Protein AF-A0A8H4LF74-F1 (afdb_monomer_lite)

pLDDT: mean 81.86, std 14.6, range [35.5, 97.75]

Secondary structure (DSSP, 8-state):
--SS-SB-SEEEEE--TT-EEETTEEE-TT-EEEEEHHHHHT-HHHH-TTTTS--GGGGGSTTHHHHHTT--TT--GGGS-TTHHHHHHHHHHHHHHHHHHEE--------EEEESSBEEEES--STTSS----EE-----HHHHHHHHHHHHHHHSTTHHHHHHHHHHHHHHHHHHHHHHHHHHHS-SSS-----HHHHHHHHTS-TT---HHHHHHHHHHHHHHHHHHHHHHHHHHHHHHTTHHHHHHHHHHHHHHHHHH-S---HHHHHHHHHHHHHHHHHHHHHHHHHHHHHHHTTSS---HHHHHHHHHHHHHHHHHHHHHHHHHHHHTPPP--TT-HHHHHHHHHHHHHHHHHHHHHHHHHHHHHSTT-SS-HHHHHHHHHHHHHHHHHHHHHHT-

Sequence (402 aa):
MRVHPSVGLTLPRHVPKGGCQIAGEWFPEGTRVGVNAAVIHFNKDIFGHDAEKFNPDRWFREGAANMDRYMFQFGGGSRTCIGKNISLCEMYKLVPQLLLSFDLEDMGTEWTTHNYWLNKLSKVFTWKGLEVEMNPVLPVSARADRAIAKLHRAIYSRNGLDVTLLFTGEVARLLTVVLVLIHQSTQGAQQSRLPGGAVKYALSKIPRTWGLGKAFASCSGQASTRMRALSDILEEWQMMHRLCGLLDVWASVKELVWRSTTDAHKEPTQRLKFWIEALQSLSLTSFHVCEATALLSSKRFLAWSEPMQERLSYLSIRSWAAFTFLDLARLLLDKPKLDASESKVHDNRNIAWRKEFLRTLAWAPVTVHWGLRGGLLPEIIASLLAVYATSGLMEEVWQDIA

InterPro domains:
  IPR001128 Cytochrome P450 [PF00067] (1-107)
  IPR017972 Cytochrome P450, conserved site [PS00086] (74-83)
  IPR036396 Cytochrome P450 superfamily [G3DSA:1.10.630.10] (1-122)
  IPR036396 Cytochrome P450 superfamily [SSF48264] (1-111)
  IPR050121 Cytochrome P450 monooxygenase [PTHR24305] (1-106)

Foldseek 3Di:
DLLAQQFADWPWDFADAPWDADPNDTDHGRDIDTDGSNVLQQDCVLQNPCSNDDDPCSCVDPSVVVSVVSRQSQHDDPNGNPCVVVVVVCCVPVVVVQVQQFDWDFPPADWDWDRDRTTDIPQCPDPPRGPTPGDGDDDDPVVVVVVVVLLVVQCPDPCSVLLVLLLLLLVLLLLLVVLVLVLCLLVPPDDDPDPDPVSVVVSVPPDPPPPPRPVSSVVSVVSSVVSVVVSVVSVLVSLVVCLCVLVVLVVLVVVLVVCVVVDPDDDPLVVLLSVLSVLLSVLSNLLNVLSNVLSCVVVVVDPDDPVSSVVSQLRNLVSVLSNLVSVLVVLVSVQDDDDPPCVPVSVVVNVVSVLLNLLSVLVNQLSVQSSDDPGDDDSSSSSVSSSSSSVSVNVVSSVVSD

Structure (mmCIF, N/CA/C/O backbone):
data_AF-A0A8H4LF74-F1
#
_entry.id   AF-A0A8H4LF74-F1
#
loop_
_atom_site.group_PDB
_atom_site.id
_atom_site.type_symbol
_atom_site.label_atom_id
_atom_site.label_alt_id
_atom_site.label_comp_id
_atom_site.label_asym_id
_atom_site.label_entity_id
_atom_site.label_seq_id
_atom_site.pdbx_PDB_ins_code
_atom_site.Cartn_x
_atom_site.Cartn_y
_atom_site.Cartn_z
_atom_site.occupancy
_atom_site.B_iso_or_equiv
_atom_site.auth_seq_id
_atom_site.auth_comp_id
_atom_site.auth_asym_id
_atom_site.auth_atom_id
_atom_site.pdbx_PDB_model_num
ATOM 1 N N . MET A 1 1 ? 9.377 3.664 -28.683 1.00 86.56 1 MET A N 1
ATOM 2 C CA . MET A 1 1 ? 10.745 3.962 -28.193 1.00 86.56 1 MET A CA 1
ATOM 3 C C . MET A 1 1 ? 11.883 3.539 -29.128 1.00 86.56 1 MET A C 1
ATOM 5 O O . MET A 1 1 ? 12.925 4.165 -29.053 1.00 86.56 1 MET A O 1
ATOM 9 N N . ARG A 1 2 ? 11.759 2.512 -29.991 1.00 91.31 2 ARG A N 1
ATOM 10 C CA . ARG A 1 2 ? 12.847 2.153 -30.931 1.00 91.31 2 ARG A CA 1
ATOM 11 C C . ARG A 1 2 ? 13.032 3.193 -32.045 1.00 91.31 2 ARG A C 1
ATOM 13 O O . ARG A 1 2 ? 14.091 3.796 -32.133 1.00 91.31 2 ARG A O 1
ATOM 20 N N . VAL A 1 3 ? 11.973 3.409 -32.836 1.00 88.62 3 VAL A N 1
ATOM 21 C CA . VAL A 1 3 ? 11.928 4.355 -33.976 1.00 88.62 3 VAL A CA 1
ATOM 22 C C . VAL A 1 3 ? 12.140 5.799 -33.517 1.00 88.62 3 VAL A C 1
ATOM 24 O O . VAL A 1 3 ? 12.803 6.584 -34.180 1.00 88.62 3 VAL A O 1
ATOM 27 N N . HIS A 1 4 ? 11.618 6.130 -32.339 1.00 85.00 4 HIS A N 1
ATOM 28 C CA . HIS A 1 4 ? 11.819 7.425 -31.705 1.00 85.00 4 HIS A CA 1
ATOM 29 C C . HIS A 1 4 ? 12.382 7.209 -30.291 1.00 85.00 4 HIS A C 1
ATOM 31 O O . HIS A 1 4 ? 11.608 7.047 -29.338 1.00 85.00 4 HIS A O 1
ATOM 37 N N . PRO A 1 5 ? 13.714 7.066 -30.149 1.00 85.31 5 PRO A N 1
ATOM 38 C CA . PRO A 1 5 ? 14.353 6.940 -28.844 1.00 85.31 5 PRO A CA 1
ATOM 39 C C . PRO A 1 5 ? 14.377 8.300 -28.153 1.00 85.31 5 PRO A C 1
ATOM 41 O O . PRO A 1 5 ? 14.532 9.319 -28.819 1.00 85.31 5 PRO A O 1
ATOM 44 N N . SER A 1 6 ? 14.244 8.345 -26.823 1.00 82.69 6 SER A N 1
ATOM 45 C CA . SER A 1 6 ? 14.307 9.644 -26.141 1.00 82.69 6 SER A CA 1
ATOM 46 C C . SER A 1 6 ? 15.715 10.227 -26.220 1.00 82.69 6 SER A C 1
ATOM 48 O O . SER A 1 6 ? 15.842 11.407 -26.502 1.00 82.69 6 SER A O 1
ATOM 50 N N . VAL A 1 7 ? 16.761 9.408 -26.066 1.00 84.50 7 VAL A N 1
ATOM 51 C CA . VAL A 1 7 ? 18.164 9.816 -26.218 1.00 84.50 7 VAL A CA 1
ATOM 52 C C . VAL A 1 7 ? 18.595 9.664 -27.676 1.00 84.50 7 VAL A C 1
ATOM 54 O O . VAL A 1 7 ? 18.533 8.567 -28.231 1.00 84.50 7 VAL A O 1
ATOM 57 N N . GLY A 1 8 ? 19.038 10.762 -28.290 1.00 79.44 8 GLY A N 1
ATOM 58 C CA . GLY A 1 8 ? 19.462 10.796 -29.694 1.00 79.44 8 GLY A CA 1
ATOM 59 C C . GLY A 1 8 ? 20.982 10.786 -29.909 1.00 79.44 8 GLY A C 1
ATOM 60 O O . GLY A 1 8 ? 21.443 10.534 -31.026 1.00 79.44 8 GLY A O 1
ATOM 61 N N . LEU A 1 9 ? 21.770 11.029 -28.858 1.00 85.75 9 LEU A N 1
ATOM 62 C CA . LEU A 1 9 ? 23.233 11.013 -28.915 1.00 85.75 9 LEU A CA 1
ATOM 63 C C . LEU A 1 9 ? 23.843 9.729 -28.353 1.00 85.75 9 LEU A C 1
ATOM 65 O O . LEU A 1 9 ? 23.168 8.853 -27.813 1.00 85.75 9 LEU A O 1
ATOM 69 N N . THR A 1 10 ? 25.163 9.621 -28.503 1.00 88.62 10 THR A N 1
ATOM 70 C CA . THR A 1 10 ? 25.943 8.536 -27.918 1.00 88.62 10 THR A CA 1
ATOM 71 C C . THR A 1 10 ? 25.871 8.562 -26.393 1.00 88.62 10 THR A C 1
ATOM 73 O O . THR A 1 10 ? 25.815 9.620 -25.770 1.00 88.62 10 THR A O 1
ATOM 76 N N . LEU A 1 11 ? 25.911 7.379 -25.781 1.00 86.88 11 LEU A N 1
ATOM 77 C CA . LEU A 1 11 ? 26.067 7.213 -24.336 1.00 86.88 11 LEU A CA 1
ATOM 78 C C . LEU A 1 11 ? 27.544 6.923 -24.020 1.00 86.88 11 LEU A C 1
ATOM 80 O O . LEU A 1 11 ? 27.929 5.751 -23.980 1.00 86.88 11 LEU A O 1
ATOM 84 N N . PRO A 1 12 ? 28.397 7.952 -23.834 1.00 90.00 12 PRO A N 1
ATOM 85 C CA . PRO A 1 12 ? 29.834 7.756 -23.735 1.00 90.00 12 PRO A CA 1
ATOM 86 C C . PRO A 1 12 ? 30.260 7.057 -22.441 1.00 90.00 12 PRO A C 1
ATOM 88 O O . PRO A 1 12 ? 29.646 7.200 -21.379 1.00 90.00 12 PRO A O 1
ATOM 91 N N . ARG A 1 13 ? 31.368 6.330 -22.536 1.00 91.25 13 ARG A N 1
ATOM 92 C CA . ARG A 1 13 ? 32.156 5.740 -21.456 1.00 91.25 13 ARG A CA 1
ATOM 93 C C . ARG A 1 13 ? 33.632 6.019 -21.728 1.00 91.25 13 ARG A C 1
ATOM 95 O O . ARG A 1 13 ? 34.022 6.245 -22.872 1.00 91.25 13 ARG A O 1
ATOM 102 N N . HIS A 1 14 ? 34.435 6.007 -20.673 1.00 95.06 14 HIS A N 1
ATOM 103 C CA . HIS A 1 14 ? 35.885 6.063 -20.805 1.00 95.06 14 HIS A CA 1
ATOM 104 C C . HIS A 1 14 ? 36.452 4.651 -20.852 1.00 95.06 14 HIS A C 1
ATOM 106 O O . HIS A 1 14 ? 36.042 3.788 -20.073 1.00 95.06 14 HIS A O 1
ATOM 112 N N . VAL A 1 15 ? 37.392 4.440 -21.765 1.00 96.56 15 VAL A N 1
ATOM 113 C CA . VAL A 1 15 ? 38.195 3.221 -21.831 1.00 96.56 15 VAL A CA 1
ATOM 114 C C . VAL A 1 15 ? 39.016 3.095 -20.539 1.00 96.56 15 VAL A C 1
ATOM 116 O O . VAL A 1 15 ? 39.595 4.097 -20.099 1.00 96.56 15 VAL A O 1
ATOM 119 N N . PRO A 1 16 ? 39.037 1.909 -19.899 1.00 95.56 16 PRO A N 1
ATOM 120 C CA . PRO A 1 16 ? 39.694 1.700 -18.612 1.00 95.56 16 PRO A CA 1
ATOM 121 C C . PRO A 1 16 ? 41.218 1.833 -18.702 1.00 95.56 16 PRO A C 1
ATOM 123 O O . PRO A 1 16 ? 41.799 1.959 -19.784 1.00 95.56 16 PRO A O 1
ATOM 126 N N . LYS A 1 17 ? 41.865 1.776 -17.532 1.00 96.12 17 LYS A N 1
ATOM 127 C CA . LYS A 1 17 ? 43.324 1.779 -17.454 1.00 96.12 17 LYS A CA 1
ATOM 128 C C . LYS A 1 17 ? 43.935 0.616 -18.228 1.00 96.12 17 LYS A C 1
ATOM 130 O O . LYS A 1 17 ? 43.443 -0.504 -18.122 1.00 96.12 17 LYS A O 1
ATOM 135 N N . GLY A 1 18 ? 45.003 0.890 -18.973 1.00 95.12 18 GLY A N 1
ATOM 136 C CA . GLY A 1 18 ? 45.670 -0.101 -19.825 1.00 95.12 18 GLY A CA 1
ATOM 137 C C . GLY A 1 18 ? 45.016 -0.343 -21.192 1.00 95.12 18 GLY A C 1
ATOM 138 O O . GLY A 1 18 ? 45.506 -1.188 -21.934 1.00 95.12 18 GLY A O 1
ATOM 139 N N . GLY A 1 19 ? 43.964 0.404 -21.557 1.00 96.44 19 GLY A N 1
ATOM 140 C CA . GLY A 1 19 ? 43.258 0.240 -22.833 1.00 96.44 19 GLY A CA 1
ATOM 141 C C . GLY A 1 19 ? 42.313 -0.966 -22.857 1.00 96.44 19 GLY A C 1
ATOM 142 O O . GLY A 1 19 ? 42.253 -1.756 -21.914 1.00 96.44 19 GLY A O 1
ATOM 143 N N . CYS A 1 20 ? 41.526 -1.106 -23.924 1.00 96.00 20 CYS A N 1
ATOM 144 C CA . CYS A 1 20 ? 40.748 -2.323 -24.160 1.00 96.00 20 CYS A CA 1
ATOM 145 C C . CYS A 1 20 ? 40.428 -2.538 -25.642 1.00 96.00 20 CYS A C 1
ATOM 147 O O . CYS A 1 20 ? 40.412 -1.597 -26.436 1.00 96.00 20 CYS A O 1
ATOM 149 N N . GLN A 1 21 ? 40.136 -3.789 -26.005 1.00 96.81 21 GLN A N 1
ATOM 150 C CA . GLN A 1 21 ? 39.642 -4.136 -27.333 1.00 96.81 21 GLN A CA 1
ATOM 151 C C . GLN A 1 21 ? 38.108 -4.050 -27.370 1.00 96.81 21 GLN A C 1
ATOM 153 O O . GLN A 1 21 ? 37.429 -4.655 -26.538 1.00 96.81 21 GLN A O 1
ATOM 158 N N . ILE A 1 22 ? 37.552 -3.317 -28.336 1.00 93.06 22 ILE A N 1
ATOM 159 C CA . ILE A 1 22 ? 36.109 -3.154 -28.551 1.00 93.06 22 ILE A CA 1
ATOM 160 C C . ILE A 1 22 ? 35.814 -3.441 -30.023 1.00 93.06 22 ILE A C 1
ATOM 162 O O . ILE A 1 22 ? 36.407 -2.829 -30.902 1.00 93.06 22 ILE A O 1
ATOM 166 N N . ALA A 1 23 ? 34.899 -4.379 -30.292 1.00 87.81 23 ALA A N 1
ATOM 167 C CA . ALA A 1 23 ? 34.524 -4.790 -31.652 1.00 87.81 23 ALA A CA 1
ATOM 168 C C . ALA A 1 23 ? 35.722 -5.171 -32.554 1.00 87.81 23 ALA A C 1
ATOM 170 O O . ALA A 1 23 ? 35.700 -4.941 -33.757 1.00 87.81 23 ALA A O 1
ATOM 171 N N . GLY A 1 24 ? 36.767 -5.762 -31.965 1.00 93.62 24 GLY A N 1
ATOM 172 C CA . GLY A 1 24 ? 37.979 -6.174 -32.679 1.00 93.62 24 GLY A CA 1
ATOM 173 C C . GLY A 1 24 ? 39.070 -5.103 -32.766 1.00 93.62 24 GLY A C 1
ATOM 174 O O . GLY A 1 24 ? 40.212 -5.457 -33.048 1.00 93.62 24 GLY A O 1
ATOM 175 N N . GLU A 1 25 ? 38.786 -3.843 -32.427 1.00 96.44 25 GLU A N 1
ATOM 176 C CA . GLU A 1 25 ? 39.767 -2.751 -32.473 1.00 96.44 25 GLU A CA 1
ATOM 177 C C . GLU A 1 25 ? 40.283 -2.349 -31.090 1.00 96.44 25 GLU A C 1
ATOM 179 O O . GLU A 1 25 ? 39.559 -2.413 -30.095 1.00 96.44 25 GLU A O 1
ATOM 184 N N . TRP A 1 26 ? 41.553 -1.943 -31.016 1.00 97.00 26 TRP A N 1
ATOM 185 C CA . TRP A 1 26 ? 42.194 -1.517 -29.772 1.00 97.00 26 TRP A CA 1
ATOM 186 C C . TRP A 1 26 ? 41.969 -0.028 -29.504 1.00 97.00 26 TRP A C 1
ATOM 188 O O . TRP A 1 26 ? 42.316 0.815 -30.329 1.00 97.00 26 TRP A O 1
ATOM 198 N N . PHE A 1 27 ? 41.467 0.300 -28.314 1.00 97.38 27 PHE A N 1
ATOM 199 C CA . PHE A 1 27 ? 41.284 1.674 -27.862 1.00 97.38 27 PHE A CA 1
ATOM 200 C C . PHE A 1 27 ? 42.221 1.987 -26.685 1.00 97.38 27 PHE A C 1
ATOM 202 O O . PHE A 1 27 ? 42.269 1.215 -25.721 1.00 97.38 27 PHE A O 1
ATOM 209 N N . PRO A 1 28 ? 42.948 3.122 -26.713 1.00 97.62 28 PRO A N 1
ATOM 210 C CA . PRO A 1 28 ? 43.833 3.502 -25.620 1.00 97.62 28 PRO A CA 1
ATOM 211 C C . PRO A 1 28 ? 43.053 3.993 -24.394 1.00 97.62 28 PRO A C 1
ATOM 213 O O . PRO A 1 28 ? 41.925 4.487 -24.506 1.00 97.62 28 PRO A O 1
ATOM 216 N N . GLU A 1 29 ? 43.677 3.879 -23.219 1.00 97.75 29 GLU A N 1
ATOM 217 C CA . GLU A 1 29 ? 43.159 4.385 -21.941 1.00 97.75 29 GLU A CA 1
ATOM 218 C C . GLU A 1 29 ? 42.648 5.830 -22.053 1.00 97.75 29 GLU A C 1
ATOM 220 O O . GLU A 1 29 ? 43.227 6.668 -22.742 1.00 97.75 29 GLU A O 1
ATOM 225 N N . GLY A 1 30 ? 41.541 6.131 -21.371 1.00 95.50 30 GLY A N 1
ATOM 226 C CA . GLY A 1 30 ? 40.981 7.484 -21.309 1.00 95.50 30 GLY A CA 1
ATOM 227 C C . GLY A 1 30 ? 40.156 7.892 -22.534 1.00 95.50 30 GLY A C 1
ATOM 228 O O . GLY A 1 30 ? 39.369 8.839 -22.434 1.00 95.50 30 GLY A O 1
ATOM 229 N N . THR A 1 31 ? 40.236 7.149 -23.644 1.00 96.56 31 THR A N 1
ATOM 230 C CA . THR A 1 31 ? 39.430 7.396 -24.850 1.00 96.56 31 THR A CA 1
ATOM 231 C C . THR A 1 31 ? 37.940 7.372 -24.532 1.00 96.56 31 THR A C 1
ATOM 233 O O . THR A 1 31 ? 37.450 6.483 -23.830 1.00 96.56 31 THR A O 1
ATOM 236 N N . ARG A 1 32 ? 37.194 8.348 -25.062 1.00 94.88 32 ARG A N 1
ATOM 237 C CA . ARG A 1 32 ? 35.738 8.415 -24.916 1.00 94.88 32 ARG A CA 1
ATOM 238 C C . ARG A 1 32 ? 35.067 7.636 -26.045 1.00 94.88 32 ARG A C 1
ATOM 240 O O . ARG A 1 32 ? 35.002 8.115 -27.171 1.00 94.88 32 ARG A O 1
ATOM 247 N N . VAL A 1 33 ? 34.523 6.469 -25.725 1.00 93.31 33 VAL A N 1
ATOM 248 C CA . VAL A 1 33 ? 33.791 5.598 -26.659 1.00 93.31 33 VAL A CA 1
ATOM 249 C C . VAL A 1 33 ? 32.311 5.597 -26.311 1.00 93.31 33 VAL A C 1
ATOM 251 O O . VAL A 1 33 ? 31.948 5.722 -25.146 1.00 93.31 33 VAL A O 1
ATOM 254 N N . GLY A 1 34 ? 31.423 5.478 -27.289 1.00 89.81 34 GLY A N 1
ATOM 255 C CA . GLY A 1 34 ? 29.991 5.512 -27.018 1.00 89.81 34 GLY A CA 1
ATOM 256 C C . GLY A 1 34 ? 29.178 4.906 -28.141 1.00 89.81 34 GLY A C 1
ATOM 257 O O . GLY A 1 34 ? 29.563 4.948 -29.303 1.00 89.81 34 GLY A O 1
ATOM 258 N N . VAL A 1 35 ? 28.026 4.369 -27.767 1.00 88.00 35 VAL A N 1
ATOM 259 C CA . VAL A 1 35 ? 27.068 3.772 -28.691 1.00 88.00 35 VAL A CA 1
ATOM 260 C C . VAL A 1 35 ? 25.898 4.729 -28.866 1.00 88.00 35 VAL A C 1
ATOM 262 O O . VAL A 1 35 ? 25.389 5.256 -27.874 1.00 88.00 35 VAL A O 1
ATOM 265 N N . ASN A 1 36 ? 25.479 4.964 -30.111 1.00 88.38 36 ASN A N 1
ATOM 266 C CA . ASN A 1 36 ? 24.284 5.747 -30.407 1.00 88.38 36 ASN A CA 1
ATOM 267 C C . ASN A 1 36 ? 23.070 4.813 -30.512 1.00 88.38 36 ASN A C 1
ATOM 269 O O . ASN A 1 36 ? 22.991 3.992 -31.427 1.00 88.38 36 ASN A O 1
ATOM 273 N N . ALA A 1 37 ? 22.128 4.960 -29.577 1.00 85.94 37 ALA A N 1
ATOM 274 C CA . ALA A 1 37 ? 20.907 4.161 -29.541 1.00 85.94 37 ALA A CA 1
ATOM 275 C C . ALA A 1 37 ? 20.091 4.309 -30.832 1.00 85.94 37 ALA A C 1
ATOM 277 O O . ALA A 1 37 ? 19.650 3.305 -31.381 1.00 85.94 37 ALA A O 1
ATOM 278 N N . ALA A 1 38 ? 19.949 5.532 -31.358 1.00 84.56 38 ALA A N 1
ATOM 279 C CA . ALA A 1 38 ? 19.215 5.776 -32.595 1.00 84.56 38 ALA A CA 1
ATOM 280 C C . ALA A 1 38 ? 19.828 4.999 -33.764 1.00 84.56 38 ALA A C 1
ATOM 282 O O . ALA A 1 38 ? 19.104 4.316 -34.472 1.00 84.56 38 ALA A O 1
ATOM 283 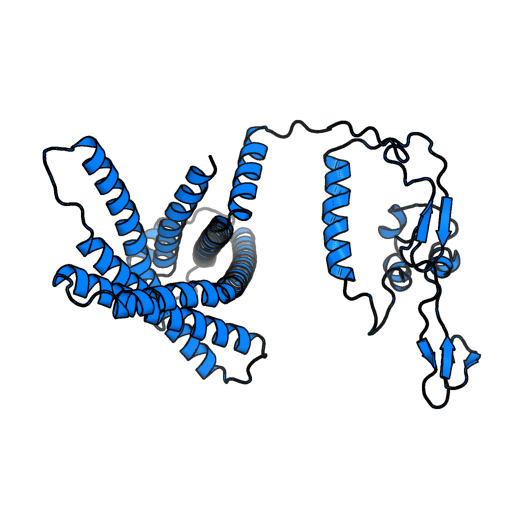N N . VAL A 1 39 ? 21.155 4.999 -33.914 1.00 89.81 39 VAL A N 1
ATOM 284 C CA . VAL A 1 39 ? 21.822 4.267 -35.006 1.00 89.81 39 VAL A CA 1
ATOM 285 C C . VAL A 1 39 ? 21.615 2.755 -34.883 1.00 89.81 39 VAL A C 1
ATOM 287 O O . VAL A 1 39 ? 21.211 2.116 -35.852 1.00 89.81 39 VAL A O 1
ATOM 290 N N . ILE A 1 40 ? 21.829 2.176 -33.693 1.00 91.25 40 ILE A N 1
ATOM 291 C CA . ILE A 1 40 ? 21.614 0.733 -33.478 1.00 91.25 40 ILE A CA 1
ATOM 292 C C . ILE A 1 40 ? 20.169 0.344 -33.769 1.00 91.25 40 ILE A C 1
ATOM 294 O O . ILE A 1 40 ? 19.922 -0.671 -34.414 1.00 91.25 40 ILE A O 1
ATOM 298 N N . HIS A 1 41 ? 19.215 1.152 -33.316 1.00 92.12 41 HIS A N 1
ATOM 299 C CA . HIS A 1 41 ? 17.792 0.873 -33.450 1.00 92.12 41 HIS A CA 1
ATOM 300 C C . HIS A 1 41 ? 17.310 0.778 -34.903 1.00 92.12 41 HIS A C 1
ATOM 302 O O . HIS A 1 41 ? 16.258 0.182 -35.128 1.00 92.12 41 HIS A O 1
ATOM 308 N N . PHE A 1 42 ? 18.052 1.324 -35.871 1.00 92.25 42 PHE A N 1
ATOM 309 C CA . PHE A 1 42 ? 17.760 1.222 -37.305 1.00 92.25 42 PHE A CA 1
ATOM 310 C C . PHE A 1 42 ? 18.648 0.211 -38.048 1.00 92.25 42 PHE A C 1
ATOM 312 O O . PHE A 1 42 ? 18.535 0.081 -39.266 1.00 92.25 42 PHE A O 1
ATOM 319 N N . ASN A 1 43 ? 19.501 -0.537 -37.342 1.00 93.56 43 ASN A N 1
ATOM 320 C CA . ASN A 1 43 ? 20.326 -1.569 -37.960 1.00 93.56 43 ASN A CA 1
ATOM 321 C C . ASN A 1 43 ? 19.447 -2.720 -38.493 1.00 93.56 43 ASN A C 1
ATOM 323 O O . ASN A 1 43 ? 18.773 -3.413 -37.724 1.00 93.56 43 ASN A O 1
ATOM 327 N N . LYS A 1 44 ? 19.483 -2.930 -39.815 1.00 94.75 44 LYS A N 1
ATOM 328 C CA . LYS A 1 44 ? 18.690 -3.944 -40.529 1.00 94.75 44 LYS A CA 1
ATOM 329 C C . LYS A 1 44 ? 19.142 -5.378 -40.241 1.00 94.75 44 LYS A C 1
ATOM 331 O O . LYS A 1 44 ? 18.312 -6.277 -40.314 1.00 94.75 44 LYS A O 1
ATOM 336 N N . ASP A 1 45 ? 20.387 -5.588 -39.822 1.00 93.56 45 ASP A N 1
ATOM 337 C CA . ASP A 1 45 ? 20.887 -6.910 -39.419 1.00 93.56 45 ASP A CA 1
ATOM 338 C C . ASP A 1 45 ? 20.279 -7.362 -38.083 1.00 93.56 45 ASP A C 1
ATOM 340 O O . ASP A 1 45 ? 20.146 -8.554 -37.817 1.00 93.56 45 ASP A O 1
ATOM 344 N N . ILE A 1 46 ? 19.881 -6.404 -37.237 1.00 93.19 46 ILE A N 1
ATOM 345 C CA . ILE A 1 46 ? 19.269 -6.665 -35.927 1.00 93.19 46 ILE A CA 1
ATOM 346 C C . ILE A 1 46 ? 17.743 -6.645 -36.034 1.00 93.19 46 ILE A C 1
ATOM 348 O O . ILE A 1 46 ? 17.072 -7.544 -35.534 1.00 93.19 46 ILE A O 1
ATOM 352 N N . PHE A 1 47 ? 17.190 -5.606 -36.665 1.00 93.56 47 PHE A N 1
ATOM 353 C CA . PHE A 1 47 ? 15.750 -5.333 -36.688 1.00 93.56 47 PHE A CA 1
ATOM 354 C C . PHE A 1 47 ? 15.078 -5.690 -38.021 1.00 93.56 47 PHE A C 1
ATOM 356 O O . PHE A 1 47 ? 13.898 -5.400 -38.199 1.00 93.56 47 PHE A O 1
ATOM 363 N N . GLY A 1 48 ? 15.783 -6.336 -38.948 1.00 92.00 48 GLY A N 1
ATOM 364 C CA . GLY A 1 48 ? 15.253 -6.744 -40.248 1.00 92.00 48 GLY A CA 1
ATOM 365 C C . GLY A 1 48 ? 15.116 -5.597 -41.255 1.00 92.00 48 GLY A C 1
ATOM 366 O O . GLY A 1 48 ? 15.354 -4.425 -40.960 1.00 92.00 48 GLY A O 1
ATOM 367 N N . HIS A 1 49 ? 14.698 -5.934 -42.478 1.00 93.00 49 HIS A N 1
ATOM 368 C CA . HIS A 1 49 ? 14.593 -4.975 -43.587 1.00 93.00 49 HIS A CA 1
ATOM 369 C C . HIS A 1 49 ? 13.630 -3.810 -43.318 1.00 93.00 49 HIS A C 1
ATOM 371 O O . HIS A 1 49 ? 13.810 -2.725 -43.868 1.00 93.00 49 HIS A O 1
ATOM 377 N N . ASP A 1 50 ? 12.631 -4.014 -42.458 1.00 93.62 50 ASP A N 1
ATOM 378 C CA . ASP A 1 50 ? 11.647 -3.011 -42.061 1.00 93.62 50 ASP A CA 1
ATOM 379 C C . ASP A 1 50 ? 12.049 -2.245 -40.785 1.00 93.62 50 ASP A C 1
ATOM 381 O O . ASP A 1 50 ? 11.187 -1.670 -40.119 1.00 93.62 50 ASP A O 1
ATOM 385 N N . ALA A 1 51 ? 13.344 -2.199 -40.440 1.00 92.69 51 ALA A N 1
ATOM 386 C CA . ALA A 1 51 ? 13.856 -1.474 -39.274 1.00 92.69 51 ALA A CA 1
ATOM 387 C C . ALA A 1 51 ? 13.393 -0.004 -39.227 1.00 92.69 51 ALA A C 1
ATOM 389 O O . ALA A 1 51 ? 13.155 0.540 -38.154 1.00 92.69 51 ALA A O 1
ATOM 390 N N . GLU A 1 52 ? 13.184 0.650 -40.363 1.00 91.19 52 GLU A N 1
ATOM 391 C CA . GLU A 1 52 ? 12.716 2.043 -40.410 1.00 91.19 52 GLU A CA 1
ATOM 392 C C . GLU A 1 52 ? 11.215 2.197 -40.103 1.00 91.19 52 GLU A C 1
ATOM 394 O O . GLU A 1 52 ? 10.762 3.283 -39.752 1.00 91.19 52 GLU A O 1
ATOM 399 N N . LYS A 1 53 ? 10.437 1.109 -40.160 1.00 92.81 53 LYS A N 1
ATOM 400 C CA . LYS A 1 53 ? 8.987 1.136 -39.951 1.00 92.81 53 LYS A CA 1
ATOM 401 C C . LYS A 1 53 ? 8.615 0.943 -38.483 1.00 92.81 53 LYS A C 1
ATOM 403 O O . LYS A 1 53 ? 9.206 0.137 -37.750 1.00 92.81 53 LYS A O 1
ATOM 408 N N . PHE A 1 54 ? 7.564 1.640 -38.059 1.00 92.38 54 PHE A N 1
ATOM 409 C CA . PHE A 1 54 ? 6.885 1.337 -36.806 1.00 92.38 54 PHE A CA 1
ATOM 410 C C . PHE A 1 54 ? 6.052 0.061 -36.979 1.00 92.38 54 PHE A C 1
ATOM 412 O O . PHE A 1 54 ? 4.960 0.085 -37.530 1.00 92.38 54 PHE A O 1
ATOM 419 N N . ASN A 1 55 ? 6.612 -1.064 -36.536 1.00 93.00 55 ASN A N 1
ATOM 420 C CA . ASN A 1 55 ? 5.985 -2.381 -36.609 1.00 93.00 55 ASN A CA 1
ATOM 421 C C . ASN A 1 55 ? 6.033 -3.046 -35.219 1.00 93.00 55 ASN A C 1
ATOM 423 O O . ASN A 1 55 ? 7.086 -3.592 -34.852 1.00 93.00 55 ASN A O 1
ATOM 427 N N . PRO A 1 56 ? 4.946 -2.955 -34.425 1.00 92.19 56 PRO A N 1
ATOM 428 C CA . PRO A 1 56 ? 4.837 -3.612 -33.122 1.00 92.19 56 PRO A CA 1
ATOM 429 C C . PRO A 1 56 ? 4.867 -5.141 -33.208 1.00 92.19 56 PRO A C 1
ATOM 431 O O . PRO A 1 56 ? 5.423 -5.781 -32.317 1.00 92.19 56 PRO A O 1
ATOM 434 N N . ASP A 1 57 ? 4.355 -5.727 -34.295 1.00 93.25 57 ASP A N 1
ATOM 435 C CA . ASP A 1 57 ? 4.203 -7.181 -34.432 1.00 93.25 57 ASP A CA 1
ATOM 436 C C . ASP A 1 57 ? 5.529 -7.936 -34.348 1.00 93.25 57 ASP A C 1
ATOM 438 O O . ASP A 1 57 ? 5.554 -9.112 -33.984 1.00 93.25 57 ASP A O 1
ATOM 442 N N . ARG A 1 58 ? 6.662 -7.276 -34.635 1.00 92.00 58 ARG A N 1
ATOM 443 C CA . ARG A 1 58 ? 7.985 -7.917 -34.541 1.00 92.00 58 ARG A CA 1
ATOM 444 C C . ARG A 1 58 ? 8.285 -8.465 -33.151 1.00 92.00 58 ARG A C 1
ATOM 446 O O . ARG A 1 58 ? 9.057 -9.409 -33.034 1.00 92.00 58 ARG A O 1
ATOM 453 N N . TRP A 1 59 ? 7.718 -7.859 -32.109 1.00 92.56 59 TRP A N 1
ATOM 454 C CA . TRP A 1 59 ? 7.985 -8.243 -30.724 1.00 92.56 59 TRP A CA 1
ATOM 455 C C . TRP A 1 59 ? 7.241 -9.516 -30.309 1.00 92.56 59 TRP A C 1
ATOM 457 O O . TRP A 1 59 ? 7.553 -10.080 -29.266 1.00 92.56 59 TRP A O 1
ATOM 467 N N . PHE A 1 60 ? 6.314 -9.997 -31.142 1.00 93.44 60 PHE A N 1
ATOM 468 C CA . PHE A 1 60 ? 5.592 -11.256 -30.949 1.00 93.44 60 PHE A CA 1
ATOM 469 C C . PHE A 1 60 ? 6.148 -12.408 -31.800 1.00 93.44 60 PHE A C 1
ATOM 471 O O . PHE A 1 60 ? 5.612 -13.513 -31.765 1.00 93.44 60 PHE A O 1
ATOM 478 N N . ARG A 1 61 ? 7.212 -12.167 -32.577 1.00 89.06 61 ARG A N 1
ATOM 479 C CA . ARG A 1 61 ? 7.844 -13.164 -33.454 1.00 89.06 61 ARG A CA 1
ATOM 480 C C . ARG A 1 61 ? 9.076 -13.786 -32.798 1.00 89.06 61 ARG A C 1
ATOM 482 O O . ARG A 1 61 ? 9.648 -13.244 -31.848 1.00 89.06 61 ARG A O 1
ATOM 489 N N . GLU A 1 62 ? 9.525 -14.909 -33.349 1.00 87.75 62 GLU A N 1
ATOM 490 C CA . GLU A 1 62 ? 10.809 -15.505 -32.976 1.00 87.75 62 GLU A CA 1
ATOM 491 C C . GLU A 1 62 ? 11.962 -14.510 -33.204 1.00 87.75 62 GLU A C 1
ATOM 493 O O . GLU A 1 62 ? 11.950 -13.713 -34.142 1.00 87.75 62 GLU A O 1
ATOM 498 N N . GLY A 1 63 ? 12.950 -14.509 -32.303 1.00 86.56 63 GLY A N 1
ATOM 499 C CA . GLY A 1 63 ? 14.064 -13.551 -32.329 1.00 86.56 63 GLY A CA 1
ATOM 500 C C . GLY A 1 63 ? 13.825 -12.241 -31.562 1.00 86.56 63 GLY A C 1
ATOM 501 O O . GLY A 1 63 ? 14.775 -11.478 -31.380 1.00 86.56 63 GLY A O 1
ATOM 502 N N . ALA A 1 64 ? 12.623 -11.999 -31.020 1.00 91.81 64 ALA A N 1
ATOM 503 C CA . ALA A 1 64 ? 12.327 -10.813 -30.204 1.00 91.81 64 ALA A CA 1
ATOM 504 C C . ALA A 1 64 ? 13.276 -10.645 -29.006 1.00 91.81 64 ALA A C 1
ATOM 506 O O . ALA A 1 64 ? 13.781 -9.549 -28.770 1.00 91.81 64 ALA A O 1
ATOM 507 N N . ALA A 1 65 ? 13.605 -11.738 -28.311 1.00 90.38 65 ALA A N 1
ATOM 508 C CA . ALA A 1 65 ? 14.563 -11.716 -27.206 1.00 90.38 65 ALA A CA 1
ATOM 509 C C . ALA A 1 65 ? 15.969 -11.276 -27.650 1.00 90.38 65 ALA A C 1
ATOM 511 O O . ALA A 1 65 ? 16.677 -10.624 -26.890 1.00 90.38 65 ALA A O 1
ATOM 512 N N . ASN A 1 66 ? 16.379 -11.604 -28.882 1.00 90.25 66 ASN A N 1
ATOM 513 C CA . ASN A 1 66 ? 17.645 -11.120 -29.419 1.00 90.25 66 ASN A CA 1
ATOM 514 C C . ASN A 1 66 ? 17.583 -9.612 -29.678 1.00 90.25 66 ASN A C 1
ATOM 516 O O . ASN A 1 66 ? 18.473 -8.895 -29.236 1.00 90.25 66 ASN A O 1
ATOM 520 N N . MET A 1 67 ? 16.516 -9.136 -30.328 1.00 93.00 67 MET A N 1
ATOM 521 C CA . MET A 1 67 ? 16.304 -7.711 -30.605 1.00 93.00 67 MET A CA 1
ATOM 522 C C . MET A 1 67 ? 16.245 -6.867 -29.326 1.00 93.00 67 MET A C 1
ATOM 524 O O . MET A 1 67 ? 16.820 -5.782 -29.284 1.00 93.00 67 MET A O 1
ATOM 528 N N . ASP A 1 68 ? 15.601 -7.371 -28.270 1.00 91.25 68 ASP A N 1
ATOM 529 C CA . ASP A 1 68 ? 15.461 -6.660 -26.995 1.00 91.25 68 ASP A CA 1
ATOM 530 C C . ASP A 1 68 ? 16.819 -6.385 -26.324 1.00 91.25 68 ASP A C 1
ATOM 532 O O . ASP A 1 68 ? 17.018 -5.333 -25.720 1.00 91.25 68 ASP A O 1
ATOM 536 N N . ARG A 1 69 ? 17.824 -7.250 -26.529 1.00 89.88 69 ARG A N 1
ATOM 537 C CA . ARG A 1 69 ? 19.198 -7.014 -26.037 1.00 89.88 69 ARG A CA 1
ATOM 538 C C . ARG A 1 69 ? 19.858 -5.774 -26.644 1.00 89.88 69 ARG A C 1
ATOM 540 O O . ARG A 1 69 ? 20.761 -5.209 -26.031 1.00 89.88 69 ARG A O 1
ATOM 547 N N . TYR A 1 70 ? 19.410 -5.349 -27.824 1.00 90.50 70 TYR A N 1
ATOM 548 C CA . TYR A 1 70 ? 19.923 -4.177 -28.537 1.00 90.50 70 TYR A CA 1
ATOM 549 C C . TYR A 1 70 ? 19.055 -2.926 -28.335 1.00 90.50 70 TYR A C 1
ATOM 551 O O . TYR A 1 70 ? 19.306 -1.894 -28.956 1.00 90.50 70 TYR A O 1
ATOM 559 N N . MET A 1 71 ? 18.055 -2.991 -27.450 1.00 90.88 71 MET A N 1
ATOM 560 C CA . MET A 1 71 ? 17.218 -1.852 -27.081 1.00 90.88 71 MET A CA 1
ATOM 561 C C . MET A 1 71 ? 17.941 -0.960 -26.067 1.00 90.88 71 MET A C 1
ATOM 563 O O . MET A 1 71 ? 17.976 -1.220 -24.864 1.00 90.88 71 MET A O 1
ATOM 567 N N . PHE A 1 72 ? 18.528 0.124 -26.570 1.00 89.88 72 PHE A N 1
ATOM 568 C CA . PHE A 1 72 ? 19.440 0.999 -25.835 1.00 89.88 72 PHE A CA 1
ATOM 569 C C . PHE A 1 72 ? 18.815 2.338 -25.408 1.00 89.88 72 PHE A C 1
ATOM 571 O O . PHE A 1 72 ? 19.523 3.235 -24.951 1.00 89.88 72 PHE A O 1
ATOM 578 N N . GLN A 1 73 ? 17.485 2.486 -25.493 1.00 88.94 73 GLN A N 1
ATOM 579 C CA . GLN A 1 73 ? 16.767 3.720 -25.122 1.00 88.94 73 GLN A CA 1
ATOM 580 C C . GLN A 1 73 ? 16.955 4.140 -23.654 1.00 88.94 73 GLN A C 1
ATOM 582 O O . GLN A 1 73 ? 16.816 5.315 -23.332 1.00 88.94 73 GLN A O 1
ATOM 587 N N . PHE A 1 74 ? 17.280 3.193 -22.768 1.00 91.12 74 PHE A N 1
ATOM 588 C CA . PHE A 1 74 ? 17.585 3.451 -21.356 1.00 91.12 74 PHE A CA 1
ATOM 589 C C . PHE A 1 74 ? 19.077 3.266 -21.032 1.00 91.12 74 PHE A C 1
ATOM 591 O O . PHE A 1 74 ? 19.457 3.263 -19.861 1.00 91.12 74 PHE A O 1
ATOM 598 N N . GLY A 1 75 ? 19.926 3.103 -22.049 1.00 89.31 75 GLY A N 1
ATOM 599 C CA . GLY A 1 75 ? 21.313 2.677 -21.894 1.00 89.31 75 GLY A CA 1
ATOM 600 C C . GLY A 1 75 ? 21.450 1.215 -21.467 1.00 89.31 75 GLY A C 1
ATOM 601 O O . GLY A 1 75 ? 20.516 0.427 -21.596 1.00 89.31 75 GLY A O 1
ATOM 602 N N . GLY A 1 76 ? 22.629 0.863 -20.953 1.00 87.81 76 GLY A N 1
ATOM 603 C CA . GLY A 1 76 ? 22.948 -0.498 -20.529 1.00 87.81 76 GLY A CA 1
ATOM 604 C C . GLY A 1 76 ? 24.009 -0.561 -19.427 1.00 87.81 76 GLY A C 1
ATOM 605 O O . GLY A 1 76 ? 24.700 0.423 -19.127 1.00 87.81 76 GLY A O 1
ATOM 606 N N . GLY A 1 77 ? 24.132 -1.745 -18.823 1.00 87.69 77 GLY A N 1
ATOM 607 C CA . GLY A 1 77 ? 25.063 -2.033 -17.730 1.00 87.69 77 GLY A CA 1
ATOM 608 C C . GLY A 1 77 ? 24.692 -1.345 -16.410 1.00 87.69 77 GLY A C 1
ATOM 609 O O . GLY A 1 77 ? 23.541 -0.977 -16.175 1.00 87.69 77 GLY A O 1
ATOM 610 N N . SER A 1 78 ? 25.690 -1.125 -15.552 1.00 88.44 78 SER A N 1
ATOM 611 C CA . SER A 1 78 ? 25.533 -0.521 -14.214 1.00 88.44 78 SER A CA 1
ATOM 612 C C . SER A 1 78 ? 25.050 0.936 -14.214 1.00 88.44 78 SER A C 1
ATOM 614 O O . SER A 1 78 ? 24.693 1.474 -13.171 1.00 88.44 78 SER A O 1
ATOM 616 N N . ARG A 1 79 ? 25.037 1.593 -15.379 1.00 89.25 79 ARG A N 1
ATOM 617 C CA . ARG A 1 79 ? 24.599 2.987 -15.573 1.00 89.25 79 ARG A CA 1
ATOM 618 C C . ARG A 1 79 ? 23.363 3.069 -16.475 1.00 89.25 79 ARG A C 1
ATOM 620 O O . ARG A 1 79 ? 23.199 4.043 -17.207 1.00 89.25 79 ARG A O 1
ATOM 627 N N . THR A 1 80 ? 22.531 2.027 -16.452 1.00 91.56 80 THR A N 1
ATOM 628 C CA . THR A 1 80 ? 21.181 2.056 -17.034 1.00 91.56 80 THR A CA 1
ATOM 629 C C . THR A 1 80 ? 20.354 3.144 -16.340 1.00 91.56 80 THR A C 1
ATOM 631 O O . THR A 1 80 ? 20.568 3.430 -15.162 1.00 91.56 80 THR A O 1
ATOM 634 N N . CYS A 1 81 ? 19.428 3.772 -17.064 1.00 91.12 81 CYS A N 1
ATOM 635 C CA . CYS A 1 81 ? 18.556 4.816 -16.531 1.00 91.12 81 CYS A CA 1
ATOM 636 C C . CYS A 1 81 ? 17.859 4.361 -15.237 1.00 91.12 81 CYS A C 1
ATOM 638 O O . CYS A 1 81 ? 17.106 3.386 -15.245 1.00 91.12 81 CYS A O 1
ATOM 640 N N . ILE A 1 82 ? 18.065 5.108 -14.147 1.00 94.44 82 ILE A N 1
ATOM 641 C CA . ILE A 1 82 ? 17.438 4.847 -12.842 1.00 94.44 82 ILE A CA 1
ATOM 642 C C . ILE A 1 82 ? 15.906 4.935 -12.910 1.00 94.44 82 ILE A C 1
ATOM 644 O O . ILE A 1 82 ? 15.205 4.199 -12.223 1.00 94.44 82 ILE A O 1
ATOM 648 N N . GLY A 1 83 ? 15.385 5.786 -13.799 1.00 91.94 83 GLY A N 1
ATOM 649 C CA . GLY A 1 83 ? 13.953 5.981 -14.016 1.00 91.94 83 GLY A CA 1
ATOM 650 C C . GLY A 1 83 ? 13.295 4.942 -14.924 1.00 91.94 83 GLY A C 1
ATOM 651 O O . GLY A 1 83 ? 12.090 5.028 -15.125 1.00 91.94 83 GLY A O 1
ATOM 652 N N . LYS A 1 84 ? 14.033 3.955 -15.465 1.00 91.06 84 LYS A N 1
ATOM 653 C CA . LYS A 1 84 ? 13.509 2.984 -16.449 1.00 91.06 84 LYS A CA 1
ATOM 654 C C . LYS A 1 84 ? 12.177 2.364 -16.013 1.00 91.06 84 LYS A C 1
ATOM 656 O O . LYS A 1 84 ? 11.228 2.351 -16.790 1.00 91.06 84 LYS A O 1
ATOM 661 N N . ASN A 1 85 ? 12.104 1.864 -14.781 1.00 91.88 85 ASN A N 1
ATOM 662 C CA . ASN A 1 85 ? 10.914 1.162 -14.297 1.00 91.88 85 ASN A CA 1
ATOM 663 C C . ASN A 1 85 ? 9.729 2.110 -14.068 1.00 91.88 85 ASN A C 1
ATOM 665 O O . ASN A 1 85 ? 8.597 1.740 -14.366 1.00 91.88 85 ASN A O 1
ATOM 669 N N . ILE A 1 86 ? 9.990 3.335 -13.602 1.00 93.06 86 ILE A N 1
ATOM 670 C CA . ILE A 1 86 ? 8.955 4.357 -13.405 1.00 93.06 86 ILE A CA 1
ATOM 671 C C . ILE A 1 86 ? 8.394 4.787 -14.763 1.00 93.06 86 ILE A C 1
ATOM 673 O O . ILE A 1 86 ? 7.191 4.691 -14.972 1.00 93.06 86 ILE A O 1
ATOM 677 N N . SER A 1 87 ? 9.255 5.136 -15.725 1.00 91.38 87 SER A N 1
ATOM 678 C CA . SER A 1 87 ? 8.821 5.539 -17.068 1.00 91.38 87 SER A CA 1
ATOM 679 C C . SER A 1 87 ? 8.042 4.436 -17.787 1.00 91.38 87 SER A C 1
ATOM 681 O O . SER A 1 87 ? 7.058 4.716 -18.466 1.00 91.38 87 SER A O 1
ATOM 683 N N . LEU A 1 88 ? 8.458 3.170 -17.648 1.00 92.06 88 LEU A N 1
ATOM 684 C CA . L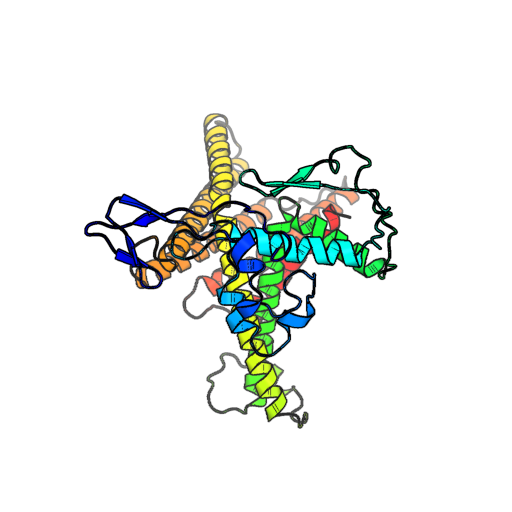EU A 1 88 ? 7.706 2.038 -18.196 1.00 92.06 88 LEU A CA 1
ATOM 685 C C . LEU A 1 88 ? 6.330 1.900 -17.536 1.00 92.06 88 LEU A C 1
ATOM 687 O O . LEU A 1 88 ? 5.349 1.716 -18.248 1.00 92.06 88 LEU A O 1
ATOM 691 N N . CYS A 1 89 ? 6.242 2.035 -16.210 1.00 92.12 89 CYS A N 1
ATOM 692 C CA . CYS A 1 89 ? 4.968 2.013 -15.490 1.00 92.12 89 CYS A CA 1
ATOM 693 C C . CYS A 1 89 ? 4.026 3.129 -15.969 1.00 92.12 89 CYS A C 1
ATOM 695 O O . CYS A 1 89 ? 2.872 2.861 -16.302 1.00 92.12 89 CYS A O 1
ATOM 697 N N . GLU A 1 90 ? 4.536 4.358 -16.079 1.00 92.25 90 GLU A N 1
ATOM 698 C CA . GLU A 1 90 ? 3.781 5.512 -16.571 1.00 92.25 90 GLU A CA 1
ATOM 699 C C . GLU A 1 90 ? 3.274 5.287 -17.997 1.00 92.25 90 GLU A C 1
ATOM 701 O O . GLU A 1 90 ? 2.081 5.435 -18.249 1.00 92.25 90 GLU A O 1
ATOM 706 N N . MET A 1 91 ? 4.136 4.855 -18.924 1.00 91.44 91 MET A N 1
ATOM 707 C CA . MET A 1 91 ? 3.731 4.577 -20.308 1.00 91.44 91 MET A CA 1
ATOM 708 C C . MET A 1 91 ? 2.706 3.441 -20.396 1.00 91.44 91 MET A C 1
ATOM 710 O O . MET A 1 91 ? 1.740 3.557 -21.148 1.00 91.44 91 MET A O 1
ATOM 714 N N . TYR A 1 92 ? 2.874 2.368 -19.615 1.00 92.31 92 TYR A N 1
ATOM 715 C CA . TYR A 1 92 ? 1.929 1.247 -19.576 1.00 92.31 92 TYR A CA 1
ATOM 716 C C . TYR A 1 92 ? 0.583 1.594 -18.934 1.00 92.31 92 TYR A C 1
ATOM 718 O O . TYR A 1 92 ? -0.362 0.820 -19.066 1.00 92.31 92 TYR A O 1
ATOM 726 N N . LYS A 1 93 ? 0.465 2.739 -18.258 1.00 88.06 93 LYS A N 1
ATOM 727 C CA . LYS A 1 93 ? -0.814 3.255 -17.759 1.00 88.06 93 LYS A CA 1
ATOM 728 C C . LYS A 1 93 ? -1.400 4.312 -18.678 1.00 88.06 93 LYS A C 1
ATOM 730 O O . LYS A 1 93 ? -2.555 4.195 -19.069 1.00 88.06 93 LYS A O 1
ATOM 735 N N . LEU A 1 94 ? -0.599 5.303 -19.050 1.00 89.81 94 LEU A N 1
ATOM 736 C CA . LEU A 1 94 ? -1.042 6.443 -19.838 1.00 89.81 94 LEU A CA 1
ATOM 737 C C . LEU A 1 94 ? -1.472 6.031 -21.248 1.00 89.81 94 LEU A C 1
ATOM 739 O O . LEU A 1 94 ? -2.570 6.380 -21.664 1.00 89.81 94 LEU A O 1
ATOM 743 N N . VAL A 1 95 ? -0.636 5.281 -21.977 1.00 89.50 95 VAL A N 1
ATOM 744 C CA . VAL A 1 95 ? -0.904 4.970 -23.391 1.00 89.50 95 VAL A CA 1
ATOM 745 C C . VAL A 1 95 ? -2.165 4.116 -23.550 1.00 89.50 95 VAL A C 1
ATOM 747 O O . VAL A 1 95 ? -3.031 4.517 -24.324 1.00 89.50 95 VAL A O 1
ATOM 750 N N . PRO A 1 96 ? -2.356 3.003 -22.807 1.00 87.88 96 PRO A N 1
ATOM 751 C CA . PRO A 1 96 ? -3.600 2.245 -22.903 1.00 87.88 96 PRO A CA 1
ATOM 752 C C . PRO A 1 96 ? -4.820 3.052 -22.465 1.00 87.88 96 PRO A C 1
ATOM 754 O O . PRO A 1 96 ? -5.861 2.943 -23.097 1.00 87.88 96 PRO A O 1
ATOM 757 N N . GLN A 1 97 ? -4.704 3.884 -21.423 1.00 83.12 97 GLN A N 1
ATOM 758 C CA . GLN A 1 97 ? -5.824 4.713 -20.980 1.00 83.12 97 GLN A CA 1
ATOM 759 C C . GLN A 1 97 ? -6.239 5.726 -22.050 1.00 83.12 97 GLN A C 1
ATOM 761 O O . GLN A 1 97 ? -7.431 5.914 -22.266 1.00 83.12 97 GLN A O 1
ATOM 766 N N . LEU A 1 98 ? -5.279 6.360 -22.729 1.00 82.38 98 LEU A N 1
ATOM 767 C CA . LEU A 1 98 ? -5.572 7.278 -23.829 1.00 82.38 98 LEU A CA 1
ATOM 768 C C . LEU A 1 98 ? -6.297 6.555 -24.967 1.00 82.38 98 LEU A C 1
ATOM 770 O O . LEU A 1 98 ? -7.343 7.028 -25.388 1.00 82.38 98 LEU A O 1
ATOM 774 N N . LEU A 1 99 ? -5.792 5.392 -25.388 1.00 83.19 99 LEU A N 1
ATOM 775 C CA . LEU A 1 99 ? -6.376 4.593 -26.474 1.00 83.19 99 LEU A CA 1
ATOM 776 C C . LEU A 1 99 ? -7.738 3.967 -26.127 1.00 83.19 99 LEU A C 1
ATOM 778 O O . LEU A 1 99 ? -8.505 3.637 -27.022 1.00 83.19 99 LEU A O 1
ATOM 782 N N . LEU A 1 100 ? -8.033 3.750 -24.841 1.00 77.31 100 LEU A N 1
ATOM 783 C CA . LEU A 1 100 ? -9.336 3.253 -24.383 1.00 77.31 100 LEU A CA 1
ATOM 784 C C . LEU A 1 100 ? -10.368 4.372 -24.251 1.00 77.31 100 LEU A C 1
ATOM 786 O O . LEU A 1 100 ? -11.552 4.156 -24.497 1.00 77.31 100 LEU A O 1
ATOM 790 N N . SER A 1 101 ? -9.929 5.542 -23.791 1.00 76.00 101 SER A N 1
ATOM 791 C CA . SER A 1 101 ? -10.816 6.675 -23.555 1.00 76.00 101 SER A CA 1
ATOM 792 C C . SER A 1 101 ? -11.140 7.429 -24.836 1.00 76.00 101 SER A C 1
ATOM 794 O O . SER A 1 101 ? -12.238 7.971 -24.930 1.00 76.00 101 SER A O 1
ATOM 796 N N . PHE A 1 102 ? -10.199 7.499 -25.776 1.00 77.12 102 PHE A N 1
ATOM 797 C CA . PHE A 1 102 ? -10.262 8.409 -26.909 1.00 77.12 102 PHE A CA 1
ATOM 798 C C . PHE A 1 102 ? -9.896 7.710 -28.211 1.00 77.12 102 PHE A C 1
ATOM 800 O O . PHE A 1 102 ? -8.952 6.920 -28.251 1.00 77.12 102 PHE A O 1
ATOM 807 N N . ASP A 1 103 ? -10.611 8.066 -29.272 1.00 76.88 103 ASP A N 1
ATOM 808 C CA . ASP A 1 103 ? -10.117 7.857 -30.628 1.00 76.88 103 ASP A CA 1
ATOM 809 C C . ASP A 1 103 ? -9.052 8.919 -30.939 1.00 76.88 103 ASP A C 1
ATOM 811 O O . ASP A 1 103 ? -9.167 10.049 -30.461 1.00 76.88 103 ASP A O 1
ATOM 815 N N . LEU A 1 104 ? -7.984 8.552 -31.650 1.00 76.50 104 LEU A N 1
ATOM 816 C CA . LEU A 1 104 ? -6.862 9.452 -31.938 1.00 76.50 104 LEU A CA 1
ATOM 817 C C . LEU A 1 104 ? -6.645 9.540 -33.449 1.00 76.50 104 LEU A C 1
ATOM 819 O O . LEU A 1 104 ? -6.160 8.589 -34.062 1.00 76.50 104 LEU A O 1
ATOM 823 N N . GLU A 1 105 ? -6.927 10.705 -34.028 1.00 76.25 105 GLU A N 1
ATOM 824 C CA . GLU A 1 105 ? -6.703 10.985 -35.449 1.00 76.25 105 GLU A CA 1
ATOM 825 C C . GLU A 1 105 ? -5.503 11.921 -35.666 1.00 76.25 105 GLU A C 1
ATOM 827 O O . GLU A 1 105 ? -5.269 12.851 -34.890 1.00 76.25 105 GLU A O 1
ATOM 832 N N . ASP A 1 106 ? -4.717 11.662 -36.718 1.00 73.00 106 ASP A N 1
ATOM 833 C CA . ASP A 1 106 ? -3.639 12.556 -37.156 1.00 73.00 106 ASP A CA 1
ATOM 834 C C . ASP A 1 106 ? -4.212 13.644 -38.067 1.00 73.00 106 ASP A C 1
ATOM 836 O O . ASP A 1 106 ? -4.687 13.364 -39.167 1.00 73.00 106 ASP A O 1
ATOM 840 N N . MET A 1 107 ? -4.114 14.897 -37.632 1.00 71.69 107 MET A N 1
ATOM 841 C CA . MET A 1 107 ? -4.593 16.058 -38.386 1.00 71.69 107 MET A CA 1
ATOM 842 C C . MET A 1 107 ? -3.613 16.529 -39.478 1.00 71.69 107 MET A C 1
ATOM 844 O O . MET A 1 107 ? -3.755 17.628 -40.012 1.00 71.69 107 MET A O 1
ATOM 848 N N . GLY A 1 108 ? -2.597 15.727 -39.819 1.00 70.56 108 GLY A N 1
ATOM 849 C CA . GLY A 1 108 ? -1.698 15.972 -40.951 1.00 70.56 108 GLY A CA 1
ATOM 850 C C . GLY A 1 108 ? -0.668 17.071 -40.695 1.00 70.56 108 GLY A C 1
ATOM 851 O O . GLY A 1 108 ? -0.215 17.737 -41.627 1.00 70.56 108 GLY A O 1
ATOM 852 N N . THR A 1 109 ? -0.298 17.298 -39.431 1.00 70.62 109 THR A N 1
ATOM 853 C CA . THR A 1 109 ? 0.666 18.351 -39.087 1.00 70.62 109 THR A CA 1
ATOM 854 C C . THR A 1 109 ? 2.093 17.907 -39.409 1.00 70.62 109 THR A C 1
ATOM 856 O O . THR A 1 109 ? 2.580 16.910 -38.878 1.00 70.62 109 THR A O 1
ATOM 859 N N . GLU A 1 110 ? 2.813 18.675 -40.232 1.00 74.25 110 GLU A N 1
ATOM 860 C CA . GLU A 1 110 ? 4.238 18.429 -40.475 1.00 74.25 110 GLU A CA 1
ATOM 861 C C . GLU A 1 110 ? 5.081 18.771 -39.235 1.00 74.25 110 GLU A C 1
ATOM 863 O O . GLU A 1 110 ? 5.278 19.939 -38.881 1.00 74.25 110 GLU A O 1
ATOM 868 N N . TRP A 1 111 ? 5.639 17.746 -38.592 1.00 74.88 111 TRP A N 1
ATOM 869 C CA . TRP A 1 111 ? 6.543 17.887 -37.451 1.00 74.88 111 TRP A CA 1
ATOM 870 C C . TRP A 1 111 ? 7.988 17.545 -37.825 1.00 74.88 111 TRP A C 1
ATOM 872 O O . TRP A 1 111 ? 8.264 16.717 -38.691 1.00 74.88 111 TRP A O 1
ATOM 882 N N . THR A 1 112 ? 8.946 18.178 -37.142 1.00 80.00 112 THR A N 1
ATOM 883 C CA . THR A 1 112 ? 10.378 17.882 -37.295 1.00 80.00 112 THR A CA 1
ATOM 884 C C . THR A 1 112 ? 10.975 17.449 -35.964 1.00 80.00 112 THR A C 1
ATOM 886 O O . THR A 1 112 ? 10.566 17.912 -34.902 1.00 80.00 112 THR A O 1
ATOM 889 N N . THR A 1 113 ? 11.971 16.564 -35.994 1.00 77.25 113 THR A N 1
ATOM 890 C CA . THR A 1 113 ? 12.728 16.185 -34.790 1.00 77.25 113 THR A CA 1
ATOM 891 C C . THR A 1 113 ? 14.112 16.814 -34.823 1.00 77.25 113 THR A C 1
ATOM 893 O O . THR A 1 113 ? 14.822 16.710 -35.819 1.00 77.25 113 THR A O 1
ATOM 896 N N . HIS A 1 114 ? 14.520 17.420 -33.711 1.00 79.62 114 HIS A N 1
ATOM 897 C CA . HIS A 1 114 ? 15.863 17.940 -33.498 1.00 79.62 114 HIS A CA 1
ATOM 898 C C . HIS A 1 114 ? 16.572 17.112 -32.433 1.00 79.62 114 HIS A C 1
ATOM 900 O O . HIS A 1 114 ? 16.105 16.973 -31.298 1.00 79.62 114 HIS A O 1
ATOM 906 N N . ASN A 1 115 ? 17.721 16.568 -32.810 1.00 74.75 115 ASN A N 1
ATOM 907 C CA . ASN A 1 115 ? 18.546 15.752 -31.940 1.00 74.75 115 ASN A CA 1
ATOM 908 C C . ASN A 1 115 ? 19.530 16.651 -31.175 1.00 74.75 115 ASN A C 1
ATOM 910 O O . ASN A 1 115 ? 20.516 17.112 -31.744 1.00 74.75 115 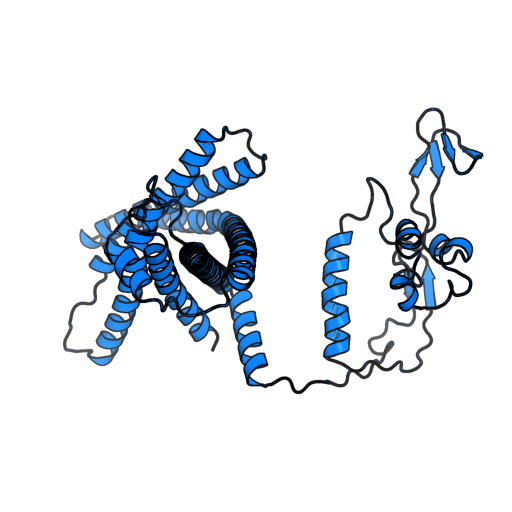ASN A O 1
ATOM 914 N N . TYR A 1 116 ? 19.228 16.933 -29.902 1.00 73.81 116 TYR A N 1
ATOM 915 C CA . TYR A 1 116 ? 20.158 17.599 -28.984 1.00 73.81 116 TYR A CA 1
ATOM 916 C C . TYR A 1 116 ? 20.858 16.565 -28.118 1.00 73.81 116 TYR A C 1
ATOM 918 O O . TYR A 1 116 ? 21.885 16.053 -28.502 1.00 73.81 116 TYR A O 1
ATOM 926 N N . TRP A 1 117 ? 20.293 16.245 -26.958 1.00 74.44 117 TRP A N 1
ATOM 927 C CA . TRP A 1 117 ? 20.659 15.089 -26.132 1.00 74.44 117 TRP A CA 1
ATOM 928 C C . TRP A 1 117 ? 19.452 14.163 -26.049 1.00 74.44 117 TRP A C 1
ATOM 930 O O . TRP A 1 117 ? 19.532 12.968 -26.334 1.00 74.44 117 TRP A O 1
ATOM 940 N N . LEU A 1 118 ? 18.305 14.777 -25.745 1.00 80.12 118 LEU A N 1
ATOM 941 C CA . LEU A 1 118 ? 16.999 14.208 -26.005 1.00 80.12 118 LEU A CA 1
ATOM 942 C C . LEU A 1 118 ? 16.517 14.624 -27.398 1.00 80.12 118 LEU A C 1
ATOM 944 O O . LEU A 1 118 ? 16.716 15.777 -27.798 1.00 80.12 118 LEU A O 1
ATOM 948 N N . ASN A 1 119 ? 15.869 13.706 -28.110 1.00 79.94 119 ASN A N 1
ATOM 949 C CA . ASN A 1 119 ? 15.120 14.030 -29.314 1.00 79.94 119 ASN A CA 1
ATOM 950 C C . ASN A 1 119 ? 13.972 14.964 -28.928 1.00 79.94 119 ASN A C 1
ATOM 952 O O . ASN A 1 119 ? 13.096 14.603 -28.143 1.00 79.94 119 ASN A O 1
ATOM 956 N N . LYS A 1 120 ? 14.016 16.189 -29.450 1.00 76.19 120 LYS A N 1
ATOM 957 C CA . LYS A 1 120 ? 12.968 17.189 -29.264 1.00 76.19 120 LYS A CA 1
ATOM 958 C C . LYS A 1 120 ? 12.150 17.293 -30.534 1.00 76.19 120 LYS A C 1
ATOM 960 O O . LYS A 1 120 ? 12.700 17.497 -31.612 1.00 76.19 120 LYS A O 1
ATOM 965 N N . LEU A 1 121 ? 10.841 17.202 -30.387 1.00 72.44 121 LEU A N 1
ATOM 966 C CA . LEU A 1 121 ? 9.912 17.536 -31.452 1.00 72.44 121 LEU A CA 1
ATOM 967 C C . LEU A 1 121 ? 9.812 19.066 -31.542 1.00 72.44 121 LEU A C 1
ATOM 969 O O . LEU A 1 121 ? 9.517 19.734 -30.550 1.00 72.44 121 LEU A O 1
ATOM 973 N N . SER A 1 122 ? 10.079 19.618 -32.721 1.00 65.94 122 SER A N 1
ATOM 974 C CA . SER A 1 122 ? 9.838 21.023 -33.061 1.00 65.94 122 SER A CA 1
ATOM 975 C C . SER A 1 122 ? 8.607 21.127 -33.948 1.00 65.94 122 SER A C 1
ATOM 977 O O . SER A 1 122 ? 8.223 20.162 -34.606 1.00 65.94 122 SER A O 1
ATOM 979 N N . LYS A 1 123 ? 7.973 22.307 -33.944 1.00 58.28 123 LYS A N 1
ATOM 980 C CA . LYS A 1 123 ? 6.665 22.574 -34.578 1.00 58.28 123 LYS A CA 1
ATOM 981 C C . LYS A 1 123 ? 5.471 21.829 -33.960 1.00 58.28 123 LYS A C 1
ATOM 983 O O . LYS A 1 123 ? 4.344 22.091 -34.341 1.00 58.28 123 LYS A O 1
ATOM 988 N N . VAL A 1 124 ? 5.706 21.018 -32.927 1.00 54.12 124 VAL A N 1
ATOM 989 C CA . VAL A 1 124 ? 4.660 20.446 -32.059 1.00 54.12 124 VAL A CA 1
ATOM 990 C C . VAL A 1 124 ? 4.264 21.421 -30.934 1.00 54.12 124 VAL A C 1
ATOM 992 O O . VAL A 1 124 ? 3.156 21.366 -30.413 1.00 54.12 124 VAL A O 1
ATOM 995 N N . PHE A 1 125 ? 5.135 22.382 -30.590 1.00 43.41 125 PHE A N 1
ATOM 996 C CA . PHE A 1 125 ? 4.874 23.398 -29.563 1.00 43.41 125 PHE A CA 1
ATOM 997 C C . PHE A 1 125 ? 4.220 24.658 -30.134 1.00 43.41 125 PHE A C 1
ATOM 999 O O . PHE A 1 125 ? 4.838 25.708 -30.271 1.00 43.41 125 PHE A O 1
ATOM 1006 N N . THR A 1 126 ? 2.931 24.544 -30.404 1.00 37.06 126 THR A N 1
ATOM 1007 C CA . THR A 1 126 ? 1.938 25.557 -30.035 1.00 37.06 126 THR A CA 1
ATOM 1008 C C . THR A 1 126 ? 0.733 24.782 -29.513 1.00 37.06 126 THR A C 1
ATOM 1010 O O . THR A 1 126 ? 0.600 23.596 -29.799 1.00 37.06 126 THR A O 1
ATOM 1013 N N . TRP A 1 127 ? -0.146 25.409 -28.739 1.00 38.66 127 TRP A N 1
ATOM 1014 C CA . TRP A 1 127 ? -1.347 24.808 -28.131 1.00 38.66 127 TRP A CA 1
ATOM 1015 C C . TRP A 1 127 ? -2.362 24.194 -29.149 1.00 38.66 127 TRP A C 1
ATOM 1017 O O . TRP A 1 127 ? -3.492 23.908 -28.782 1.00 38.66 127 TRP A O 1
ATOM 1027 N N . LYS A 1 128 ? -1.964 24.010 -30.421 1.00 35.50 128 LYS A N 1
ATOM 1028 C CA . LYS A 1 128 ? -2.708 23.478 -31.577 1.00 35.50 128 LYS A CA 1
ATOM 1029 C C . LYS A 1 128 ? -1.864 22.624 -32.564 1.00 35.50 128 LYS A C 1
ATOM 1031 O O . LYS A 1 128 ? -2.275 22.414 -33.692 1.00 35.50 128 LYS A O 1
ATOM 1036 N N . GLY A 1 129 ? -0.651 22.183 -32.212 1.00 39.22 129 GLY A N 1
ATOM 1037 C CA . GLY A 1 129 ? 0.288 21.562 -33.181 1.00 39.22 129 GLY A CA 1
ATOM 1038 C C . GLY A 1 129 ? 0.256 20.031 -33.301 1.00 39.22 129 GLY A C 1
ATOM 1039 O O . GLY A 1 129 ? 0.973 19.455 -34.111 1.00 39.22 129 GLY A O 1
ATOM 1040 N N . LEU A 1 130 ? -0.535 19.364 -32.470 1.00 43.19 130 LEU A N 1
ATOM 1041 C CA . LEU A 1 130 ? -1.024 18.012 -32.708 1.00 43.19 130 LEU A CA 1
ATOM 1042 C C . LEU A 1 130 ? -2.494 18.114 -32.316 1.00 43.19 130 LEU A C 1
ATOM 1044 O O . LEU A 1 130 ? -2.857 17.843 -31.172 1.00 43.19 130 LEU A O 1
ATOM 1048 N N . GLU A 1 131 ? -3.311 18.691 -33.197 1.00 45.53 131 GLU A N 1
ATOM 1049 C CA . GLU A 1 131 ? -4.752 18.534 -33.038 1.00 45.53 131 GLU A CA 1
ATOM 1050 C C . GLU A 1 131 ? -4.979 17.027 -33.173 1.00 45.53 131 GLU A C 1
ATOM 1052 O O . GLU A 1 131 ? -4.697 16.433 -34.203 1.00 45.53 131 GLU A O 1
ATOM 1057 N N . VAL A 1 132 ? -5.298 16.381 -32.062 1.00 50.66 132 VAL A N 1
ATOM 1058 C CA . VAL A 1 132 ? -5.804 15.017 -32.055 1.00 50.66 132 VAL A CA 1
ATOM 1059 C C . VAL A 1 132 ? -7.232 15.195 -31.613 1.00 50.66 132 VAL A C 1
ATOM 1061 O O . VAL A 1 132 ? -7.474 15.661 -30.495 1.00 50.66 132 VAL A O 1
ATOM 1064 N N . GLU A 1 133 ? -8.177 14.934 -32.507 1.00 47.09 133 GLU A N 1
ATOM 1065 C CA . GLU A 1 133 ? -9.578 14.974 -32.127 1.00 47.09 133 GLU A CA 1
ATOM 1066 C C . GLU A 1 133 ? -9.838 13.794 -31.192 1.00 47.09 133 GLU A C 1
ATOM 1068 O O . GLU A 1 133 ? -9.821 12.641 -31.601 1.00 47.09 133 GLU A O 1
ATOM 1073 N N . MET A 1 134 ? -9.989 14.091 -29.902 1.00 51.12 134 MET A N 1
ATOM 1074 C CA . MET A 1 134 ? -10.166 13.087 -28.862 1.00 51.12 134 MET A CA 1
ATOM 1075 C C . MET A 1 134 ? -11.656 12.879 -28.605 1.00 51.12 134 MET A C 1
ATOM 1077 O O . MET A 1 134 ? -12.254 13.558 -27.767 1.00 51.12 134 MET A O 1
ATOM 1081 N N . ASN A 1 135 ? -12.256 11.926 -29.310 1.00 52.81 135 ASN A N 1
ATOM 1082 C CA . ASN A 1 135 ? -13.666 11.593 -29.132 1.00 52.81 135 ASN A CA 1
ATOM 1083 C C . ASN A 1 135 ? -13.835 10.523 -28.038 1.00 52.81 135 ASN A C 1
ATOM 1085 O O . ASN A 1 135 ? -13.206 9.470 -28.137 1.00 52.81 135 ASN A O 1
ATOM 1089 N N . PRO A 1 136 ? -14.636 10.760 -26.978 1.00 57.66 136 PRO A N 1
ATOM 1090 C CA . PRO A 1 136 ? -14.809 9.794 -25.897 1.00 57.66 136 PRO A CA 1
ATOM 1091 C C . PRO A 1 136 ? -15.502 8.517 -26.396 1.00 57.66 136 PRO A C 1
ATOM 1093 O O . PRO A 1 136 ? -16.611 8.578 -26.923 1.00 57.66 136 PRO A O 1
ATOM 1096 N N . VAL A 1 137 ? -14.869 7.355 -26.206 1.00 58.06 137 VAL A N 1
ATOM 1097 C CA . VAL A 1 137 ? -15.282 6.100 -26.873 1.00 58.06 137 VAL A CA 1
ATOM 1098 C C . VAL A 1 137 ? -16.268 5.244 -26.063 1.00 58.06 137 VAL A C 1
ATOM 1100 O O . VAL A 1 137 ? -16.993 4.437 -26.643 1.00 58.06 137 VAL A O 1
ATOM 1103 N N . LEU A 1 138 ? -16.355 5.372 -24.733 1.00 56.62 138 LEU A N 1
ATOM 1104 C CA . LEU A 1 138 ? -17.004 4.325 -23.926 1.00 56.62 138 LEU A CA 1
ATOM 1105 C C . LEU A 1 138 ? -18.239 4.764 -23.121 1.00 56.62 138 LEU A C 1
ATOM 1107 O O . LEU A 1 138 ? -18.141 5.646 -22.268 1.00 56.62 138 LEU A O 1
ATOM 1111 N N . PRO A 1 139 ? -19.365 4.028 -23.244 1.00 58.19 139 PRO A N 1
ATOM 1112 C CA . PRO A 1 139 ? -20.355 3.882 -22.193 1.00 58.19 139 PRO A CA 1
ATOM 1113 C C . PRO A 1 139 ? -19.999 2.641 -21.355 1.00 58.19 139 PRO A C 1
ATOM 1115 O O . PRO A 1 139 ? -20.513 1.545 -21.585 1.00 58.19 139 PRO A O 1
ATOM 1118 N N . VAL A 1 140 ? -19.103 2.776 -20.373 1.00 54.66 140 VAL A N 1
ATOM 1119 C CA . VAL A 1 140 ? -18.987 1.761 -19.310 1.00 54.66 140 VAL A CA 1
ATOM 1120 C C . VAL A 1 140 ? -20.206 1.909 -18.387 1.00 54.66 140 VAL A C 1
ATOM 1122 O O . VAL A 1 140 ? -20.819 2.975 -18.294 1.00 54.66 140 VAL A O 1
ATOM 1125 N N . SER A 1 141 ? -20.670 0.812 -17.773 1.00 62.69 141 SER A N 1
ATOM 1126 C CA . SER A 1 141 ? -21.881 0.865 -16.947 1.00 62.69 141 SER A CA 1
ATOM 1127 C C . SER A 1 141 ? -21.714 1.938 -15.866 1.00 62.69 141 SER A C 1
ATOM 1129 O O . SER A 1 141 ? -20.839 1.839 -15.005 1.00 62.69 141 SER A O 1
ATOM 1131 N N . ALA A 1 142 ? -22.589 2.946 -15.873 1.00 64.62 142 ALA A N 1
ATOM 1132 C CA . ALA A 1 142 ? -22.446 4.110 -15.002 1.00 64.62 142 ALA A CA 1
ATOM 1133 C C . ALA A 1 142 ? -22.378 3.746 -13.501 1.00 64.62 142 ALA A C 1
ATOM 1135 O O . ALA A 1 142 ? -21.950 4.548 -12.680 1.00 64.62 142 ALA A O 1
ATOM 1136 N N . ARG A 1 143 ? -22.810 2.535 -13.111 1.00 69.44 143 ARG A N 1
ATOM 1137 C CA . ARG A 1 143 ? -22.672 2.010 -11.743 1.00 69.44 143 ARG A CA 1
ATOM 1138 C C . ARG A 1 143 ? -21.248 1.559 -11.415 1.00 69.44 143 ARG A C 1
ATOM 1140 O O . ARG A 1 143 ? -20.780 1.898 -10.332 1.00 69.44 143 ARG A O 1
ATOM 1147 N N . ALA A 1 144 ? -20.585 0.822 -12.307 1.00 72.12 144 ALA A N 1
ATOM 1148 C CA . ALA A 1 144 ? -19.203 0.391 -12.099 1.00 72.12 144 ALA A CA 1
ATOM 1149 C C . ALA A 1 144 ? -18.265 1.601 -12.078 1.00 72.12 144 ALA A C 1
ATOM 1151 O O . ALA A 1 144 ? -17.465 1.719 -11.157 1.00 72.12 144 ALA A O 1
ATOM 1152 N N . ASP A 1 145 ? -18.458 2.559 -12.987 1.00 73.44 145 ASP A N 1
ATOM 1153 C CA . ASP A 1 145 ? -17.662 3.790 -13.005 1.00 73.44 145 ASP A CA 1
ATOM 1154 C C . ASP A 1 145 ? -17.880 4.630 -11.755 1.00 73.44 145 ASP A C 1
ATOM 1156 O O . ASP A 1 145 ? -16.922 5.122 -11.173 1.00 73.44 145 ASP A O 1
ATOM 1160 N N . ARG A 1 146 ? -19.125 4.750 -11.273 1.00 76.62 146 ARG A N 1
ATOM 1161 C CA . ARG A 1 146 ? -19.392 5.428 -9.996 1.00 76.62 146 ARG A CA 1
ATOM 1162 C C . ARG A 1 146 ? -18.726 4.717 -8.823 1.00 76.62 146 ARG A C 1
ATOM 1164 O O . ARG A 1 146 ? -18.198 5.392 -7.946 1.00 76.62 146 ARG A O 1
ATOM 1171 N N . ALA A 1 147 ? -18.747 3.385 -8.791 1.00 78.38 147 ALA A N 1
ATOM 1172 C CA . ALA A 1 147 ? -18.101 2.614 -7.732 1.00 78.38 147 ALA A CA 1
ATOM 1173 C C . ALA A 1 147 ? -16.571 2.753 -7.780 1.00 78.38 147 ALA A C 1
ATOM 1175 O O . ALA A 1 147 ? -15.955 3.008 -6.749 1.00 78.38 147 ALA A O 1
ATOM 1176 N N . ILE A 1 148 ? -15.968 2.662 -8.968 1.00 80.06 148 ILE A N 1
ATOM 1177 C CA . ILE A 1 148 ? -14.526 2.835 -9.181 1.00 80.06 148 ILE A CA 1
ATOM 1178 C C . ILE A 1 148 ? -14.111 4.276 -8.879 1.00 80.06 148 ILE A C 1
ATOM 1180 O O . ILE A 1 148 ? -13.116 4.483 -8.198 1.00 80.06 148 ILE A O 1
ATOM 1184 N N . ALA A 1 149 ? -14.884 5.276 -9.306 1.00 77.94 149 ALA A N 1
ATOM 1185 C CA . ALA A 1 149 ? -14.618 6.680 -9.008 1.00 77.94 149 ALA A CA 1
ATOM 1186 C C . ALA A 1 149 ? -14.723 6.973 -7.506 1.00 77.94 149 ALA A C 1
ATOM 1188 O O . ALA A 1 149 ? -13.896 7.710 -6.970 1.00 77.94 149 ALA A O 1
ATOM 1189 N N . LYS A 1 150 ? -15.700 6.377 -6.807 1.00 82.00 150 LYS A N 1
ATOM 1190 C CA . LYS A 1 150 ? -15.793 6.466 -5.343 1.00 82.00 150 LYS A CA 1
ATOM 1191 C C . LYS A 1 150 ? -14.604 5.797 -4.660 1.00 82.00 150 LYS A C 1
ATOM 1193 O O . LYS A 1 150 ? -13.990 6.420 -3.802 1.00 82.00 150 LYS A O 1
ATOM 1198 N N . LEU A 1 151 ? -14.230 4.588 -5.079 1.00 82.44 151 LEU A N 1
ATOM 1199 C CA . LEU A 1 151 ? -13.055 3.891 -4.555 1.00 82.44 151 LEU A CA 1
ATOM 1200 C C . LEU A 1 151 ? -11.766 4.684 -4.817 1.00 82.44 151 LEU A C 1
ATOM 1202 O O . LEU A 1 151 ? -10.931 4.813 -3.932 1.00 82.44 151 LEU A O 1
ATOM 1206 N N . HIS A 1 152 ? -11.627 5.271 -6.005 1.00 82.75 152 HIS A N 1
ATOM 1207 C CA . HIS A 1 152 ? -10.512 6.146 -6.342 1.00 82.75 152 HIS A CA 1
ATOM 1208 C C . HIS A 1 152 ? -10.474 7.346 -5.390 1.00 82.75 152 HIS A C 1
ATOM 1210 O O . HIS A 1 152 ? -9.462 7.593 -4.751 1.00 82.75 152 HIS A O 1
ATOM 1216 N N . ARG A 1 153 ? -11.587 8.058 -5.196 1.00 80.56 153 ARG A N 1
ATOM 1217 C CA . ARG A 1 153 ? -11.641 9.155 -4.214 1.00 80.56 153 ARG A CA 1
ATOM 1218 C C . ARG A 1 153 ? -11.297 8.693 -2.792 1.00 80.56 153 ARG A C 1
ATOM 1220 O O . ARG A 1 153 ? -10.603 9.426 -2.096 1.00 80.56 153 ARG A O 1
ATOM 1227 N N . ALA A 1 154 ? -11.708 7.487 -2.390 1.00 83.88 154 ALA A N 1
ATOM 1228 C CA . ALA A 1 154 ? -11.344 6.899 -1.098 1.00 83.88 154 ALA A CA 1
ATOM 1229 C C . ALA A 1 154 ? -9.834 6.717 -0.956 1.00 83.88 154 ALA A C 1
ATOM 1231 O O . ALA A 1 154 ? -9.242 7.248 -0.018 1.00 83.88 154 ALA A O 1
ATOM 1232 N N . ILE A 1 155 ? -9.206 6.074 -1.937 1.00 84.06 155 ILE A N 1
ATOM 1233 C CA . ILE A 1 155 ? -7.762 5.815 -1.976 1.00 84.06 155 ILE A CA 1
ATOM 1234 C C . ILE A 1 155 ? -6.947 7.117 -1.967 1.00 84.06 155 ILE A C 1
ATOM 1236 O O . ILE A 1 155 ? -5.880 7.158 -1.371 1.00 84.06 155 ILE A O 1
ATOM 1240 N N . TYR A 1 156 ? -7.433 8.186 -2.601 1.00 79.50 156 TYR A N 1
ATOM 1241 C CA . TYR A 1 156 ? -6.723 9.472 -2.653 1.00 79.50 156 TYR A CA 1
ATOM 1242 C C . TYR A 1 156 ? -7.054 10.421 -1.493 1.00 79.50 156 TYR A C 1
ATOM 1244 O O . TYR A 1 156 ? -6.489 11.512 -1.411 1.00 79.50 156 TYR A O 1
ATOM 1252 N N . SER A 1 157 ? -7.955 10.036 -0.589 1.00 83.06 157 SER A N 1
ATOM 1253 C CA . SER A 1 157 ? -8.208 10.811 0.624 1.00 83.06 157 SER A CA 1
ATOM 1254 C C . SER A 1 157 ? -7.157 10.494 1.693 1.00 83.06 157 SER A C 1
ATOM 1256 O O . SER A 1 157 ? -6.652 9.373 1.766 1.00 83.06 157 SER A O 1
ATOM 1258 N N . ARG A 1 158 ? -6.844 11.478 2.551 1.00 71.81 158 ARG A N 1
ATOM 1259 C CA . ARG A 1 158 ? -5.776 11.379 3.568 1.00 71.81 158 ARG A CA 1
ATOM 1260 C C . ARG A 1 158 ? -5.924 10.156 4.483 1.00 71.81 158 ARG A C 1
ATOM 1262 O O . ARG A 1 158 ? -4.920 9.540 4.809 1.00 71.81 158 ARG A O 1
ATOM 1269 N N . ASN A 1 159 ? -7.157 9.807 4.855 1.00 75.38 159 ASN A N 1
ATOM 1270 C CA . ASN 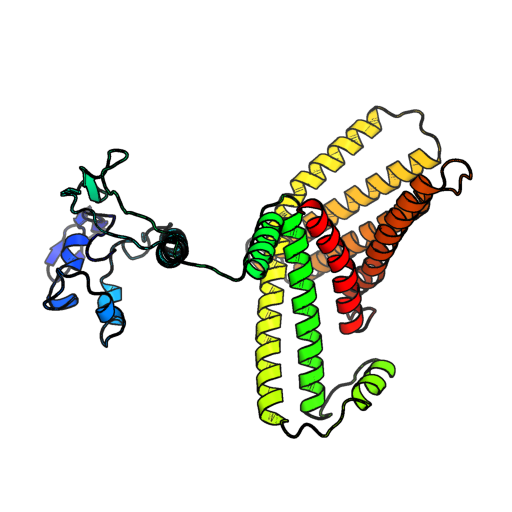A 1 159 ? -7.448 8.679 5.749 1.00 75.38 159 ASN A CA 1
ATOM 1271 C C . ASN A 1 159 ? -7.948 7.435 4.997 1.00 75.38 159 ASN A C 1
ATOM 1273 O O . ASN A 1 159 ? -7.876 6.321 5.514 1.00 75.38 159 ASN A O 1
ATOM 1277 N N . GLY A 1 160 ? -8.478 7.601 3.782 1.00 84.50 160 GLY A N 1
ATOM 1278 C CA . GLY A 1 160 ? -9.125 6.508 3.067 1.00 84.50 160 GLY A CA 1
ATOM 1279 C C . GLY A 1 160 ? -8.148 5.509 2.456 1.00 84.50 160 GLY A C 1
ATOM 1280 O O . GLY A 1 160 ? -8.516 4.341 2.341 1.00 84.50 160 GLY A O 1
ATOM 1281 N N . LEU A 1 161 ? -6.908 5.904 2.135 1.00 85.31 161 LEU A N 1
ATOM 1282 C CA . LEU A 1 161 ? -5.875 4.959 1.690 1.00 85.31 161 LEU A CA 1
ATOM 1283 C C . LEU A 1 161 ? -5.610 3.885 2.751 1.00 85.31 161 LEU A C 1
ATOM 1285 O O . LEU A 1 161 ? -5.722 2.695 2.461 1.00 85.31 161 LEU A O 1
ATOM 1289 N N . ASP A 1 162 ? -5.315 4.309 3.980 1.00 84.62 162 ASP A N 1
ATOM 1290 C CA . ASP A 1 162 ? -4.995 3.414 5.094 1.00 84.62 162 ASP A CA 1
ATOM 1291 C C . ASP A 1 162 ? -6.155 2.483 5.427 1.00 84.62 162 ASP A C 1
ATOM 1293 O O . ASP A 1 162 ? -5.971 1.272 5.547 1.00 84.62 162 ASP A O 1
ATOM 1297 N N . VAL A 1 163 ? -7.368 3.032 5.506 1.00 89.38 163 VAL A N 1
ATOM 1298 C CA . VAL A 1 163 ? -8.579 2.250 5.774 1.00 89.38 163 VAL A CA 1
ATOM 1299 C C . VAL A 1 163 ? -8.844 1.236 4.660 1.00 89.38 163 VAL A C 1
ATOM 1301 O O . VAL A 1 163 ? -9.148 0.078 4.946 1.00 89.38 163 VAL A O 1
ATOM 1304 N N . THR A 1 164 ? -8.686 1.637 3.395 1.00 90.25 164 THR A N 1
ATOM 1305 C CA . THR A 1 164 ? -8.899 0.749 2.242 1.00 90.25 164 THR A CA 1
ATOM 1306 C C . THR A 1 164 ? -7.872 -0.379 2.225 1.00 90.25 164 THR A C 1
ATOM 1308 O O . THR A 1 164 ? -8.233 -1.537 1.995 1.00 90.25 164 THR A O 1
ATOM 1311 N N . LEU A 1 165 ? -6.598 -0.070 2.489 1.00 88.38 165 LEU A N 1
ATOM 1312 C CA . LEU A 1 165 ? -5.537 -1.070 2.571 1.00 88.38 165 LEU A CA 1
ATOM 1313 C C . LEU A 1 165 ? -5.777 -2.035 3.726 1.00 88.38 165 LEU A C 1
ATOM 1315 O O . LEU A 1 165 ? -5.676 -3.244 3.515 1.00 88.38 165 LEU A O 1
ATOM 1319 N N . LEU A 1 166 ? -6.124 -1.518 4.910 1.00 88.94 166 LEU A N 1
ATOM 1320 C CA . LEU A 1 166 ? -6.427 -2.317 6.094 1.00 88.94 166 LEU A CA 1
ATOM 1321 C C . LEU A 1 166 ? -7.582 -3.278 5.811 1.00 88.94 166 LEU A C 1
ATOM 1323 O O . LEU A 1 166 ? -7.405 -4.488 5.917 1.00 88.94 166 LEU A O 1
ATOM 1327 N N . PHE A 1 167 ? -8.720 -2.765 5.341 1.00 92.50 167 PHE A N 1
ATOM 1328 C CA . PHE A 1 167 ? -9.878 -3.582 4.981 1.00 92.50 167 PHE A CA 1
ATOM 1329 C C . PHE A 1 167 ? -9.539 -4.656 3.938 1.00 92.50 167 PHE A C 1
ATOM 1331 O O . PHE A 1 167 ? -9.881 -5.825 4.112 1.00 92.50 167 PHE A O 1
ATOM 1338 N N . THR A 1 168 ? -8.824 -4.289 2.872 1.00 90.94 168 THR A N 1
ATOM 1339 C CA . THR A 1 168 ? -8.456 -5.235 1.806 1.00 90.94 168 THR A CA 1
ATOM 1340 C C . THR A 1 168 ? -7.524 -6.333 2.324 1.00 90.94 168 THR A C 1
ATOM 1342 O O . THR A 1 168 ? -7.702 -7.499 1.967 1.00 90.94 168 THR A O 1
ATOM 1345 N N . GLY A 1 169 ? -6.567 -5.986 3.190 1.00 89.62 169 GLY A N 1
ATOM 1346 C CA . GLY A 1 169 ? -5.670 -6.942 3.840 1.00 89.62 169 GLY A CA 1
ATOM 1347 C C . GLY A 1 169 ? -6.421 -7.929 4.735 1.00 89.62 169 GLY A C 1
ATOM 1348 O O . GLY A 1 169 ? -6.259 -9.139 4.590 1.00 89.62 169 GLY A O 1
ATOM 1349 N N . GLU A 1 170 ? -7.324 -7.437 5.585 1.00 91.94 170 GLU A N 1
ATOM 1350 C CA . GLU A 1 170 ? -8.143 -8.286 6.461 1.00 91.94 170 GLU A CA 1
ATOM 1351 C C . GLU A 1 170 ? -9.049 -9.242 5.668 1.00 91.94 170 GLU A C 1
ATOM 1353 O O . GLU A 1 170 ? -9.171 -10.426 6.000 1.00 91.94 170 GLU A O 1
ATOM 1358 N N . VAL A 1 171 ? -9.645 -8.764 4.570 1.00 92.69 171 VAL A N 1
ATOM 1359 C CA . VAL A 1 171 ? -10.446 -9.602 3.667 1.00 92.69 171 VAL A CA 1
ATOM 1360 C C . VAL A 1 171 ? -9.576 -10.661 2.986 1.00 92.69 171 VAL A C 1
ATOM 1362 O O . VAL A 1 171 ? -9.973 -11.827 2.929 1.00 92.69 171 VAL A O 1
ATOM 1365 N N . ALA A 1 172 ? -8.381 -10.301 2.507 1.00 89.62 172 ALA A N 1
ATOM 1366 C CA . ALA A 1 172 ? -7.441 -11.252 1.916 1.00 89.62 172 ALA A CA 1
ATOM 1367 C C . ALA A 1 172 ? -7.006 -12.329 2.928 1.00 89.62 172 ALA A C 1
ATOM 1369 O O . ALA A 1 172 ? -6.938 -13.516 2.578 1.00 89.62 172 ALA A O 1
ATOM 1370 N N . ARG A 1 173 ? -6.791 -11.956 4.197 1.00 87.94 173 ARG A N 1
ATOM 1371 C CA . ARG A 1 173 ? -6.465 -12.901 5.274 1.00 87.94 173 ARG A CA 1
ATOM 1372 C C . ARG A 1 173 ? -7.624 -13.847 5.567 1.00 87.94 173 ARG A C 1
ATOM 1374 O O . ARG A 1 173 ? -7.426 -15.064 5.571 1.00 87.94 173 ARG A O 1
ATOM 1381 N N . LEU A 1 174 ? -8.847 -13.329 5.700 1.00 92.00 174 LEU A N 1
ATOM 1382 C CA . LEU A 1 174 ? -10.043 -14.155 5.892 1.00 92.00 174 LEU A CA 1
ATOM 1383 C C . LEU A 1 174 ? -10.236 -15.143 4.732 1.00 92.00 174 LEU A C 1
ATOM 1385 O O . LEU A 1 174 ? -10.455 -16.334 4.962 1.00 92.00 174 LEU A O 1
ATOM 1389 N N . LEU A 1 175 ? -10.109 -14.675 3.486 1.00 89.06 175 LEU A N 1
ATOM 1390 C CA . LEU A 1 175 ? -10.193 -15.527 2.298 1.00 89.06 175 LEU A CA 1
ATOM 1391 C C . LEU A 1 175 ? -9.118 -16.615 2.310 1.00 89.06 175 LEU A C 1
ATOM 1393 O O . LEU A 1 175 ? -9.412 -17.769 2.001 1.00 89.06 175 LEU A O 1
ATOM 1397 N N . THR A 1 176 ? -7.894 -16.280 2.720 1.00 85.75 176 THR A N 1
ATOM 1398 C CA . THR A 1 176 ? -6.805 -17.251 2.873 1.00 85.75 176 THR A CA 1
ATOM 1399 C C . THR A 1 176 ? -7.177 -18.341 3.878 1.00 85.75 176 THR A C 1
ATOM 1401 O O . THR A 1 176 ? -7.047 -19.525 3.568 1.00 85.75 176 THR A O 1
ATOM 1404 N N . VAL A 1 177 ? -7.690 -17.972 5.056 1.00 87.75 177 VAL A N 1
ATOM 1405 C CA . VAL A 1 177 ? -8.109 -18.927 6.097 1.00 87.75 177 VAL A CA 1
ATOM 1406 C C . VAL A 1 177 ? -9.241 -19.827 5.597 1.00 87.75 177 VAL A C 1
ATOM 1408 O O . VAL A 1 177 ? -9.178 -21.046 5.760 1.00 87.75 177 VAL A O 1
ATOM 1411 N N . VAL A 1 178 ? -10.249 -19.254 4.935 1.00 86.75 178 VAL A N 1
ATOM 1412 C CA . VAL A 1 178 ? -11.374 -20.006 4.361 1.00 86.75 178 VAL A CA 1
ATOM 1413 C C . VAL A 1 178 ? -10.889 -20.997 3.301 1.00 86.75 178 VAL A C 1
ATOM 1415 O O . VAL A 1 178 ? -11.257 -22.171 3.348 1.00 86.75 178 VAL A O 1
ATOM 1418 N N . LEU A 1 179 ? -10.020 -20.567 2.383 1.00 83.88 179 LEU A N 1
ATOM 1419 C CA . LEU A 1 179 ? -9.457 -21.438 1.348 1.00 83.88 179 LEU A CA 1
ATOM 1420 C C . LEU A 1 179 ? -8.621 -22.574 1.946 1.00 83.88 179 LEU A C 1
ATOM 1422 O O . LEU A 1 179 ? -8.726 -23.706 1.480 1.00 83.88 179 LEU A O 1
ATOM 1426 N N . VAL A 1 180 ? -7.843 -22.307 3.000 1.00 80.88 180 VAL A N 1
ATOM 1427 C CA . VAL A 1 180 ? -7.079 -23.340 3.719 1.00 80.88 180 VAL A CA 1
ATOM 1428 C C . VAL A 1 180 ? -8.010 -24.360 4.376 1.00 80.88 180 VAL A C 1
ATOM 1430 O O . VAL A 1 180 ? -7.763 -25.558 4.266 1.00 80.88 180 VAL A O 1
ATOM 1433 N N . LEU A 1 181 ? -9.102 -23.926 5.011 1.00 82.00 181 LEU A N 1
ATOM 1434 C CA . LEU A 1 181 ? -10.078 -24.839 5.618 1.00 82.00 181 LEU A CA 1
ATOM 1435 C C . LEU A 1 181 ? -10.799 -25.697 4.569 1.00 82.00 181 LEU A C 1
ATOM 1437 O O . LEU A 1 181 ? -11.021 -26.888 4.788 1.00 82.00 181 LEU A O 1
ATOM 1441 N N . ILE A 1 182 ? -11.131 -25.117 3.412 1.00 78.44 182 ILE A N 1
ATOM 1442 C CA . ILE A 1 182 ? -11.688 -25.843 2.261 1.00 78.44 182 ILE A CA 1
ATOM 1443 C C . ILE A 1 182 ? -10.669 -26.857 1.722 1.00 78.44 182 ILE A C 1
ATOM 1445 O O . ILE A 1 182 ? -11.009 -28.003 1.434 1.00 78.44 182 ILE A O 1
ATOM 1449 N N . HIS A 1 183 ? -9.402 -26.466 1.607 1.00 76.19 183 HIS A N 1
ATOM 1450 C CA . HIS A 1 183 ? -8.332 -27.357 1.172 1.00 76.19 183 HIS A CA 1
ATOM 1451 C C . HIS A 1 183 ? -8.142 -28.537 2.143 1.00 76.19 183 HIS A C 1
ATOM 1453 O O . HIS A 1 183 ? -8.097 -29.690 1.725 1.00 76.19 183 HIS A O 1
ATOM 1459 N N . GLN A 1 184 ? -8.120 -28.275 3.451 1.00 74.31 184 GLN A N 1
ATOM 1460 C CA . GLN A 1 184 ? -7.981 -29.311 4.479 1.00 74.31 184 GLN A CA 1
ATOM 1461 C C . GLN A 1 184 ? -9.192 -30.250 4.547 1.00 74.31 184 GLN A C 1
ATOM 1463 O O . GLN A 1 184 ? -9.027 -31.451 4.748 1.00 74.31 184 GLN A O 1
ATOM 1468 N N . SER A 1 185 ? -10.412 -29.734 4.364 1.00 69.62 185 SER A N 1
ATOM 1469 C CA . SER A 1 185 ? -11.622 -30.567 4.370 1.00 69.62 185 SER A CA 1
ATOM 1470 C C . SER A 1 185 ? -11.725 -31.465 3.134 1.00 69.62 185 SER A C 1
ATOM 1472 O O . SER A 1 185 ? -12.242 -32.579 3.229 1.00 69.62 185 SER A O 1
ATOM 1474 N N . THR A 1 186 ? -11.184 -31.021 1.995 1.00 65.81 186 THR A N 1
ATOM 1475 C CA . THR A 1 186 ? -11.187 -31.775 0.730 1.00 65.81 186 THR A CA 1
ATOM 1476 C C . THR A 1 186 ? -10.087 -32.834 0.641 1.00 65.81 186 THR A C 1
ATOM 1478 O O . THR A 1 186 ? -10.283 -33.834 -0.048 1.00 65.81 186 THR A O 1
ATOM 1481 N N . GLN A 1 187 ? -8.969 -32.683 1.362 1.00 64.06 187 GLN A N 1
ATOM 1482 C CA . GLN A 1 187 ? -7.875 -33.668 1.364 1.00 64.06 187 GLN A CA 1
ATOM 1483 C C . GLN A 1 187 ? -8.069 -34.864 2.314 1.00 64.06 187 GLN A C 1
ATOM 1485 O O . GLN A 1 187 ? -7.264 -35.793 2.294 1.00 64.06 187 GLN A O 1
ATOM 1490 N N . GLY A 1 188 ? -9.160 -34.911 3.083 1.00 50.09 188 GLY A N 1
ATOM 1491 C CA . GLY A 1 188 ? -9.399 -35.984 4.048 1.00 50.09 188 GLY A CA 1
ATOM 1492 C C . GLY A 1 188 ? -8.497 -35.863 5.280 1.00 50.09 188 GLY A C 1
ATOM 1493 O O . GLY A 1 188 ? -7.403 -35.312 5.237 1.00 50.09 188 GLY A O 1
ATOM 1494 N N . ALA A 1 189 ? -8.991 -36.344 6.419 1.00 50.44 189 ALA A N 1
ATOM 1495 C CA . ALA A 1 189 ? -8.355 -36.241 7.729 1.00 50.44 189 ALA A CA 1
ATOM 1496 C C . ALA A 1 189 ? -7.052 -37.060 7.837 1.00 50.44 189 ALA A C 1
ATOM 1498 O O . ALA A 1 189 ? -6.991 -38.056 8.552 1.00 50.44 189 ALA A O 1
ATOM 1499 N N . GLN A 1 190 ? -5.996 -36.624 7.160 1.00 41.56 190 GLN A N 1
ATOM 1500 C CA . GLN A 1 190 ? -4.656 -37.171 7.291 1.00 41.56 190 GLN A CA 1
ATOM 1501 C C . GLN A 1 190 ? -3.777 -36.075 7.904 1.00 41.56 190 GLN A C 1
ATOM 1503 O O . GLN A 1 190 ? -3.217 -35.244 7.207 1.00 41.56 190 GLN A O 1
ATOM 1508 N N . GLN A 1 191 ? -3.735 -36.068 9.245 1.00 43.25 191 GLN A N 1
ATOM 1509 C CA . GLN A 1 191 ? -2.985 -35.162 10.139 1.00 43.25 191 GLN A CA 1
ATOM 1510 C C . GLN A 1 191 ? -3.539 -33.736 10.347 1.00 43.25 191 GLN A C 1
ATOM 1512 O O . GLN A 1 191 ? -3.039 -32.771 9.786 1.00 43.25 191 GLN A O 1
ATOM 1517 N N . SER A 1 192 ? -4.449 -33.545 11.312 1.00 41.84 192 SER A N 1
ATOM 1518 C CA . SER A 1 192 ? -4.377 -32.341 12.165 1.00 41.84 192 SER A CA 1
ATOM 1519 C C . SER A 1 192 ? -5.086 -32.511 13.515 1.00 41.84 192 SER A C 1
ATOM 1521 O O . SER A 1 192 ? -6.260 -32.872 13.616 1.00 41.84 192 SER A O 1
ATOM 1523 N N . ARG A 1 193 ? -4.357 -32.197 14.595 1.00 40.81 193 ARG A N 1
ATOM 1524 C CA . ARG A 1 193 ? -4.933 -31.821 15.893 1.00 40.81 193 ARG A CA 1
ATOM 1525 C C . ARG A 1 193 ? -5.586 -30.442 15.726 1.00 40.81 193 ARG A C 1
ATOM 1527 O O . ARG A 1 193 ? -4.953 -29.429 15.988 1.00 40.81 193 ARG A O 1
ATOM 1534 N N . LEU A 1 194 ? -6.829 -30.394 15.250 1.00 47.38 194 LEU A N 1
ATOM 1535 C CA . LEU A 1 194 ? -7.619 -29.156 15.234 1.00 47.38 194 LEU A CA 1
ATOM 1536 C C . LEU A 1 194 ? -8.059 -28.793 16.667 1.00 47.38 194 LEU A C 1
ATOM 1538 O O . LEU A 1 194 ? -8.646 -29.658 17.335 1.00 47.38 194 LEU A O 1
ATOM 1542 N N . PRO A 1 195 ? -7.826 -27.556 17.145 1.00 42.66 195 PRO A N 1
ATOM 1543 C CA . PRO A 1 195 ? -8.342 -27.097 18.427 1.00 42.66 195 PRO A CA 1
ATOM 1544 C C . PRO A 1 195 ? -9.842 -26.779 18.321 1.00 42.66 195 PRO A C 1
ATOM 1546 O O . PRO A 1 195 ? -10.283 -26.054 17.432 1.00 42.66 195 PRO A O 1
ATOM 1549 N N . GLY A 1 196 ? -10.630 -27.315 19.256 1.00 47.41 196 GLY A N 1
ATOM 1550 C CA . GLY A 1 196 ? -12.031 -26.934 19.469 1.00 47.41 196 GLY A CA 1
ATOM 1551 C C . GLY A 1 196 ? -13.083 -27.804 18.763 1.00 47.41 196 GLY A C 1
ATOM 1552 O O . GLY A 1 196 ? -13.036 -28.056 17.559 1.00 47.41 196 GLY A O 1
ATOM 1553 N N . GLY A 1 197 ? -14.089 -28.243 19.529 1.00 44.28 197 GLY A N 1
ATOM 1554 C CA . GLY A 1 197 ? -15.206 -29.067 19.043 1.00 44.28 197 GLY A CA 1
ATOM 1555 C C . GLY A 1 197 ? -16.186 -28.335 18.115 1.00 44.28 197 GLY A C 1
ATOM 1556 O O . GLY A 1 197 ? -16.779 -28.965 17.243 1.00 44.28 197 GLY A O 1
ATOM 1557 N N . ALA A 1 198 ? -16.310 -27.009 18.234 1.00 47.56 198 ALA A N 1
ATOM 1558 C CA . ALA A 1 198 ? -17.243 -26.214 17.428 1.00 47.56 198 ALA A CA 1
ATOM 1559 C C . ALA A 1 198 ? -16.850 -26.153 15.939 1.00 47.56 198 ALA A C 1
ATOM 1561 O O . ALA A 1 198 ? -17.705 -26.297 15.067 1.00 47.56 198 ALA A O 1
ATOM 1562 N N . VAL A 1 199 ? -15.552 -26.027 15.637 1.00 48.00 199 VAL A N 1
ATOM 1563 C CA . VAL A 1 199 ? -15.038 -26.013 14.254 1.00 48.00 199 VAL A CA 1
ATOM 1564 C C . VAL A 1 199 ? -15.203 -27.390 13.604 1.00 48.00 199 VAL A C 1
ATOM 1566 O O . VAL A 1 199 ? -15.633 -27.487 12.457 1.00 48.00 199 VAL A O 1
ATOM 1569 N N . LYS A 1 200 ? -14.961 -28.470 14.361 1.00 51.38 200 LYS A N 1
ATOM 1570 C CA . LYS A 1 200 ? -15.214 -29.844 13.895 1.00 51.38 200 LYS A CA 1
ATOM 1571 C C . LYS A 1 200 ? -16.691 -30.086 13.570 1.00 51.38 200 LYS A C 1
ATOM 1573 O O . LYS A 1 200 ? -16.980 -30.748 12.579 1.00 51.38 200 LYS A O 1
ATOM 1578 N N . TYR A 1 201 ? -17.609 -29.543 14.373 1.00 51.03 201 TYR A N 1
ATOM 1579 C CA . TYR A 1 201 ? -19.053 -29.672 14.153 1.00 51.03 201 TYR A CA 1
ATOM 1580 C C . TYR A 1 201 ? -19.558 -28.848 12.957 1.00 51.03 201 TYR A C 1
ATOM 1582 O O . TYR A 1 201 ? -20.396 -29.319 12.194 1.00 51.03 201 TYR A O 1
ATOM 1590 N N . ALA A 1 202 ? -19.035 -27.638 12.748 1.00 52.12 202 ALA A N 1
ATOM 1591 C CA . ALA A 1 202 ? -19.394 -26.829 11.583 1.00 52.12 202 ALA A CA 1
ATOM 1592 C C . ALA A 1 202 ? -18.901 -27.469 10.272 1.00 52.12 202 ALA A C 1
ATOM 1594 O O . ALA A 1 202 ? -19.647 -27.554 9.298 1.00 52.12 202 ALA A O 1
ATOM 1595 N N . LEU A 1 203 ? -17.668 -27.990 10.267 1.00 48.22 203 LEU A N 1
ATOM 1596 C CA . LEU A 1 203 ? -17.079 -28.650 9.099 1.00 48.22 203 LEU A CA 1
ATOM 1597 C C . LEU A 1 203 ? -17.711 -30.019 8.804 1.00 48.22 203 LEU A C 1
ATOM 1599 O O . LEU A 1 203 ? -17.776 -30.412 7.642 1.00 48.22 203 LEU A O 1
ATOM 1603 N N . SER A 1 204 ? -18.220 -30.736 9.814 1.00 53.56 204 SER A N 1
ATOM 1604 C CA . SER A 1 204 ? -18.889 -32.030 9.604 1.00 53.56 204 SER A CA 1
ATOM 1605 C C . SER A 1 204 ? -20.238 -31.916 8.887 1.00 53.56 204 SER A C 1
ATOM 1607 O O . SER A 1 204 ? -20.720 -32.918 8.359 1.00 53.56 204 SER A O 1
ATOM 1609 N N . LYS A 1 205 ? -20.828 -30.712 8.829 1.00 49.16 205 LYS A N 1
ATOM 1610 C CA . LYS A 1 205 ? -22.065 -30.428 8.086 1.00 49.16 205 LYS A CA 1
ATOM 1611 C C . LYS A 1 205 ? -21.849 -30.007 6.634 1.00 49.16 205 LYS A C 1
ATOM 1613 O O . LYS A 1 205 ? -22.831 -29.892 5.904 1.00 49.16 205 LYS A O 1
ATOM 1618 N N . ILE A 1 206 ? -20.607 -29.797 6.196 1.00 53.56 206 ILE A N 1
ATOM 1619 C CA . ILE A 1 206 ? -20.324 -29.522 4.785 1.00 53.56 206 ILE A CA 1
ATOM 1620 C C . ILE A 1 206 ? -20.551 -30.828 3.998 1.00 53.56 206 ILE A C 1
ATOM 1622 O O . ILE A 1 206 ? -19.914 -31.838 4.313 1.00 53.56 206 ILE A O 1
ATOM 1626 N N . PRO A 1 207 ? -21.464 -30.858 3.006 1.00 44.66 207 PRO A N 1
ATOM 1627 C CA . PRO A 1 207 ? -21.793 -32.079 2.277 1.00 44.66 207 PRO A CA 1
ATOM 1628 C C . PRO A 1 207 ? -20.554 -32.691 1.612 1.00 44.66 207 PRO A C 1
ATOM 1630 O O . PRO A 1 207 ? -19.908 -32.062 0.778 1.00 44.66 207 PRO A O 1
ATOM 1633 N N . ARG A 1 208 ? -20.251 -33.956 1.932 1.00 49.28 208 ARG A N 1
ATOM 1634 C CA . ARG A 1 208 ? -19.138 -34.737 1.349 1.00 49.28 208 ARG A CA 1
ATOM 1635 C C . ARG A 1 208 ? -19.316 -35.072 -0.146 1.00 49.28 208 ARG A C 1
ATOM 1637 O O . ARG A 1 208 ? -18.522 -35.821 -0.701 1.00 49.28 208 ARG A O 1
ATOM 1644 N N . THR A 1 209 ? -20.363 -34.566 -0.797 1.00 42.12 209 THR A N 1
ATOM 1645 C CA . THR A 1 209 ? -20.849 -35.027 -2.108 1.00 42.12 209 THR A CA 1
ATOM 1646 C C . THR A 1 209 ? -20.360 -34.211 -3.305 1.00 42.12 209 THR A C 1
ATOM 1648 O O . THR A 1 209 ? -20.735 -34.516 -4.435 1.00 42.12 209 THR A O 1
ATOM 1651 N N . TRP A 1 210 ? -19.499 -33.208 -3.121 1.00 47.09 210 TRP A N 1
ATOM 1652 C CA . TRP A 1 210 ? -18.896 -32.510 -4.261 1.00 47.09 210 TRP A CA 1
ATOM 1653 C C . TRP A 1 210 ? -17.734 -33.344 -4.818 1.00 47.09 210 TRP A C 1
ATOM 1655 O O . TRP A 1 210 ? -16.587 -33.202 -4.401 1.00 47.09 210 TRP A O 1
ATOM 1665 N N . GLY A 1 211 ? -18.039 -34.227 -5.774 1.00 45.25 211 GLY A N 1
ATOM 1666 C CA . GLY A 1 211 ? -17.110 -35.099 -6.513 1.00 45.25 211 GLY A CA 1
ATOM 1667 C C . GLY A 1 211 ? -16.058 -34.386 -7.385 1.00 45.25 211 GLY A C 1
ATOM 1668 O O . GLY A 1 211 ? -15.647 -34.917 -8.409 1.00 45.25 211 GLY A O 1
ATOM 1669 N N . LEU A 1 212 ? -15.596 -33.197 -6.985 1.00 47.78 212 LEU A N 1
ATOM 1670 C CA . LEU A 1 212 ? -14.570 -32.364 -7.634 1.00 47.78 212 LEU A CA 1
ATOM 1671 C C . LEU A 1 212 ? -13.208 -32.431 -6.899 1.00 47.78 212 LEU A C 1
ATOM 1673 O O . LEU A 1 212 ? -12.359 -31.551 -7.043 1.00 47.78 212 LEU A O 1
ATOM 1677 N N . GLY A 1 213 ? -12.992 -33.469 -6.084 1.00 56.47 213 GLY A N 1
ATOM 1678 C CA . GLY A 1 213 ? -12.081 -33.446 -4.930 1.00 56.47 213 GLY A CA 1
ATOM 1679 C C . GLY A 1 213 ? -10.596 -33.153 -5.182 1.00 56.47 213 GLY A C 1
ATOM 1680 O O . GLY A 1 213 ? -9.963 -32.568 -4.315 1.00 56.47 213 GLY A O 1
ATOM 1681 N N . LYS A 1 214 ? -10.012 -33.498 -6.340 1.00 56.97 214 LYS A N 1
ATOM 1682 C CA . LYS A 1 214 ? -8.564 -33.285 -6.584 1.00 56.97 214 LYS A CA 1
ATOM 1683 C C . LYS A 1 214 ? -8.250 -31.982 -7.321 1.00 56.97 214 LYS A C 1
ATOM 1685 O O . LYS A 1 214 ? -7.370 -31.240 -6.893 1.00 56.97 214 LYS A O 1
ATOM 1690 N N . ALA A 1 215 ? -8.976 -31.683 -8.399 1.00 57.78 215 ALA A N 1
ATOM 1691 C CA . ALA A 1 215 ? -8.781 -30.452 -9.170 1.00 57.78 215 ALA A CA 1
ATOM 1692 C C . ALA A 1 215 ? -9.187 -29.214 -8.356 1.00 57.78 215 ALA A C 1
ATOM 1694 O O . ALA A 1 215 ? -8.458 -28.224 -8.329 1.00 57.78 215 ALA A O 1
ATOM 1695 N N . PHE A 1 216 ? -10.297 -29.304 -7.616 1.00 63.59 216 PHE A N 1
ATOM 1696 C CA . PHE A 1 216 ? -10.743 -28.230 -6.734 1.00 63.59 216 PHE A CA 1
ATOM 1697 C C . PHE A 1 216 ? -9.801 -28.036 -5.538 1.00 63.59 216 PHE A C 1
ATOM 1699 O O . PHE A 1 216 ? -9.476 -26.899 -5.218 1.00 63.59 216 PHE A O 1
ATOM 1706 N N . ALA A 1 217 ? -9.283 -29.115 -4.933 1.00 62.47 217 ALA A N 1
ATOM 1707 C CA . ALA A 1 217 ? -8.288 -29.011 -3.861 1.00 62.47 217 ALA A CA 1
ATOM 1708 C C . ALA A 1 217 ? -6.950 -28.426 -4.348 1.00 62.47 217 ALA A C 1
ATOM 1710 O O . ALA A 1 217 ? -6.324 -27.638 -3.643 1.00 62.47 217 ALA A O 1
ATOM 1711 N N . SER A 1 218 ? -6.506 -28.780 -5.558 1.00 66.94 218 SER A N 1
ATOM 1712 C CA . SER A 1 218 ? -5.304 -28.194 -6.164 1.00 66.94 218 SER A CA 1
ATOM 1713 C C . SER A 1 218 ? -5.494 -26.701 -6.457 1.00 66.94 218 SER A C 1
ATOM 1715 O O . SER A 1 218 ? -4.634 -25.888 -6.114 1.00 66.94 218 SER A O 1
ATOM 1717 N N . CYS A 1 219 ? -6.652 -26.326 -7.009 1.00 75.00 219 CYS A N 1
ATOM 1718 C CA . CYS A 1 219 ? -7.011 -24.938 -7.285 1.00 75.00 219 CYS A CA 1
ATOM 1719 C C . CYS A 1 219 ? -7.129 -24.107 -5.998 1.00 75.00 219 CYS A C 1
ATOM 1721 O O . CYS A 1 219 ? -6.554 -23.024 -5.923 1.00 75.00 219 CYS A O 1
ATOM 1723 N N . SER A 1 220 ? -7.795 -24.626 -4.959 1.00 73.44 220 SER A N 1
ATOM 1724 C CA . SER A 1 220 ? -7.925 -23.942 -3.666 1.00 73.44 220 SER A CA 1
ATOM 1725 C C . SER A 1 220 ? -6.579 -23.788 -2.957 1.00 73.44 220 SER A C 1
ATOM 1727 O O . SER A 1 220 ? -6.310 -22.731 -2.389 1.00 73.44 220 SER A O 1
ATOM 1729 N N . GLY A 1 221 ? -5.700 -24.789 -3.064 1.00 73.94 221 GLY A N 1
ATOM 1730 C CA . GLY A 1 221 ? -4.317 -24.726 -2.594 1.00 73.94 221 GLY A CA 1
ATOM 1731 C C . GLY A 1 221 ? -3.539 -23.593 -3.262 1.00 73.94 221 GLY A C 1
ATOM 1732 O O . GLY A 1 221 ? -3.074 -22.683 -2.580 1.00 73.94 221 GLY A O 1
ATOM 1733 N N . GLN A 1 222 ? -3.466 -23.585 -4.597 1.00 79.62 222 GLN A N 1
ATOM 1734 C CA . GLN A 1 222 ? -2.785 -22.519 -5.343 1.00 79.62 222 GLN A CA 1
ATOM 1735 C C . GLN A 1 222 ? -3.388 -21.134 -5.075 1.00 79.62 222 GLN A C 1
ATOM 1737 O O . GLN A 1 222 ? -2.650 -20.164 -4.896 1.00 79.62 222 GLN A O 1
ATOM 1742 N N . ALA A 1 223 ? -4.719 -21.035 -5.020 1.00 80.69 223 ALA A N 1
ATOM 1743 C CA . ALA A 1 223 ? -5.415 -19.795 -4.701 1.00 80.69 223 ALA A CA 1
ATOM 1744 C C . ALA A 1 223 ? -5.058 -19.304 -3.291 1.00 80.69 223 ALA A C 1
ATOM 1746 O O . ALA A 1 223 ? -4.756 -18.127 -3.129 1.00 80.69 223 ALA A O 1
ATOM 1747 N N . SER A 1 224 ? -5.005 -20.193 -2.293 1.00 79.25 224 SER A N 1
ATOM 1748 C CA . SER A 1 224 ? -4.604 -19.837 -0.926 1.00 79.25 224 SER A CA 1
ATOM 1749 C C . SER A 1 224 ? -3.164 -19.333 -0.847 1.00 79.25 224 SER A C 1
ATOM 1751 O O . SER A 1 224 ? -2.905 -18.353 -0.158 1.00 79.25 224 SER A O 1
ATOM 1753 N N . THR A 1 225 ? -2.228 -19.942 -1.586 1.00 79.19 225 THR A N 1
ATOM 1754 C CA . THR A 1 225 ? -0.832 -19.486 -1.632 1.00 79.19 225 THR A CA 1
ATOM 1755 C C . THR A 1 225 ? -0.734 -18.096 -2.249 1.00 79.19 225 THR A C 1
ATOM 1757 O O . THR A 1 225 ? -0.035 -17.237 -1.721 1.00 79.19 225 THR A O 1
ATOM 1760 N N . ARG A 1 226 ? -1.467 -17.854 -3.344 1.00 84.56 226 ARG A N 1
ATOM 1761 C CA . ARG A 1 226 ? -1.513 -16.540 -3.999 1.00 84.56 226 ARG A CA 1
ATOM 1762 C C . ARG A 1 226 ? -2.171 -15.480 -3.117 1.00 84.56 226 ARG A C 1
ATOM 1764 O O . ARG A 1 226 ? -1.659 -14.370 -3.043 1.00 84.56 226 ARG A O 1
ATOM 1771 N N . MET A 1 227 ? -3.266 -15.820 -2.437 1.00 81.38 227 MET A N 1
ATOM 1772 C CA . MET A 1 227 ? -3.949 -14.912 -1.510 1.00 81.38 227 MET A CA 1
ATOM 1773 C C . MET A 1 227 ? -3.093 -14.593 -0.286 1.00 81.38 227 MET A C 1
ATOM 1775 O O . MET A 1 227 ? -3.060 -13.440 0.128 1.00 81.38 227 MET A O 1
ATOM 1779 N N . ARG A 1 228 ? -2.337 -15.568 0.235 1.00 80.94 228 ARG A N 1
ATOM 1780 C CA . ARG A 1 228 ? -1.364 -15.323 1.304 1.00 80.94 228 ARG A CA 1
ATOM 1781 C C . ARG A 1 228 ? -0.279 -14.355 0.851 1.00 80.94 228 ARG A C 1
ATOM 1783 O O . ARG A 1 228 ? -0.084 -13.347 1.505 1.00 80.94 228 ARG A O 1
ATOM 1790 N N . ALA A 1 229 ? 0.333 -14.596 -0.309 1.00 79.56 229 ALA A N 1
ATOM 1791 C CA . ALA A 1 229 ? 1.336 -13.683 -0.854 1.00 79.56 229 ALA A CA 1
ATOM 1792 C C . ALA A 1 229 ? 0.780 -12.262 -1.070 1.00 79.56 229 ALA A C 1
ATOM 1794 O O . ALA A 1 229 ? 1.476 -11.284 -0.821 1.00 79.56 229 ALA A O 1
ATOM 1795 N N . LEU A 1 230 ? -0.479 -12.136 -1.507 1.00 81.81 230 LEU A N 1
ATOM 1796 C CA . LEU A 1 230 ? -1.150 -10.840 -1.609 1.00 81.81 230 LEU A CA 1
ATOM 1797 C C . LEU A 1 230 ? -1.341 -10.186 -0.232 1.00 81.81 230 LEU A C 1
ATOM 1799 O O . LEU A 1 230 ? -1.053 -9.001 -0.095 1.00 81.81 230 LEU A O 1
ATOM 1803 N N . SER A 1 231 ? -1.800 -10.944 0.768 1.00 80.44 231 SER A N 1
ATOM 1804 C CA . SER A 1 231 ? -1.939 -10.476 2.153 1.00 80.44 231 SER A CA 1
ATOM 1805 C C . SER A 1 231 ? -0.604 -9.972 2.694 1.00 80.44 231 SER A C 1
ATOM 1807 O O . SER A 1 231 ? -0.547 -8.858 3.198 1.00 80.44 231 SER A O 1
ATOM 1809 N N . ASP A 1 232 ? 0.473 -10.736 2.501 1.00 82.88 232 ASP A N 1
ATOM 1810 C CA . ASP A 1 232 ? 1.817 -10.388 2.967 1.00 82.88 232 ASP A CA 1
ATOM 1811 C C . ASP A 1 232 ? 2.306 -9.077 2.320 1.00 82.88 232 ASP A C 1
ATOM 1813 O O . ASP A 1 232 ? 2.821 -8.195 3.002 1.00 82.88 232 ASP A O 1
ATOM 1817 N N . ILE A 1 233 ? 2.089 -8.896 1.009 1.00 85.00 233 ILE A N 1
ATOM 1818 C CA . ILE A 1 233 ? 2.445 -7.652 0.300 1.00 85.00 233 ILE A CA 1
ATOM 1819 C C . ILE A 1 233 ? 1.621 -6.463 0.812 1.00 85.00 233 ILE A C 1
ATOM 1821 O O . ILE A 1 233 ? 2.161 -5.370 0.984 1.00 85.00 233 ILE A O 1
ATOM 1825 N N . LEU A 1 234 ? 0.317 -6.651 1.036 1.00 82.50 234 LEU A N 1
ATOM 1826 C CA . LEU A 1 234 ? -0.560 -5.597 1.549 1.00 82.50 234 LEU A CA 1
ATOM 1827 C C . LEU A 1 234 ? -0.175 -5.201 2.977 1.00 82.50 234 LEU A C 1
ATOM 1829 O O . LEU A 1 234 ? -0.122 -4.012 3.279 1.00 82.50 234 LEU A O 1
ATOM 1833 N N . GLU A 1 235 ? 0.138 -6.171 3.832 1.00 83.38 235 GLU A N 1
ATOM 1834 C CA . GLU A 1 235 ? 0.622 -5.935 5.192 1.00 83.38 235 GLU A CA 1
ATOM 1835 C C . GLU A 1 235 ? 1.973 -5.210 5.184 1.00 83.38 235 GLU A C 1
ATOM 1837 O O . GLU A 1 235 ? 2.136 -4.222 5.901 1.00 83.38 235 GLU A O 1
ATOM 1842 N N . GLU A 1 236 ? 2.919 -5.620 4.331 1.00 85.44 236 GLU A N 1
ATOM 1843 C CA . GLU A 1 236 ? 4.188 -4.906 4.155 1.00 85.44 236 GLU A CA 1
ATOM 1844 C C . GLU A 1 236 ? 3.979 -3.459 3.702 1.00 85.44 236 GLU A C 1
ATOM 1846 O O . GLU A 1 236 ? 4.587 -2.545 4.264 1.00 85.44 236 GLU A O 1
ATOM 1851 N N . TRP A 1 237 ? 3.096 -3.226 2.728 1.00 85.31 237 TRP A N 1
ATOM 1852 C CA . TRP A 1 237 ? 2.783 -1.876 2.265 1.00 85.31 237 TRP A CA 1
ATOM 1853 C C . TRP A 1 237 ? 2.173 -1.028 3.388 1.00 85.31 237 TRP A C 1
ATOM 1855 O O . TRP A 1 237 ? 2.606 0.104 3.610 1.00 85.31 237 TRP A O 1
ATOM 1865 N N . GLN A 1 238 ? 1.230 -1.574 4.153 1.00 84.44 238 GLN A N 1
ATOM 1866 C CA . GLN A 1 238 ? 0.666 -0.863 5.297 1.00 84.44 238 GLN A CA 1
ATOM 1867 C C . GLN A 1 238 ? 1.725 -0.528 6.353 1.00 84.44 238 GLN A C 1
ATOM 1869 O O . GLN A 1 238 ? 1.757 0.602 6.836 1.00 84.44 238 GLN A O 1
ATOM 1874 N N . MET A 1 239 ? 2.610 -1.472 6.695 1.00 84.19 239 MET A N 1
ATOM 1875 C CA . MET A 1 239 ? 3.715 -1.217 7.627 1.00 84.19 239 MET A CA 1
ATOM 1876 C C . MET A 1 239 ? 4.613 -0.082 7.119 1.00 84.19 239 MET A C 1
ATOM 1878 O O . MET A 1 239 ? 4.999 0.792 7.891 1.00 84.19 239 MET A O 1
ATOM 1882 N N . MET A 1 240 ? 4.902 -0.048 5.813 1.00 84.69 240 MET A N 1
ATOM 1883 C CA . MET A 1 240 ? 5.668 1.038 5.196 1.00 84.69 240 MET A CA 1
ATOM 1884 C C . MET A 1 240 ? 4.945 2.388 5.279 1.00 84.69 240 MET A C 1
ATOM 1886 O O . MET A 1 240 ? 5.593 3.392 5.561 1.00 84.69 240 MET A O 1
ATOM 1890 N N . HIS A 1 241 ? 3.628 2.433 5.064 1.00 81.69 241 HIS A N 1
ATOM 1891 C CA . HIS A 1 241 ? 2.856 3.676 5.168 1.00 81.69 241 HIS A CA 1
ATOM 1892 C C . HIS A 1 241 ? 2.790 4.181 6.621 1.00 81.69 241 HIS A C 1
ATOM 1894 O O . HIS A 1 241 ? 3.004 5.365 6.886 1.00 81.69 241 HIS A O 1
ATOM 1900 N N . ARG A 1 242 ? 2.636 3.268 7.592 1.00 83.94 242 ARG A N 1
ATOM 1901 C CA . ARG A 1 242 ? 2.643 3.582 9.031 1.00 83.94 242 ARG A CA 1
ATOM 1902 C C . ARG A 1 242 ? 3.975 4.119 9.558 1.00 83.94 242 ARG A C 1
ATOM 1904 O O . ARG A 1 242 ? 3.976 4.722 10.631 1.00 83.94 242 ARG A O 1
ATOM 1911 N N . LEU A 1 243 ? 5.085 3.991 8.819 1.00 81.31 243 LEU A N 1
ATOM 1912 C CA . LEU A 1 243 ? 6.345 4.674 9.155 1.00 81.31 243 LEU A CA 1
ATOM 1913 C C . LEU A 1 243 ? 6.168 6.197 9.209 1.00 81.31 243 LEU A C 1
ATOM 1915 O O . LEU A 1 243 ? 6.768 6.860 10.056 1.00 81.31 243 LEU A O 1
ATOM 1919 N N . CYS A 1 244 ? 5.315 6.753 8.344 1.00 76.75 244 CYS A N 1
ATOM 1920 C CA . CYS A 1 244 ? 4.983 8.176 8.357 1.00 76.75 244 CYS A CA 1
ATOM 1921 C C . CYS A 1 244 ? 4.148 8.573 9.586 1.00 76.75 244 CYS A C 1
ATOM 1923 O O . CYS A 1 244 ? 4.206 9.728 10.005 1.00 76.75 244 CYS A O 1
ATOM 1925 N N . GLY A 1 245 ? 3.459 7.617 10.221 1.00 77.31 245 GLY A N 1
ATOM 1926 C CA . GLY A 1 245 ? 2.654 7.832 11.428 1.00 77.31 245 GLY A CA 1
ATOM 1927 C C . GLY A 1 245 ? 3.457 8.310 12.642 1.00 77.31 245 GLY A C 1
ATOM 1928 O O . GLY A 1 245 ? 2.893 8.920 13.545 1.00 77.31 245 GLY A O 1
ATOM 1929 N N . LEU A 1 246 ? 4.787 8.142 12.655 1.00 82.56 246 LEU A N 1
ATOM 1930 C CA . LEU A 1 246 ? 5.652 8.727 13.691 1.00 82.56 246 LEU A CA 1
ATOM 1931 C C . LEU A 1 246 ? 5.551 10.261 13.756 1.00 82.56 246 LEU A C 1
ATOM 1933 O O . LEU A 1 246 ? 5.734 10.837 14.829 1.00 82.56 246 LEU A O 1
ATOM 1937 N N . LEU A 1 247 ? 5.243 10.925 12.635 1.00 84.75 247 LEU A N 1
ATOM 1938 C CA . LEU A 1 247 ? 5.026 12.373 12.599 1.00 84.75 247 LEU A CA 1
ATOM 1939 C C . LEU A 1 247 ? 3.718 12.768 13.293 1.00 84.75 247 LEU A C 1
ATOM 1941 O O . LEU A 1 247 ? 3.701 13.742 14.048 1.00 84.75 247 LEU A O 1
ATOM 1945 N N . ASP A 1 248 ? 2.652 11.993 13.084 1.00 81.25 248 ASP A N 1
ATOM 1946 C CA . ASP A 1 248 ? 1.364 12.218 13.745 1.00 81.25 248 ASP A CA 1
ATOM 1947 C C . ASP A 1 248 ? 1.482 11.957 15.253 1.00 81.25 248 ASP A C 1
ATOM 1949 O O . ASP A 1 248 ? 1.047 12.778 16.060 1.00 81.25 248 ASP A O 1
ATOM 1953 N N . VAL A 1 249 ? 2.181 10.887 15.651 1.00 86.44 249 VAL A N 1
ATOM 1954 C CA . VAL A 1 249 ? 2.487 10.603 17.063 1.00 86.44 249 VAL A CA 1
ATOM 1955 C C . VAL A 1 249 ? 3.266 11.749 17.706 1.00 86.44 249 VAL A C 1
ATOM 1957 O O . VAL A 1 249 ? 2.935 12.175 18.812 1.00 86.44 249 VAL A O 1
ATOM 1960 N N . TRP A 1 250 ? 4.288 12.278 17.025 1.00 86.94 250 TRP A N 1
ATOM 1961 C CA . TRP A 1 250 ? 5.047 13.426 17.522 1.00 86.94 250 TRP A CA 1
ATOM 1962 C C . TRP A 1 250 ? 4.151 14.652 17.732 1.00 86.94 250 TRP A C 1
ATOM 1964 O O . TRP A 1 250 ? 4.264 15.322 18.762 1.00 86.94 250 TRP A O 1
ATOM 1974 N N . ALA A 1 251 ? 3.238 14.925 16.796 1.00 87.25 251 ALA A N 1
ATOM 1975 C CA . ALA A 1 251 ? 2.285 16.021 16.923 1.00 87.25 251 ALA A CA 1
ATOM 1976 C C . ALA A 1 251 ? 1.356 15.825 18.136 1.00 87.25 251 ALA A C 1
ATOM 1978 O O . ALA A 1 251 ? 1.214 16.749 18.939 1.00 87.25 251 ALA A O 1
ATOM 1979 N N . SER A 1 252 ? 0.809 14.619 18.330 1.00 85.94 252 SER A N 1
ATOM 1980 C CA . SER A 1 252 ? -0.040 14.288 19.485 1.00 85.94 252 SER A CA 1
ATOM 1981 C C . SER A 1 252 ? 0.703 14.414 20.818 1.00 85.94 252 SER A C 1
ATOM 1983 O O . SER A 1 252 ? 0.186 15.000 21.768 1.00 85.94 252 SER A O 1
ATOM 1985 N N . VAL A 1 253 ? 1.946 13.927 20.897 1.00 88.88 253 VAL A N 1
ATOM 1986 C CA . VAL A 1 253 ? 2.778 14.047 22.107 1.00 88.88 253 VAL A CA 1
ATOM 1987 C C . VAL A 1 253 ? 3.094 15.511 22.407 1.00 88.88 253 VAL A C 1
ATOM 1989 O O . VAL A 1 253 ? 3.004 15.937 23.558 1.00 88.88 253 VAL A O 1
ATOM 1992 N N . LYS A 1 254 ? 3.426 16.310 21.388 1.00 89.56 254 LYS A N 1
ATOM 1993 C CA . LYS A 1 254 ? 3.679 17.748 21.547 1.00 89.56 254 LYS A CA 1
ATOM 1994 C C . LYS A 1 254 ? 2.451 18.477 22.098 1.00 89.56 254 LYS A C 1
ATOM 1996 O O . LYS A 1 254 ? 2.594 19.295 23.006 1.00 89.56 254 LYS A O 1
ATOM 2001 N N . GLU A 1 255 ? 1.264 18.184 21.572 1.00 86.81 255 GLU A N 1
ATOM 2002 C CA . GLU A 1 255 ? 0.008 18.776 22.041 1.00 86.81 255 GLU A CA 1
ATOM 2003 C C . GLU A 1 255 ? -0.298 18.385 23.494 1.00 86.81 255 GLU A C 1
ATOM 2005 O O . GLU A 1 255 ? -0.668 19.232 24.310 1.00 86.81 255 GLU A O 1
ATOM 2010 N N . LEU A 1 256 ? -0.070 17.119 23.850 1.00 87.00 256 LEU A N 1
ATOM 2011 C CA . LEU A 1 256 ? -0.229 16.623 25.213 1.00 87.00 256 LEU A CA 1
ATOM 2012 C C . LEU A 1 256 ? 0.717 17.335 26.194 1.00 87.00 256 LEU A C 1
ATOM 2014 O O . LEU A 1 256 ? 0.279 17.788 27.253 1.00 87.00 256 LEU A O 1
ATOM 2018 N N . VAL A 1 257 ? 1.998 17.476 25.833 1.00 85.88 257 VAL A N 1
ATOM 2019 C CA . VAL A 1 257 ? 2.997 18.198 26.637 1.00 85.88 257 VAL A CA 1
ATOM 2020 C C . VAL A 1 257 ? 2.582 19.657 26.809 1.00 85.88 257 VAL A C 1
ATOM 2022 O O . VAL A 1 257 ? 2.588 20.161 27.930 1.00 85.88 257 VAL A O 1
ATOM 2025 N N . TRP A 1 258 ? 2.143 20.320 25.740 1.00 84.94 258 TRP A N 1
ATOM 2026 C CA . TRP A 1 258 ? 1.640 21.690 25.817 1.00 84.94 258 TRP A CA 1
ATOM 2027 C C . TRP A 1 258 ? 0.469 21.816 26.804 1.00 84.94 258 TRP A C 1
ATOM 2029 O O . TRP A 1 258 ? 0.544 22.600 27.750 1.00 84.94 258 TRP A O 1
ATOM 2039 N N . ARG A 1 259 ? -0.559 20.966 26.677 1.00 82.69 259 ARG A N 1
ATOM 2040 C CA . ARG A 1 259 ? -1.727 20.946 27.579 1.00 82.69 259 ARG A CA 1
ATOM 2041 C C . ARG A 1 259 ? -1.353 20.635 29.030 1.00 82.69 259 ARG A C 1
ATOM 2043 O O . ARG A 1 259 ? -2.002 21.128 29.949 1.00 82.69 259 ARG A O 1
ATOM 2050 N N . SER A 1 260 ? -0.302 19.844 29.253 1.00 80.12 260 SER A N 1
ATOM 2051 C CA . SER A 1 260 ? 0.188 19.543 30.603 1.00 80.12 260 SER A CA 1
ATOM 2052 C C . SER A 1 260 ? 0.760 20.775 31.319 1.00 80.12 260 SER A C 1
ATOM 2054 O O . SER A 1 260 ? 0.655 20.875 32.539 1.00 80.12 260 SER A O 1
ATOM 2056 N N . THR A 1 261 ? 1.320 21.733 30.569 1.00 72.81 261 THR A N 1
ATOM 2057 C CA . THR A 1 261 ? 1.899 22.967 31.128 1.00 72.81 261 THR A CA 1
ATOM 2058 C C . THR A 1 261 ? 0.863 24.054 31.417 1.00 72.81 261 THR A C 1
ATOM 2060 O O . THR A 1 261 ? 1.120 24.932 32.237 1.00 72.81 261 THR A O 1
ATOM 2063 N N . THR A 1 262 ? -0.313 23.993 30.785 1.00 68.62 262 THR A N 1
ATOM 2064 C CA . THR A 1 262 ? -1.351 25.032 30.881 1.00 68.62 262 THR A CA 1
ATOM 2065 C C . THR A 1 262 ? -2.476 24.712 31.870 1.00 68.62 262 THR A C 1
ATOM 2067 O O . THR A 1 262 ? -3.155 25.629 32.321 1.00 68.62 262 THR A O 1
ATOM 2070 N N . ASP A 1 263 ? -2.683 23.444 32.242 1.00 61.59 263 ASP A N 1
ATOM 2071 C CA . ASP A 1 263 ? -3.869 23.008 32.998 1.00 61.59 263 ASP A CA 1
ATOM 2072 C C . ASP A 1 263 ? -3.559 22.534 34.434 1.00 61.59 263 ASP A C 1
ATOM 2074 O O . ASP A 1 263 ? -3.542 21.338 34.728 1.00 61.59 263 ASP A O 1
ATOM 2078 N N . ALA A 1 264 ? -3.378 23.475 35.368 1.00 53.81 264 ALA A N 1
ATOM 2079 C CA . ALA A 1 264 ? -3.100 23.179 36.784 1.00 53.81 264 ALA A CA 1
ATOM 2080 C C . ALA A 1 264 ? -4.347 22.811 37.636 1.00 53.81 264 ALA A C 1
ATOM 2082 O O . ALA A 1 264 ? -4.208 22.275 38.739 1.00 53.81 264 ALA A O 1
ATOM 2083 N N . HIS A 1 265 ? -5.576 23.034 37.144 1.00 55.62 265 HIS A N 1
ATOM 2084 C CA . HIS A 1 265 ? -6.818 22.921 37.938 1.00 55.62 265 HIS A CA 1
ATOM 2085 C C . HIS A 1 265 ? -7.933 22.088 37.275 1.00 55.62 265 HIS A C 1
ATOM 2087 O O . HIS A 1 265 ? -9.072 22.531 37.166 1.00 55.62 265 HIS A O 1
ATOM 2093 N N . LYS A 1 266 ? -7.634 20.859 36.840 1.00 65.00 266 LYS A N 1
ATOM 2094 C CA . LYS A 1 266 ? -8.649 19.950 36.267 1.00 65.00 266 LYS A CA 1
ATOM 2095 C C . LYS A 1 266 ? -9.372 19.091 37.307 1.00 65.00 266 LYS A C 1
ATOM 2097 O O . LYS A 1 266 ? -8.735 18.600 38.245 1.00 65.00 266 LYS A O 1
ATOM 2102 N N . GLU A 1 267 ? -10.669 18.854 37.079 1.00 78.44 267 GLU A N 1
ATOM 2103 C CA . GLU A 1 267 ? -11.499 17.891 37.822 1.00 78.44 267 GLU A CA 1
ATOM 2104 C C . GLU A 1 267 ? -10.908 16.462 37.779 1.00 78.44 267 GLU A C 1
ATOM 2106 O O . GLU A 1 267 ? -10.203 16.113 36.824 1.00 78.44 267 GLU A O 1
ATOM 2111 N N . PRO A 1 268 ? -11.209 15.583 38.758 1.00 81.50 268 PRO A N 1
ATOM 2112 C CA . PRO A 1 268 ? -10.673 14.215 38.810 1.00 81.50 268 PRO A CA 1
ATOM 2113 C C . PRO A 1 268 ? -10.912 13.388 37.535 1.00 81.50 268 PRO A C 1
ATOM 2115 O O . PRO A 1 268 ? -10.027 12.661 37.085 1.00 81.50 268 PRO A O 1
ATOM 2118 N N . THR A 1 269 ? -12.082 13.532 36.913 1.00 80.38 269 THR A N 1
ATOM 2119 C CA . THR A 1 269 ? -12.453 12.862 35.653 1.00 80.38 269 THR A CA 1
ATOM 2120 C C . THR A 1 269 ? -11.612 13.349 34.474 1.00 80.38 269 THR A C 1
ATOM 2122 O O . THR A 1 269 ? -11.155 12.548 33.662 1.00 80.38 269 THR A O 1
ATOM 2125 N N . GLN A 1 270 ? -11.349 14.652 34.394 1.00 82.25 270 GLN A N 1
ATOM 2126 C CA . GLN A 1 270 ? -10.501 15.247 33.361 1.00 82.25 270 GLN A CA 1
ATOM 2127 C C . GLN A 1 270 ? -9.028 14.852 33.536 1.00 82.25 270 GLN A C 1
ATOM 2129 O O . GLN A 1 270 ? -8.335 14.622 32.546 1.00 82.25 270 GLN A O 1
ATOM 2134 N N . ARG A 1 271 ? -8.557 14.711 34.783 1.00 84.06 271 ARG A N 1
ATOM 2135 C CA . ARG A 1 271 ? -7.223 14.165 35.083 1.00 84.06 271 ARG A CA 1
ATOM 2136 C C . ARG A 1 271 ? -7.092 12.714 34.629 1.00 84.06 271 ARG A C 1
ATOM 2138 O O . ARG A 1 271 ? -6.078 12.357 34.041 1.00 84.06 271 ARG A O 1
ATOM 2145 N N . LEU A 1 272 ? -8.115 11.891 34.862 1.00 86.75 272 LEU A N 1
ATOM 2146 C CA . LEU A 1 272 ? -8.126 10.502 34.398 1.00 86.75 272 LEU A CA 1
ATOM 2147 C C . LEU A 1 272 ? -8.060 10.420 32.867 1.00 86.75 272 LEU A C 1
ATOM 2149 O O . LEU A 1 272 ? -7.233 9.681 32.341 1.00 86.75 272 LEU A O 1
ATOM 2153 N N . LYS A 1 273 ? -8.869 11.215 32.152 1.00 86.19 273 LYS A N 1
ATOM 2154 C CA . LYS A 1 273 ? -8.828 11.277 30.679 1.00 86.19 273 LYS A CA 1
ATOM 2155 C C . LYS A 1 273 ? -7.458 11.704 30.157 1.00 86.19 273 LYS A C 1
ATOM 2157 O O . LYS A 1 273 ? -6.946 11.077 29.240 1.00 86.19 273 LYS A O 1
ATOM 2162 N N . PHE A 1 274 ? -6.831 12.696 30.790 1.00 88.19 274 PHE A N 1
ATOM 2163 C CA . PHE A 1 274 ? -5.470 13.112 30.447 1.00 88.19 274 PHE A CA 1
ATOM 2164 C C . PHE A 1 274 ? -4.456 11.964 30.587 1.00 88.19 274 PHE A C 1
ATOM 2166 O O . PHE A 1 274 ? -3.654 11.739 29.685 1.00 88.19 274 PHE A O 1
ATOM 2173 N N . TRP A 1 275 ? -4.499 11.202 31.685 1.00 89.00 275 TRP A N 1
ATOM 2174 C CA . TRP A 1 275 ? -3.603 10.055 31.865 1.00 89.00 275 TRP A CA 1
ATOM 2175 C C . TRP A 1 275 ? -3.878 8.923 30.873 1.00 89.00 275 TRP A C 1
ATOM 2177 O O . TRP A 1 275 ? -2.932 8.289 30.410 1.00 89.00 275 TRP A O 1
ATOM 2187 N N . ILE A 1 276 ? -5.142 8.691 30.507 1.00 91.44 276 ILE A N 1
ATOM 2188 C CA . ILE A 1 276 ? -5.495 7.745 29.442 1.00 91.44 276 ILE A CA 1
ATOM 2189 C C . ILE A 1 276 ? -4.894 8.208 28.108 1.00 91.44 276 ILE A C 1
ATOM 2191 O O . ILE A 1 276 ? -4.200 7.422 27.472 1.00 91.44 276 ILE A O 1
ATOM 2195 N N . GLU A 1 277 ? -5.065 9.477 27.725 1.00 90.19 277 GLU A N 1
ATOM 2196 C CA . GLU A 1 277 ? -4.472 10.059 26.506 1.00 90.19 277 GLU A CA 1
ATOM 2197 C C . GLU A 1 277 ? -2.931 9.954 26.506 1.00 90.19 277 GLU A C 1
ATOM 2199 O O . GLU A 1 277 ? -2.316 9.634 25.483 1.00 90.19 277 GLU A O 1
ATOM 2204 N N . ALA A 1 278 ? -2.292 10.158 27.662 1.00 91.06 278 ALA A N 1
ATOM 2205 C CA . ALA A 1 278 ? -0.846 10.019 27.823 1.00 91.06 278 ALA A CA 1
ATOM 2206 C C . ALA A 1 278 ? -0.368 8.574 27.628 1.00 91.06 278 ALA A C 1
ATOM 2208 O O . ALA A 1 278 ? 0.587 8.321 26.889 1.00 91.06 278 ALA A O 1
ATOM 2209 N N . LEU A 1 279 ? -1.058 7.614 28.246 1.00 94.06 279 LEU A N 1
ATOM 2210 C CA . LEU A 1 279 ? -0.775 6.190 28.088 1.00 94.06 279 LEU A CA 1
ATOM 2211 C C . LEU A 1 279 ? -1.062 5.705 26.660 1.00 94.06 279 LEU A C 1
ATOM 2213 O O . LEU A 1 279 ? -0.309 4.881 26.138 1.00 94.06 279 LEU A O 1
ATOM 2217 N N . GLN A 1 280 ? -2.103 6.232 26.009 1.00 93.94 280 GLN A N 1
ATOM 2218 C CA . GLN A 1 280 ? -2.405 5.967 24.601 1.00 93.94 280 GLN A CA 1
ATOM 2219 C C . GLN A 1 280 ? -1.260 6.455 23.709 1.00 93.94 280 GLN A C 1
ATOM 2221 O O . GLN A 1 280 ? -0.757 5.687 22.891 1.00 93.94 280 GLN A O 1
ATOM 2226 N N . SER A 1 281 ? -0.784 7.685 23.921 1.00 92.06 281 SER A N 1
ATOM 2227 C CA . SER A 1 281 ? 0.331 8.265 23.160 1.00 92.06 281 SER A CA 1
ATOM 2228 C C . SER A 1 281 ? 1.626 7.467 23.342 1.00 92.06 281 SER A C 1
ATOM 2230 O O . SER A 1 281 ? 2.333 7.191 22.371 1.00 92.06 281 SER A O 1
ATOM 2232 N N . LEU A 1 282 ? 1.922 7.029 24.571 1.00 93.19 282 LEU A N 1
ATOM 2233 C CA . LEU A 1 282 ? 3.077 6.177 24.868 1.00 93.19 282 LEU A CA 1
ATOM 2234 C C . LEU A 1 282 ? 2.973 4.812 24.173 1.00 93.19 282 LEU A C 1
ATOM 2236 O O . LEU A 1 282 ? 3.936 4.348 23.561 1.00 93.19 282 LEU A O 1
ATOM 2240 N N . SER A 1 283 ? 1.796 4.189 24.241 1.00 94.62 283 SER A N 1
ATOM 2241 C CA . SER A 1 283 ? 1.524 2.897 23.605 1.00 94.62 283 SER A CA 1
ATOM 2242 C C . SER A 1 283 ? 1.663 2.993 22.085 1.00 94.62 283 SER A C 1
ATOM 2244 O O . SER A 1 283 ? 2.337 2.168 21.474 1.00 94.62 283 SER A O 1
ATOM 2246 N N . LEU A 1 284 ? 1.113 4.045 21.476 1.00 92.75 284 LEU A N 1
ATOM 2247 C CA . LEU A 1 284 ? 1.194 4.280 20.037 1.00 92.75 284 LEU A CA 1
ATOM 2248 C C . LEU A 1 284 ? 2.638 4.566 19.590 1.00 92.75 284 LEU A C 1
ATOM 2250 O O . LEU A 1 284 ? 3.106 3.996 18.607 1.00 92.75 284 LEU A O 1
ATOM 2254 N N . THR A 1 285 ? 3.392 5.355 20.363 1.00 92.81 285 THR A N 1
ATOM 2255 C CA . THR A 1 285 ? 4.830 5.579 20.121 1.00 92.81 285 THR A CA 1
ATOM 2256 C C . THR A 1 285 ? 5.603 4.262 20.141 1.00 92.81 285 THR A C 1
ATOM 2258 O O . THR A 1 285 ? 6.377 3.977 19.228 1.00 92.81 285 THR A O 1
ATOM 2261 N N . SER A 1 286 ? 5.372 3.429 21.161 1.00 94.56 286 SER A N 1
ATOM 2262 C CA . SER A 1 286 ? 5.998 2.111 21.263 1.00 94.56 286 SER A CA 1
ATOM 2263 C C . SER A 1 286 ? 5.629 1.215 20.078 1.00 94.56 286 SER A C 1
ATOM 2265 O O . SER A 1 286 ? 6.520 0.588 19.507 1.00 94.56 286 SER A O 1
ATOM 2267 N N . PHE A 1 287 ? 4.355 1.199 19.674 1.00 93.69 287 PHE A N 1
ATOM 2268 C CA . PHE A 1 287 ? 3.875 0.449 18.514 1.00 93.69 287 PHE A CA 1
ATOM 2269 C C . PHE A 1 287 ? 4.632 0.833 17.238 1.00 93.69 287 PHE A C 1
ATOM 2271 O O . PHE A 1 287 ? 5.283 -0.029 16.648 1.00 93.69 287 PHE A O 1
ATOM 2278 N N . HIS A 1 288 ? 4.627 2.116 16.861 1.00 92.06 288 HIS A N 1
ATOM 2279 C CA . HIS A 1 288 ? 5.253 2.563 15.614 1.00 92.06 288 HIS A CA 1
ATOM 2280 C C . HIS A 1 288 ? 6.770 2.361 15.608 1.00 92.06 288 HIS A C 1
ATOM 2282 O O . HIS A 1 288 ? 7.320 1.917 14.605 1.00 92.06 288 HIS A O 1
ATOM 2288 N N . VAL A 1 289 ? 7.466 2.637 16.718 1.00 92.19 289 VAL A N 1
ATOM 2289 C CA . VAL A 1 289 ? 8.925 2.446 16.793 1.00 92.19 289 VAL A CA 1
ATOM 2290 C C . VAL A 1 289 ? 9.297 0.963 16.694 1.00 92.19 289 VAL A C 1
ATOM 2292 O O . VAL A 1 289 ? 10.224 0.602 15.965 1.00 92.19 289 VAL A O 1
ATOM 2295 N N . CYS A 1 290 ? 8.579 0.083 17.396 1.00 92.50 290 CYS A N 1
ATOM 2296 C CA . CYS A 1 290 ? 8.857 -1.353 17.360 1.00 92.50 290 CYS A CA 1
ATOM 2297 C C . CYS A 1 290 ? 8.513 -1.966 15.995 1.00 92.50 290 CYS A C 1
ATOM 2299 O O . CYS A 1 290 ? 9.291 -2.759 15.471 1.00 92.50 290 CYS A O 1
ATOM 2301 N N . GLU A 1 291 ? 7.394 -1.564 15.386 1.00 90.62 291 GLU A N 1
ATOM 2302 C CA . GLU A 1 291 ? 7.006 -2.016 14.045 1.00 90.62 291 GLU A CA 1
ATOM 2303 C C . GLU A 1 291 ? 8.018 -1.548 12.986 1.00 90.62 291 GLU A C 1
ATOM 2305 O O . GLU A 1 291 ? 8.514 -2.355 12.199 1.00 90.62 291 GLU A O 1
ATOM 2310 N N . ALA A 1 292 ? 8.410 -0.271 13.024 1.00 89.81 292 ALA A N 1
ATOM 2311 C CA . ALA A 1 292 ? 9.391 0.297 12.104 1.00 89.81 292 ALA A CA 1
ATOM 2312 C C . ALA A 1 292 ? 10.749 -0.409 12.188 1.00 89.81 292 ALA A C 1
ATOM 2314 O O . ALA A 1 292 ? 11.357 -0.746 11.171 1.00 89.81 292 ALA A O 1
ATOM 2315 N N . THR A 1 293 ? 11.235 -0.646 13.407 1.00 90.44 293 THR A N 1
ATOM 2316 C CA . THR A 1 293 ? 12.528 -1.307 13.624 1.00 90.44 293 THR A CA 1
ATOM 2317 C C . THR A 1 293 ? 12.502 -2.774 13.202 1.00 90.44 293 THR A C 1
ATOM 2319 O O . THR A 1 293 ? 13.460 -3.233 12.575 1.00 90.44 293 THR A O 1
ATOM 2322 N N . ALA A 1 294 ? 11.403 -3.492 13.457 1.00 88.06 294 ALA A N 1
ATOM 2323 C CA . ALA A 1 294 ? 11.215 -4.857 12.972 1.00 88.06 294 ALA A CA 1
ATOM 2324 C C . ALA A 1 294 ? 11.210 -4.918 11.432 1.00 88.06 294 ALA A C 1
ATOM 2326 O O . ALA A 1 294 ? 11.921 -5.739 10.848 1.00 88.06 294 ALA A O 1
ATOM 2327 N N . LEU A 1 295 ? 10.493 -4.003 10.769 1.00 86.25 295 LEU A N 1
ATOM 2328 C CA . LEU A 1 295 ? 10.444 -3.912 9.307 1.00 86.25 295 LEU A CA 1
ATOM 2329 C C . LEU A 1 295 ? 11.819 -3.595 8.696 1.00 86.25 295 LEU A C 1
ATOM 2331 O O . LEU A 1 295 ? 12.261 -4.261 7.763 1.00 86.25 295 LEU A O 1
ATOM 2335 N N . LEU A 1 296 ? 12.532 -2.595 9.218 1.00 89.12 296 LEU A N 1
ATOM 2336 C CA . LEU A 1 296 ? 13.859 -2.232 8.705 1.00 89.12 296 LEU A CA 1
ATOM 2337 C C . LEU A 1 296 ? 14.879 -3.357 8.913 1.00 89.12 296 LEU A C 1
ATOM 2339 O O . LEU A 1 296 ? 15.744 -3.591 8.064 1.00 89.12 296 LEU A O 1
ATOM 2343 N N . SER A 1 297 ? 14.775 -4.081 10.027 1.00 87.69 297 SER A N 1
ATOM 2344 C CA . SER A 1 297 ? 15.635 -5.229 10.283 1.00 87.69 297 SER A CA 1
ATOM 2345 C C . SER A 1 297 ? 15.349 -6.394 9.331 1.00 87.69 297 SER A C 1
ATOM 2347 O O . SER A 1 297 ? 16.303 -6.988 8.826 1.00 87.69 297 SER A O 1
ATOM 2349 N N . SER A 1 298 ? 14.082 -6.674 8.999 1.00 85.31 298 SER A N 1
ATOM 2350 C CA . SER A 1 298 ? 13.729 -7.748 8.055 1.00 85.31 298 SER A CA 1
ATOM 2351 C C . SER A 1 298 ? 14.258 -7.482 6.639 1.00 85.31 298 SER A C 1
ATOM 2353 O O . SER A 1 298 ? 14.665 -8.406 5.933 1.00 85.31 298 SER A O 1
ATOM 2355 N N . LYS A 1 299 ? 14.365 -6.206 6.243 1.00 87.31 299 LYS A N 1
ATOM 2356 C CA . LYS A 1 299 ? 14.981 -5.781 4.974 1.00 87.31 299 LYS A CA 1
ATOM 2357 C C . LYS A 1 299 ? 16.514 -5.666 5.031 1.00 87.31 299 LYS A C 1
ATOM 2359 O O . LYS A 1 299 ? 17.119 -5.166 4.086 1.00 87.31 299 LYS A O 1
ATOM 2364 N N . ARG A 1 300 ? 17.154 -6.150 6.106 1.00 86.19 300 ARG A N 1
ATOM 2365 C CA . ARG A 1 300 ? 18.616 -6.127 6.335 1.00 86.19 300 ARG A CA 1
ATOM 2366 C C . ARG A 1 300 ? 19.230 -4.724 6.398 1.00 86.19 300 ARG A C 1
ATOM 2368 O O . ARG A 1 300 ? 20.432 -4.575 6.192 1.00 86.19 300 ARG A O 1
ATOM 2375 N N . PHE A 1 301 ? 18.429 -3.703 6.703 1.00 88.25 301 PHE A N 1
ATOM 2376 C CA . PHE A 1 301 ? 18.940 -2.354 6.957 1.00 88.25 301 PHE A CA 1
ATOM 2377 C C . PHE A 1 301 ? 19.569 -2.255 8.356 1.00 88.25 301 PHE A C 1
ATOM 2379 O O . PHE A 1 301 ? 20.625 -1.652 8.525 1.00 88.25 301 PHE A O 1
ATOM 2386 N N . LEU A 1 302 ? 18.949 -2.897 9.354 1.00 87.50 302 LEU A N 1
ATOM 2387 C CA . LEU A 1 302 ? 19.486 -3.042 10.711 1.00 87.50 302 LEU A CA 1
ATOM 2388 C C . LEU A 1 302 ? 20.023 -4.463 10.921 1.00 87.50 302 LEU A C 1
ATOM 2390 O O . LEU A 1 302 ? 19.327 -5.441 10.650 1.00 87.50 302 LEU A O 1
ATOM 2394 N N . ALA A 1 303 ? 21.240 -4.580 11.455 1.00 85.06 303 ALA A N 1
ATOM 2395 C CA . ALA A 1 303 ? 21.911 -5.856 11.723 1.00 85.06 303 ALA A CA 1
ATOM 2396 C C . ALA A 1 303 ? 21.443 -6.517 13.040 1.00 85.06 303 ALA A C 1
ATOM 2398 O O . ALA A 1 303 ? 22.258 -6.893 13.881 1.00 85.06 303 ALA A O 1
ATOM 2399 N N . TRP A 1 304 ? 20.130 -6.607 13.267 1.00 85.44 304 TRP A N 1
ATOM 2400 C CA . TRP A 1 304 ? 19.565 -7.240 14.466 1.00 85.44 304 TRP A CA 1
ATOM 2401 C C . TRP A 1 304 ? 19.257 -8.720 14.229 1.00 85.44 304 TRP A C 1
ATOM 2403 O O . TRP A 1 304 ? 18.871 -9.124 13.132 1.00 85.44 304 TRP A O 1
ATOM 2413 N N . SER A 1 305 ? 19.433 -9.532 15.274 1.00 88.00 305 SER A N 1
ATOM 2414 C CA . SER A 1 305 ? 19.199 -10.978 15.226 1.00 88.00 305 SER A CA 1
ATOM 2415 C C . SER A 1 305 ? 17.708 -11.318 15.104 1.00 88.00 305 SER A C 1
ATOM 2417 O O . SER A 1 305 ? 16.857 -10.592 15.618 1.00 88.00 305 SER A O 1
ATOM 2419 N N . GLU A 1 306 ? 17.381 -12.452 14.475 1.00 86.94 306 GLU A N 1
ATOM 2420 C CA . GLU A 1 306 ? 15.989 -12.914 14.301 1.00 86.94 306 GLU A CA 1
ATOM 2421 C C . GLU A 1 306 ? 15.178 -12.971 15.616 1.00 86.94 306 GLU A C 1
ATOM 2423 O O . GLU A 1 306 ? 14.041 -12.497 15.627 1.00 86.94 306 GLU A O 1
ATOM 2428 N N . PRO A 1 307 ? 15.730 -13.424 16.766 1.00 89.44 307 PRO A N 1
ATOM 2429 C CA . PRO A 1 307 ? 14.990 -13.413 18.030 1.00 89.44 307 PRO A CA 1
ATOM 2430 C C . PRO A 1 307 ? 14.645 -12.004 18.524 1.00 89.44 307 PRO A C 1
ATOM 2432 O O . PRO A 1 307 ? 13.658 -11.820 19.234 1.00 89.44 307 PRO A O 1
ATOM 2435 N N . MET A 1 308 ? 15.470 -11.006 18.192 1.00 88.56 308 MET A N 1
ATOM 2436 C CA . MET A 1 308 ? 15.183 -9.612 18.525 1.00 88.56 308 MET A CA 1
ATOM 2437 C C . MET A 1 308 ? 14.054 -9.071 17.645 1.00 88.56 308 MET A C 1
ATOM 2439 O O . MET A 1 308 ? 13.150 -8.423 18.166 1.00 88.56 308 MET A O 1
ATOM 2443 N N . GLN A 1 309 ? 14.067 -9.390 16.347 1.00 87.25 309 GLN A N 1
ATOM 2444 C CA . GLN A 1 309 ? 12.998 -9.017 15.413 1.00 87.25 309 GLN A CA 1
ATOM 2445 C C . GLN A 1 309 ? 11.646 -9.554 15.891 1.00 87.25 309 GLN A C 1
ATOM 2447 O O . GLN A 1 309 ? 10.700 -8.787 16.042 1.00 87.25 309 GLN A O 1
ATOM 2452 N N . GLU A 1 310 ? 11.587 -10.841 16.246 1.00 88.69 310 GLU A N 1
ATOM 2453 C CA . GLU A 1 310 ? 10.372 -11.474 16.766 1.00 88.69 310 GLU A CA 1
ATOM 2454 C C . GLU A 1 310 ? 9.865 -10.766 18.037 1.00 88.69 310 GLU A C 1
ATOM 2456 O O . GLU A 1 310 ? 8.678 -10.462 18.163 1.00 88.69 310 GLU A O 1
ATOM 2461 N N . ARG A 1 311 ? 10.763 -10.451 18.982 1.00 91.62 311 ARG A N 1
ATOM 2462 C CA . ARG A 1 311 ? 10.401 -9.741 20.222 1.00 91.62 311 ARG A CA 1
ATOM 2463 C C . ARG A 1 311 ? 9.812 -8.362 19.951 1.00 91.62 311 ARG A C 1
ATOM 2465 O O . ARG A 1 311 ? 8.855 -7.989 20.624 1.00 91.62 311 ARG A O 1
ATOM 2472 N N . LEU A 1 312 ? 10.369 -7.622 18.997 1.00 91.44 312 LEU A N 1
ATOM 2473 C CA . LEU A 1 312 ? 9.885 -6.292 18.623 1.00 91.44 312 LEU A CA 1
ATOM 2474 C C . LEU A 1 312 ? 8.525 -6.357 17.941 1.00 91.44 312 LEU A C 1
ATOM 2476 O O . LEU A 1 312 ? 7.659 -5.558 18.279 1.00 91.44 312 LEU A O 1
ATOM 2480 N N . SER A 1 313 ? 8.303 -7.340 17.066 1.00 89.69 313 SER A N 1
ATOM 2481 C CA . SER A 1 313 ? 6.989 -7.587 16.466 1.00 89.69 313 SER A CA 1
ATOM 2482 C C . SER A 1 313 ? 5.934 -7.927 17.523 1.00 89.69 313 SER A C 1
ATOM 2484 O O . SER A 1 313 ? 4.828 -7.399 17.490 1.00 89.69 313 SER A O 1
ATOM 2486 N N . TYR A 1 314 ? 6.257 -8.752 18.525 1.00 92.56 314 TYR A N 1
ATOM 2487 C CA . TYR A 1 314 ? 5.315 -9.000 19.623 1.00 92.56 314 TYR A CA 1
ATOM 2488 C C . TYR A 1 314 ? 5.110 -7.772 20.510 1.00 92.56 314 TYR A C 1
ATOM 2490 O O . TYR A 1 314 ? 3.997 -7.540 20.983 1.00 92.56 314 TYR A O 1
ATOM 2498 N N . LEU A 1 315 ? 6.164 -6.993 20.767 1.00 94.44 315 LEU A N 1
ATOM 2499 C CA . LEU A 1 315 ? 6.058 -5.772 21.558 1.00 94.44 315 LEU A CA 1
ATOM 2500 C C . LEU A 1 315 ? 5.184 -4.735 20.850 1.00 94.44 315 LEU A C 1
ATOM 2502 O O . LEU A 1 315 ? 4.333 -4.150 21.510 1.00 94.44 315 LEU A O 1
ATOM 2506 N N . SER A 1 316 ? 5.317 -4.563 19.531 1.00 93.62 316 SER A N 1
ATOM 2507 C CA . SER A 1 316 ? 4.460 -3.648 18.774 1.00 93.62 316 SER A CA 1
ATOM 2508 C C . SER A 1 316 ? 2.992 -4.054 18.906 1.00 93.62 316 SER A C 1
ATOM 2510 O O . SER A 1 316 ? 2.179 -3.253 19.367 1.00 93.62 316 SER A O 1
ATOM 2512 N N . ILE A 1 317 ? 2.651 -5.315 18.627 1.00 93.25 317 ILE A N 1
ATOM 2513 C CA . ILE A 1 317 ? 1.267 -5.806 18.712 1.00 93.25 317 ILE A CA 1
ATOM 2514 C C . ILE A 1 317 ? 0.706 -5.650 20.133 1.00 93.25 317 ILE A C 1
ATOM 2516 O O . ILE A 1 317 ? -0.445 -5.258 20.309 1.00 93.25 317 ILE A O 1
ATOM 2520 N N . ARG A 1 318 ? 1.513 -5.902 21.170 1.00 95.50 318 ARG A N 1
ATOM 2521 C CA . ARG A 1 318 ? 1.095 -5.717 22.571 1.00 95.50 318 ARG A CA 1
ATOM 2522 C C . ARG A 1 318 ? 0.884 -4.254 22.937 1.00 95.50 318 ARG A C 1
ATOM 2524 O O . ARG A 1 318 ? -0.046 -3.955 23.680 1.00 95.50 318 ARG A O 1
ATOM 2531 N N . SER A 1 319 ? 1.700 -3.350 22.408 1.00 95.94 319 SER A N 1
ATOM 2532 C CA . SER A 1 319 ? 1.498 -1.910 22.566 1.00 95.94 319 SER A CA 1
ATOM 2533 C C . SER A 1 319 ? 0.217 -1.451 21.863 1.00 95.94 319 SER A C 1
ATOM 2535 O O . SER A 1 319 ? -0.539 -0.657 22.419 1.00 95.94 319 SER A O 1
ATOM 2537 N N . TRP A 1 320 ? -0.107 -2.021 20.701 1.00 95.44 320 TRP A N 1
ATOM 2538 C CA . TRP A 1 320 ? -1.392 -1.780 20.043 1.00 95.44 320 TRP A CA 1
ATOM 2539 C C . TRP A 1 320 ? -2.584 -2.364 20.821 1.00 95.44 320 TRP A C 1
ATOM 2541 O O . TRP A 1 320 ? -3.623 -1.713 20.951 1.00 95.44 320 TRP A O 1
ATOM 2551 N N . ALA A 1 321 ? -2.428 -3.546 21.424 1.00 96.25 321 ALA A N 1
ATOM 2552 C CA . ALA A 1 321 ? -3.429 -4.102 22.331 1.00 96.25 321 ALA A CA 1
ATOM 2553 C C . ALA A 1 321 ? -3.665 -3.165 23.528 1.00 96.25 321 ALA A C 1
ATOM 2555 O O . ALA A 1 321 ? -4.808 -2.823 23.823 1.00 96.25 321 ALA A O 1
ATOM 2556 N N . ALA A 1 322 ? -2.596 -2.682 24.172 1.00 96.88 322 ALA A N 1
ATOM 2557 C CA . ALA A 1 322 ? -2.688 -1.726 25.276 1.00 96.88 322 ALA A CA 1
ATOM 2558 C C . ALA A 1 322 ? -3.434 -0.447 24.866 1.00 96.88 322 ALA A C 1
ATOM 2560 O O . ALA A 1 322 ? -4.349 -0.025 25.572 1.00 96.88 322 ALA A O 1
ATOM 2561 N N . PHE A 1 323 ? -3.113 0.115 23.695 1.00 96.25 323 PHE A N 1
ATOM 2562 C CA . PHE A 1 323 ? -3.842 1.248 23.123 1.00 96.25 323 PHE A CA 1
ATOM 2563 C C . PHE A 1 323 ? -5.341 0.947 22.963 1.00 96.25 323 PHE A C 1
ATOM 2565 O O . PHE A 1 323 ? -6.172 1.743 23.391 1.00 96.25 323 PHE A O 1
ATOM 2572 N N . THR A 1 324 ? -5.688 -0.222 22.421 1.00 96.12 324 THR A N 1
ATOM 2573 C CA . THR A 1 324 ? -7.082 -0.638 22.193 1.00 96.12 324 THR A CA 1
ATOM 2574 C C . THR A 1 324 ? -7.874 -0.741 23.502 1.00 96.12 324 THR A C 1
ATOM 2576 O O . THR A 1 324 ? -9.010 -0.278 23.585 1.00 96.12 324 THR A O 1
ATOM 2579 N N . PHE A 1 325 ? -7.282 -1.301 24.563 1.00 96.81 325 PHE A N 1
ATOM 2580 C CA . PHE A 1 325 ? -7.939 -1.371 25.876 1.00 96.81 325 PHE A CA 1
ATOM 2581 C C . PHE A 1 325 ? -8.078 -0.002 26.547 1.00 96.81 325 PHE A C 1
ATOM 2583 O O . PHE A 1 325 ? -9.096 0.263 27.189 1.00 96.81 325 PHE A O 1
ATOM 2590 N N . LEU A 1 326 ? -7.085 0.876 26.391 1.00 96.00 326 LEU A N 1
ATOM 2591 C CA . LEU A 1 326 ? -7.173 2.258 26.863 1.00 96.00 326 LEU A CA 1
ATOM 2592 C C . LEU A 1 326 ? -8.277 3.026 26.130 1.00 96.00 326 LEU A C 1
ATOM 2594 O O . LEU A 1 326 ? -9.000 3.798 26.755 1.00 96.00 326 LEU A O 1
ATOM 2598 N N . ASP A 1 327 ? -8.446 2.772 24.835 1.00 94.69 327 ASP A N 1
ATOM 2599 C CA . ASP A 1 327 ? -9.496 3.386 24.028 1.00 94.69 327 ASP A CA 1
ATOM 2600 C C . ASP A 1 327 ? -10.896 2.904 24.433 1.00 94.69 327 ASP A C 1
ATOM 2602 O O . ASP A 1 327 ? -11.802 3.708 24.636 1.00 94.69 327 ASP A O 1
ATOM 2606 N N . LEU A 1 328 ? -11.058 1.609 24.721 1.00 95.69 328 LEU A N 1
ATOM 2607 C CA . LEU A 1 328 ? -12.287 1.095 25.336 1.00 95.69 328 LEU A CA 1
ATOM 2608 C C . LEU A 1 328 ? -12.583 1.753 26.687 1.00 95.69 328 LEU A C 1
ATOM 2610 O O . LEU A 1 328 ? -13.729 2.114 26.958 1.00 95.69 328 LEU A O 1
ATOM 2614 N N . ALA A 1 329 ? -11.566 1.926 27.536 1.00 93.81 329 ALA A N 1
ATOM 2615 C CA . ALA A 1 329 ? -11.728 2.603 28.819 1.00 93.81 329 ALA A CA 1
ATOM 2616 C C . ALA A 1 329 ? -12.153 4.069 28.633 1.00 93.81 329 ALA A C 1
ATOM 2618 O O . ALA A 1 329 ? -13.052 4.539 29.332 1.00 93.81 329 ALA A O 1
ATOM 2619 N N . ARG A 1 330 ? -11.568 4.773 27.656 1.00 93.44 330 ARG A N 1
ATOM 2620 C CA . ARG A 1 330 ? -11.962 6.134 27.278 1.00 93.44 330 ARG A CA 1
ATOM 2621 C C . ARG A 1 330 ? -13.418 6.189 26.817 1.00 93.44 330 ARG A C 1
ATOM 2623 O O . ARG A 1 330 ? -14.187 6.984 27.352 1.00 93.44 330 ARG A O 1
ATOM 2630 N N . LEU A 1 331 ? -13.824 5.306 25.904 1.00 92.94 331 LEU A N 1
ATOM 2631 C CA . LEU A 1 331 ? -15.198 5.246 25.400 1.00 92.94 331 LEU A CA 1
ATOM 2632 C C . LEU A 1 331 ? -16.207 4.946 26.515 1.00 92.94 331 LEU A C 1
ATOM 2634 O O . LEU A 1 331 ? -17.305 5.499 26.510 1.00 92.94 331 LEU A O 1
ATOM 2638 N N . LEU A 1 332 ? -15.852 4.133 27.514 1.00 91.75 332 LEU A N 1
ATOM 2639 C CA . LEU A 1 332 ? -16.705 3.914 28.688 1.00 91.75 332 LEU A CA 1
ATOM 2640 C C . LEU A 1 332 ? -16.890 5.185 29.532 1.00 91.75 332 LEU A C 1
ATOM 2642 O O . LEU A 1 332 ? -17.982 5.399 30.061 1.00 91.75 332 LEU A O 1
ATOM 2646 N N . LEU A 1 333 ? -15.862 6.034 29.639 1.00 88.75 333 LEU A N 1
ATOM 2647 C CA . LEU A 1 333 ? -15.945 7.332 30.323 1.00 88.75 333 LEU A CA 1
ATOM 2648 C C . LEU A 1 333 ? -16.724 8.380 29.516 1.00 88.75 333 LEU A C 1
ATOM 2650 O O . LEU A 1 333 ? -17.335 9.269 30.110 1.00 88.75 333 LEU A O 1
ATOM 2654 N N . ASP A 1 334 ? -16.703 8.280 28.187 1.00 87.56 334 ASP A N 1
ATOM 2655 C CA . ASP A 1 334 ? -17.407 9.176 27.259 1.00 87.56 334 ASP A CA 1
ATOM 2656 C C . ASP A 1 334 ? -18.854 8.736 26.969 1.00 87.56 334 ASP A C 1
ATOM 2658 O O . ASP A 1 334 ? -19.553 9.368 26.175 1.00 87.56 334 ASP A O 1
ATOM 2662 N N . LYS A 1 335 ? -19.338 7.678 27.635 1.00 88.38 335 LYS A N 1
ATOM 2663 C CA . LYS A 1 335 ? -20.695 7.159 27.453 1.00 88.38 335 LYS A CA 1
ATOM 2664 C C . LYS A 1 335 ? -21.747 8.269 27.661 1.00 88.38 335 LYS A C 1
ATOM 2666 O O . LYS A 1 335 ? -21.817 8.836 28.757 1.00 88.38 335 LYS A O 1
ATOM 2671 N N . PRO A 1 336 ? -22.616 8.541 26.666 1.00 84.06 336 PRO A N 1
ATOM 2672 C CA . PRO A 1 336 ? -23.664 9.552 26.788 1.00 84.06 336 PRO A CA 1
ATOM 2673 C C . PRO A 1 336 ? -24.608 9.249 27.961 1.00 84.06 336 PRO A C 1
ATOM 2675 O O . PRO A 1 336 ? -25.107 8.127 28.087 1.00 84.06 336 PRO A O 1
ATOM 2678 N N . LYS A 1 337 ? -24.878 10.246 28.813 1.00 81.06 337 LYS A N 1
ATOM 2679 C CA . LYS A 1 337 ? -25.900 10.155 29.870 1.00 81.06 337 LYS A CA 1
ATOM 2680 C C . LYS A 1 337 ? -27.282 10.432 29.281 1.00 81.06 337 LYS A C 1
ATOM 2682 O O . LYS A 1 337 ? -27.415 11.324 28.450 1.00 81.06 337 LYS A O 1
ATOM 2687 N N . LEU A 1 338 ? -28.279 9.648 29.693 1.00 67.12 338 LEU A N 1
ATOM 2688 C CA . LEU A 1 338 ? -29.677 9.805 29.283 1.00 67.12 338 LEU A CA 1
ATOM 2689 C C . LEU A 1 338 ? -30.245 11.105 29.868 1.00 67.12 338 LEU A C 1
ATOM 2691 O O . LEU A 1 338 ? -30.681 11.112 31.016 1.00 67.12 338 LEU A O 1
ATOM 2695 N N . ASP A 1 339 ? -30.258 12.170 29.070 1.00 63.06 339 ASP A N 1
ATOM 2696 C CA . ASP A 1 339 ? -30.926 13.427 29.409 1.00 63.06 339 ASP A CA 1
ATOM 2697 C C . ASP A 1 339 ? -32.235 13.538 28.612 1.00 63.06 339 ASP A C 1
ATOM 2699 O O . ASP A 1 339 ? -32.255 13.459 27.382 1.00 63.06 339 ASP A O 1
ATOM 2703 N N . ALA A 1 340 ? -33.355 13.702 29.320 1.00 58.62 340 ALA A N 1
ATOM 2704 C CA . ALA A 1 340 ? -34.702 13.629 28.747 1.00 58.62 340 ALA A CA 1
ATOM 2705 C C . ALA A 1 340 ? -35.072 14.808 27.818 1.00 58.62 340 ALA A C 1
ATOM 2707 O O . ALA A 1 340 ? -36.087 14.738 27.127 1.00 58.62 340 ALA A O 1
ATOM 2708 N N . SER A 1 341 ? -34.280 15.888 27.782 1.00 60.53 341 SER A N 1
ATOM 2709 C CA . SER A 1 341 ? -34.624 17.135 27.079 1.00 60.53 341 SER A CA 1
ATOM 2710 C C . SER A 1 341 ? -34.210 17.192 25.601 1.00 60.53 341 SER A C 1
ATOM 2712 O O . SER A 1 341 ? -34.712 18.047 24.879 1.00 60.53 341 SER A O 1
ATOM 2714 N N . GLU A 1 342 ? -33.340 16.295 25.117 1.00 62.12 342 GLU A N 1
ATOM 2715 C CA . GLU A 1 342 ? -32.803 16.329 23.740 1.00 62.12 342 GLU A CA 1
ATOM 2716 C C . GLU A 1 342 ? -32.849 14.957 23.038 1.00 62.12 342 GLU A C 1
ATOM 2718 O O . GLU A 1 342 ? -31.858 14.488 22.477 1.00 62.12 342 GLU A O 1
ATOM 2723 N N . SER A 1 343 ? -34.015 14.302 23.044 1.00 66.56 343 SER A N 1
ATOM 2724 C CA . SER A 1 343 ? -34.191 12.913 22.571 1.00 66.56 343 SER A CA 1
ATOM 2725 C C . SER A 1 343 ? -33.534 12.602 21.211 1.00 66.56 343 SER A C 1
ATOM 2727 O O . SER A 1 343 ? -32.739 11.672 21.133 1.00 66.56 343 SER A O 1
ATOM 2729 N N . LYS A 1 344 ? -33.771 13.388 20.147 1.00 73.19 344 LYS A N 1
ATOM 2730 C CA . LYS A 1 344 ? -33.227 13.076 18.804 1.00 73.19 344 LYS A CA 1
ATOM 2731 C C . LYS A 1 344 ? -31.702 13.203 18.693 1.00 73.19 344 LYS A C 1
ATOM 2733 O O . LYS A 1 344 ? -31.062 12.383 18.038 1.00 73.19 344 LYS A O 1
ATOM 2738 N N . VAL A 1 345 ? -31.111 14.244 19.282 1.00 73.81 345 VAL A N 1
ATOM 2739 C CA . VAL A 1 345 ? -29.652 14.467 19.228 1.00 73.81 345 VAL A CA 1
ATOM 2740 C C . VAL A 1 345 ? -28.939 13.455 20.122 1.00 73.81 345 VAL A C 1
ATOM 2742 O O . VAL A 1 345 ? -27.900 12.911 19.741 1.00 73.81 345 VAL A O 1
ATOM 2745 N N . HIS A 1 346 ? -29.529 13.157 21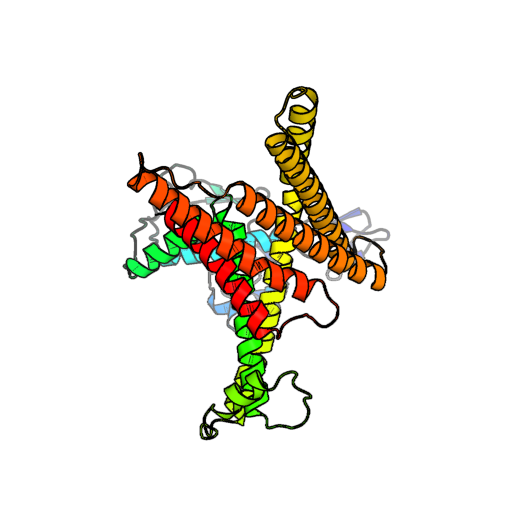.280 1.00 74.62 346 HIS A N 1
ATOM 2746 C CA . HIS A 1 346 ? -29.054 12.131 22.193 1.00 74.62 346 HIS A CA 1
ATOM 2747 C C . HIS A 1 346 ? -29.061 10.739 21.542 1.00 74.62 346 HIS A C 1
ATOM 2749 O O . HIS A 1 346 ? -28.055 10.031 21.616 1.00 74.62 346 HIS A O 1
ATOM 2755 N N . ASP A 1 347 ? -30.134 10.380 20.831 1.00 79.00 347 ASP A N 1
ATOM 2756 C CA . ASP A 1 347 ? -30.242 9.099 20.125 1.00 79.00 347 ASP A CA 1
ATOM 2757 C C . ASP A 1 347 ? -29.149 8.940 19.060 1.00 79.00 347 ASP A C 1
ATOM 2759 O O . ASP A 1 347 ? -28.462 7.917 19.030 1.00 79.00 347 ASP A O 1
ATOM 2763 N N . ASN A 1 348 ? -28.900 9.973 18.247 1.00 84.00 348 ASN A N 1
ATOM 2764 C CA . ASN A 1 348 ? -27.834 9.942 17.242 1.00 84.00 348 ASN A CA 1
ATOM 2765 C C . ASN A 1 348 ? -26.438 9.797 17.871 1.00 84.00 348 ASN A C 1
ATOM 2767 O O . ASN A 1 348 ? -25.633 8.992 17.400 1.00 84.00 348 ASN A O 1
ATOM 2771 N N . ARG A 1 349 ? -26.151 10.525 18.962 1.00 83.38 349 ARG A N 1
ATOM 2772 C CA . ARG A 1 349 ? -24.876 10.400 19.696 1.00 83.38 349 ARG A CA 1
ATOM 2773 C C . ARG A 1 349 ? -24.700 9.014 20.313 1.00 83.38 349 ARG A C 1
ATOM 2775 O O . ARG A 1 349 ? -23.605 8.465 20.274 1.00 83.38 349 ARG A O 1
ATOM 2782 N N . ASN A 1 350 ? -25.767 8.432 20.854 1.00 87.50 350 ASN A N 1
ATOM 2783 C CA . ASN A 1 350 ? -25.744 7.089 21.430 1.00 87.50 350 ASN A CA 1
ATOM 2784 C C . ASN A 1 350 ? -25.511 6.021 20.350 1.00 87.50 350 ASN A C 1
ATOM 2786 O O . ASN A 1 350 ? -24.734 5.094 20.561 1.00 87.50 350 ASN A O 1
ATOM 2790 N N . ILE A 1 351 ? -26.123 6.168 19.169 1.00 87.88 351 ILE A N 1
ATOM 2791 C CA . ILE A 1 351 ? -25.876 5.282 18.023 1.00 87.88 351 ILE A CA 1
ATOM 2792 C C . ILE A 1 351 ? -24.414 5.376 17.571 1.00 87.88 351 ILE A C 1
ATOM 2794 O O . ILE A 1 351 ? -23.777 4.336 17.406 1.00 87.88 351 ILE A O 1
ATOM 2798 N N . ALA A 1 352 ? -23.874 6.589 17.411 1.00 88.94 352 ALA A N 1
ATOM 2799 C CA . ALA A 1 352 ? -22.478 6.798 17.022 1.00 88.94 352 ALA A CA 1
ATOM 2800 C C . ALA A 1 352 ? -21.509 6.173 18.039 1.00 88.94 352 ALA A C 1
ATOM 2802 O O . ALA A 1 352 ? -20.682 5.341 17.669 1.00 88.94 352 ALA A O 1
ATOM 2803 N N . TRP A 1 353 ? -21.702 6.462 19.331 1.00 93.31 353 TRP A N 1
ATOM 2804 C CA . TRP A 1 353 ? -20.910 5.877 20.414 1.00 93.31 353 TRP A CA 1
ATOM 2805 C C . TRP A 1 353 ? -20.979 4.344 20.425 1.00 93.31 353 TRP A C 1
ATOM 2807 O O . TRP A 1 353 ? -19.957 3.679 20.563 1.00 93.31 353 TRP A O 1
ATOM 2817 N N . ARG A 1 354 ? -22.169 3.749 20.243 1.00 92.12 354 ARG A N 1
ATOM 2818 C CA . ARG A 1 354 ? -22.326 2.284 20.185 1.00 92.12 354 ARG A CA 1
ATOM 2819 C C . ARG A 1 354 ? -21.574 1.678 19.005 1.00 92.12 354 ARG A C 1
ATOM 2821 O O . ARG A 1 354 ? -20.966 0.624 19.171 1.00 92.12 354 ARG A O 1
ATOM 2828 N N . LYS A 1 355 ? -21.637 2.309 17.827 1.00 91.94 355 LYS A N 1
ATOM 2829 C CA . LYS A 1 355 ? -20.909 1.851 16.635 1.00 91.94 355 LYS A CA 1
ATOM 2830 C C . LYS A 1 355 ? -19.401 1.862 16.885 1.00 91.94 355 LYS A C 1
ATOM 2832 O O . LYS A 1 355 ? -18.751 0.845 16.653 1.00 91.94 355 LYS A O 1
ATOM 2837 N N . GLU A 1 356 ? -18.875 2.966 17.408 1.00 92.25 356 GLU A N 1
ATOM 2838 C CA . GLU A 1 356 ? -17.455 3.118 17.739 1.00 92.25 356 GLU A CA 1
ATOM 2839 C C . GLU A 1 356 ? -17.017 2.104 18.807 1.00 92.25 356 GLU A C 1
ATOM 2841 O O . GLU A 1 356 ? -16.091 1.325 18.586 1.00 92.25 356 GLU A O 1
ATOM 2846 N N . PHE A 1 357 ? -17.767 1.997 19.907 1.00 95.12 357 PHE A N 1
ATOM 2847 C CA . PHE A 1 357 ? -17.491 1.050 20.986 1.00 95.12 357 PHE A CA 1
ATOM 2848 C C . PHE A 1 357 ? -17.478 -0.406 20.511 1.00 95.12 357 PHE A C 1
ATOM 2850 O O . PHE A 1 357 ? -16.556 -1.148 20.841 1.00 95.12 357 PHE A O 1
ATOM 2857 N N . LEU A 1 358 ? -18.470 -0.837 19.722 1.00 94.75 358 LEU A N 1
ATOM 2858 C CA . LEU A 1 358 ? -18.527 -2.212 19.213 1.00 94.75 358 LEU A CA 1
ATOM 2859 C C . LEU A 1 358 ? -17.380 -2.524 18.247 1.00 94.75 358 LEU A C 1
ATOM 2861 O O . LEU A 1 358 ? -16.898 -3.657 18.222 1.00 94.75 358 LEU A O 1
ATOM 2865 N N . ARG A 1 359 ? -16.929 -1.538 17.466 1.00 93.75 359 ARG A N 1
ATOM 2866 C CA . ARG A 1 359 ? -15.775 -1.693 16.575 1.00 93.75 359 ARG A CA 1
ATOM 2867 C C . ARG A 1 359 ? -14.472 -1.818 17.356 1.00 93.75 359 ARG A C 1
ATOM 2869 O O . ARG A 1 359 ? -13.721 -2.760 17.114 1.00 93.75 359 ARG A O 1
ATOM 2876 N N . THR A 1 360 ? -14.225 -0.937 18.323 1.00 94.69 360 THR A N 1
ATOM 2877 C CA . THR A 1 360 ? -13.039 -1.027 19.189 1.00 94.69 360 THR A CA 1
ATOM 2878 C C . THR A 1 360 ? -13.067 -2.315 20.020 1.00 94.69 360 THR A C 1
ATOM 2880 O O . THR A 1 360 ? -12.043 -2.974 20.200 1.00 94.69 360 THR A O 1
ATOM 2883 N N . LEU A 1 361 ? -14.253 -2.757 20.451 1.00 95.88 361 LEU A N 1
ATOM 2884 C CA . LEU A 1 361 ? -14.423 -4.011 21.182 1.00 95.88 361 LEU A CA 1
ATOM 2885 C C . LEU A 1 361 ? -14.085 -5.233 20.324 1.00 95.88 361 LEU A C 1
ATOM 2887 O O . LEU A 1 361 ? -13.518 -6.189 20.846 1.00 95.88 361 LEU A O 1
ATOM 2891 N N . ALA A 1 362 ? -14.392 -5.208 19.025 1.00 96.12 362 ALA A N 1
ATOM 2892 C CA . ALA A 1 362 ? -14.014 -6.279 18.106 1.00 96.12 362 ALA A CA 1
ATOM 2893 C C . ALA A 1 362 ? -12.487 -6.393 17.940 1.00 96.12 362 ALA A C 1
ATOM 2895 O O . ALA A 1 362 ? -11.977 -7.507 17.822 1.00 96.12 362 ALA A O 1
ATOM 2896 N N . TRP A 1 363 ? -11.749 -5.279 18.016 1.00 95.75 363 TRP A N 1
ATOM 2897 C CA . TRP A 1 363 ? -10.281 -5.284 17.985 1.00 95.75 363 TRP A CA 1
ATOM 2898 C C . TRP A 1 363 ? -9.639 -5.847 19.257 1.00 95.75 363 TRP A C 1
ATOM 2900 O O . TRP A 1 363 ? -8.582 -6.472 19.180 1.00 95.75 363 TRP A O 1
ATOM 2910 N N . ALA A 1 364 ? -10.256 -5.689 20.430 1.00 95.62 364 ALA A N 1
ATOM 2911 C CA . ALA A 1 364 ? -9.663 -6.130 21.696 1.00 95.62 364 ALA A CA 1
ATOM 2912 C C . ALA A 1 364 ? -9.240 -7.619 21.719 1.00 95.62 364 ALA A C 1
ATOM 2914 O O . ALA A 1 364 ? -8.068 -7.899 21.974 1.00 95.62 364 ALA A O 1
ATOM 2915 N N . PRO A 1 365 ? -10.102 -8.606 21.406 1.00 95.81 365 PRO A N 1
ATOM 2916 C CA . PRO A 1 365 ? -9.680 -10.005 21.381 1.00 95.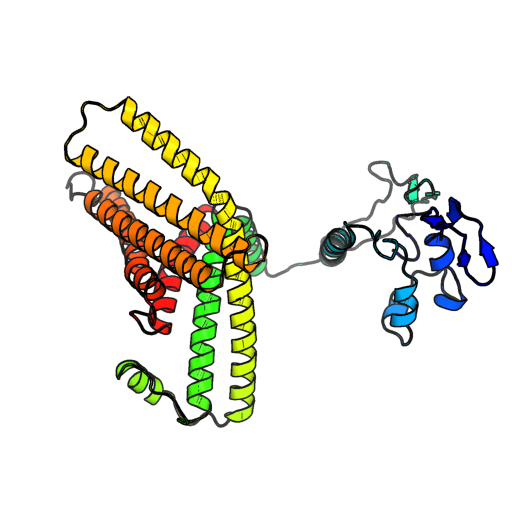81 365 PRO A CA 1
ATOM 2917 C C . PRO A 1 365 ? -8.740 -10.334 20.208 1.00 95.81 365 PRO A C 1
ATOM 2919 O O . PRO A 1 365 ? -7.949 -11.269 20.318 1.00 95.81 365 PRO A O 1
ATOM 2922 N N . VAL A 1 366 ? -8.793 -9.572 19.108 1.00 94.69 366 VAL A N 1
ATOM 2923 C CA . VAL A 1 366 ? -7.917 -9.743 17.936 1.00 94.69 366 VAL A CA 1
ATOM 2924 C C . VAL A 1 366 ? -6.481 -9.337 18.268 1.00 94.69 366 VAL A C 1
ATOM 2926 O O . VAL A 1 366 ? -5.555 -10.124 18.080 1.00 94.69 366 VAL A O 1
ATOM 2929 N N . THR A 1 367 ? -6.295 -8.150 18.849 1.00 94.44 367 THR A N 1
ATOM 2930 C CA . THR A 1 367 ? -4.977 -7.649 19.268 1.00 94.44 367 THR A CA 1
ATOM 2931 C C . THR A 1 367 ? -4.328 -8.545 20.327 1.00 94.44 367 THR A C 1
ATOM 2933 O O . THR A 1 367 ? -3.129 -8.818 20.263 1.00 94.44 367 THR A O 1
ATOM 2936 N N . VAL A 1 368 ? -5.116 -9.092 21.261 1.00 94.75 368 VAL A N 1
ATOM 2937 C CA . VAL A 1 368 ? -4.631 -10.091 22.228 1.00 94.75 368 VAL A CA 1
ATOM 2938 C C . VAL A 1 368 ? -4.257 -11.398 21.536 1.00 94.75 368 VAL A C 1
ATOM 2940 O O . VAL A 1 368 ? -3.214 -11.973 21.848 1.00 94.75 368 VAL A O 1
ATOM 2943 N N . HIS A 1 369 ? -5.082 -11.874 20.599 1.00 94.19 369 HIS A N 1
ATOM 2944 C CA . HIS A 1 369 ? -4.799 -13.093 19.851 1.00 94.19 369 HIS A CA 1
ATOM 2945 C C . HIS A 1 369 ? -3.466 -12.985 19.094 1.00 94.19 369 HIS A C 1
ATOM 2947 O O . HIS A 1 369 ? -2.624 -13.861 19.262 1.00 94.19 369 HIS A O 1
ATOM 2953 N N . TRP A 1 370 ? -3.213 -11.896 18.368 1.00 91.81 370 TRP A N 1
ATOM 2954 C CA . TRP A 1 370 ? -1.941 -11.704 17.659 1.00 91.81 370 TRP A CA 1
ATOM 2955 C C . TRP A 1 370 ? -0.755 -11.382 18.588 1.00 91.81 370 TRP A C 1
ATOM 2957 O O . TRP A 1 370 ? 0.395 -11.643 18.241 1.00 91.81 370 TRP A O 1
ATOM 2967 N N . GLY A 1 371 ? -1.002 -10.863 19.796 1.00 90.75 371 GLY A N 1
ATOM 2968 C CA . GLY A 1 371 ? 0.042 -10.556 20.785 1.00 90.75 371 GLY A CA 1
ATOM 2969 C C . GLY A 1 371 ? 0.572 -11.764 21.577 1.00 90.75 371 GLY A C 1
ATOM 2970 O O . GLY A 1 371 ? 1.548 -11.633 22.336 1.00 90.75 371 GLY A O 1
ATOM 2971 N N . LEU A 1 372 ? -0.059 -12.935 21.433 1.00 91.00 372 LEU A N 1
ATOM 2972 C CA . LEU A 1 372 ? 0.278 -14.172 22.137 1.00 91.00 372 LEU A CA 1
ATOM 2973 C C . LEU A 1 372 ? 0.859 -15.222 21.188 1.00 91.00 372 LEU A C 1
ATOM 2975 O O . LEU A 1 372 ? 0.331 -15.484 20.110 1.00 91.00 372 LEU A O 1
ATOM 2979 N N . ARG A 1 373 ? 1.912 -15.911 21.640 1.00 86.69 373 ARG A N 1
ATOM 2980 C CA . ARG A 1 373 ? 2.462 -17.067 20.923 1.00 86.69 373 ARG A CA 1
ATOM 2981 C C . ARG A 1 373 ? 1.422 -18.190 20.897 1.00 86.69 373 ARG A C 1
ATOM 2983 O O . ARG A 1 373 ? 1.110 -18.753 21.942 1.00 86.69 373 ARG A O 1
ATOM 2990 N N . GLY A 1 374 ? 0.905 -18.507 19.712 1.00 82.06 374 GLY A N 1
ATOM 2991 C CA . GLY A 1 374 ? -0.099 -19.558 19.503 1.00 82.06 374 GLY A CA 1
ATOM 2992 C C . GLY A 1 374 ? -1.556 -19.084 19.490 1.00 82.06 374 GLY A C 1
ATOM 2993 O O . GLY A 1 374 ? -2.430 -19.894 19.196 1.00 82.06 374 GLY A O 1
ATOM 2994 N N . GLY A 1 375 ? -1.809 -17.795 19.739 1.00 87.12 375 GLY A N 1
ATOM 2995 C CA . GLY A 1 375 ? -3.134 -17.195 19.609 1.00 87.12 375 GLY A CA 1
ATOM 2996 C C . GLY A 1 375 ? -4.130 -17.539 20.724 1.00 87.12 375 GLY A C 1
ATOM 2997 O O . GLY A 1 375 ? -4.097 -18.609 21.322 1.00 87.12 375 GLY A O 1
ATOM 2998 N N . LEU A 1 376 ? -5.055 -16.613 21.000 1.00 90.31 376 LEU A N 1
ATOM 2999 C CA . LEU A 1 376 ? -6.166 -16.831 21.941 1.00 90.31 376 LEU A CA 1
ATOM 3000 C C . LEU A 1 376 ? -7.384 -17.493 21.273 1.00 90.31 376 LEU A C 1
ATOM 3002 O O . LEU A 1 376 ? -8.029 -18.368 21.846 1.00 90.31 376 LEU A O 1
ATOM 3006 N N . LEU A 1 377 ? -7.714 -17.035 20.066 1.00 91.75 377 LEU A N 1
ATOM 3007 C CA . LEU A 1 377 ? -8.860 -17.476 19.277 1.00 91.75 377 LEU A CA 1
ATOM 3008 C C . LEU A 1 377 ? -8.440 -18.387 18.110 1.00 91.75 377 LEU A C 1
ATOM 3010 O O . LEU A 1 377 ? -7.290 -18.346 17.680 1.00 91.75 377 LEU A O 1
ATOM 3014 N N . PRO A 1 378 ? -9.367 -19.173 17.536 1.00 91.50 378 PRO A N 1
ATOM 3015 C CA . PRO A 1 378 ? -9.191 -19.718 16.195 1.00 91.50 378 PRO A CA 1
ATOM 3016 C C . PRO A 1 378 ? -9.003 -18.589 15.170 1.00 91.50 378 PRO A C 1
ATOM 3018 O O . PRO A 1 378 ? -9.768 -17.623 15.182 1.00 91.50 378 PRO A O 1
ATOM 3021 N N . GLU A 1 379 ? -8.061 -18.756 14.240 1.00 87.94 379 GLU A N 1
ATOM 3022 C CA . GLU A 1 379 ? -7.697 -17.740 13.233 1.00 87.94 379 GLU A CA 1
ATOM 3023 C C . GLU A 1 379 ? -8.902 -17.211 12.435 1.00 87.94 379 GLU A C 1
ATOM 3025 O O . GLU A 1 379 ? -9.001 -16.021 12.145 1.00 87.94 379 GLU A O 1
ATOM 3030 N N . ILE A 1 380 ? -9.873 -18.080 12.127 1.00 90.44 380 ILE A N 1
ATOM 3031 C CA . ILE A 1 380 ? -11.104 -17.685 11.429 1.00 90.44 380 ILE A CA 1
ATOM 3032 C C . ILE A 1 380 ? -11.942 -16.689 12.238 1.00 90.44 380 ILE A C 1
ATOM 3034 O O . ILE A 1 380 ? -12.508 -15.764 11.665 1.00 90.44 380 ILE A O 1
ATOM 3038 N N . ILE A 1 381 ? -12.010 -16.847 13.563 1.00 92.62 381 ILE A N 1
ATOM 3039 C CA . ILE A 1 381 ? -12.770 -15.943 14.433 1.00 92.62 381 ILE A CA 1
ATOM 3040 C C . ILE A 1 381 ? -12.040 -14.605 14.540 1.00 92.62 381 ILE A C 1
ATOM 3042 O O . ILE A 1 381 ? -12.677 -13.564 14.412 1.00 92.62 381 ILE A O 1
ATOM 3046 N N . ALA A 1 382 ? -10.715 -14.630 14.715 1.00 92.00 382 ALA A N 1
ATOM 3047 C CA . ALA A 1 382 ? -9.906 -13.414 14.733 1.00 92.00 382 ALA A CA 1
ATOM 3048 C C . ALA A 1 382 ? -10.049 -12.624 13.419 1.00 92.00 382 ALA A C 1
ATOM 3050 O O . ALA A 1 382 ? -10.347 -11.433 13.447 1.00 92.00 382 ALA A O 1
ATOM 3051 N N . SER A 1 383 ? -9.958 -13.310 12.275 1.00 91.94 383 SER A N 1
ATOM 3052 C CA . SER A 1 383 ? -10.126 -12.702 10.949 1.00 91.94 383 SER A CA 1
ATOM 3053 C C . SER A 1 383 ? -11.533 -12.127 10.736 1.00 91.94 383 SER A C 1
ATOM 3055 O O . SER A 1 383 ? -11.677 -11.036 10.196 1.00 91.94 383 SER A O 1
ATOM 3057 N N . LEU A 1 384 ? -12.592 -12.816 11.182 1.00 95.31 384 LEU A N 1
ATOM 3058 C CA . LEU A 1 384 ? -13.968 -12.309 11.076 1.00 95.31 384 LEU A CA 1
ATOM 3059 C C . LEU A 1 384 ? -14.188 -11.037 11.906 1.00 95.31 384 LEU A C 1
ATOM 3061 O O . LEU A 1 384 ? -14.833 -10.103 11.433 1.00 95.31 384 LEU A O 1
ATOM 3065 N N . LEU A 1 385 ? -13.652 -10.993 13.128 1.00 96.00 385 LEU A N 1
ATOM 3066 C CA . LEU A 1 385 ? -13.743 -9.814 13.993 1.00 96.00 385 LEU A CA 1
ATOM 3067 C C . LEU A 1 385 ? -12.979 -8.623 13.407 1.00 96.00 385 LEU A C 1
ATOM 3069 O O . LEU A 1 385 ? -13.488 -7.503 13.426 1.00 96.00 385 LEU A O 1
ATOM 3073 N N . ALA A 1 386 ? -11.799 -8.868 12.839 1.00 94.19 386 ALA A N 1
ATOM 3074 C CA . ALA A 1 386 ? -11.003 -7.832 12.199 1.00 94.19 386 ALA A CA 1
ATOM 3075 C C . ALA A 1 386 ? -11.666 -7.298 10.914 1.00 94.19 386 ALA A C 1
ATOM 3077 O O . ALA A 1 386 ? -11.745 -6.084 10.713 1.00 94.19 386 ALA A O 1
ATOM 3078 N N . VAL A 1 387 ? -12.256 -8.173 10.088 1.00 95.88 387 VAL A N 1
ATOM 3079 C CA . VAL A 1 387 ? -13.070 -7.761 8.928 1.00 95.88 387 VAL A CA 1
ATOM 3080 C C . VAL A 1 387 ? -14.291 -6.950 9.363 1.00 95.88 387 VAL A C 1
ATOM 3082 O O . VAL A 1 387 ? -14.594 -5.931 8.749 1.00 95.88 387 VAL A O 1
ATOM 3085 N N . TYR A 1 388 ? -14.975 -7.339 10.441 1.00 95.50 388 TYR A N 1
ATOM 3086 C CA . TYR A 1 388 ? -16.081 -6.546 10.981 1.00 95.50 388 TYR A CA 1
ATOM 3087 C C . TYR A 1 388 ? -15.616 -5.140 11.389 1.00 95.50 388 TYR A C 1
ATOM 3089 O O . TYR A 1 388 ? -16.190 -4.146 10.941 1.00 95.50 388 TYR A O 1
ATOM 3097 N N . ALA A 1 389 ? -14.541 -5.041 12.174 1.00 94.12 389 ALA A N 1
ATOM 3098 C CA . ALA A 1 389 ? -14.040 -3.760 12.656 1.00 94.12 389 ALA A CA 1
ATOM 3099 C C . ALA A 1 389 ? -13.586 -2.834 11.510 1.00 94.12 389 ALA A C 1
ATOM 3101 O O . ALA A 1 389 ? -13.874 -1.636 11.526 1.00 94.12 389 ALA A O 1
ATOM 3102 N N . THR A 1 390 ? -12.928 -3.394 10.492 1.00 93.75 390 THR A N 1
ATOM 3103 C CA . THR A 1 390 ? -12.467 -2.648 9.309 1.00 93.75 390 THR A CA 1
ATOM 3104 C C . THR A 1 390 ? -13.580 -2.306 8.327 1.00 93.75 390 THR A C 1
ATOM 3106 O O . THR A 1 390 ? -13.536 -1.240 7.720 1.00 93.75 390 THR A O 1
ATOM 3109 N N . SER A 1 391 ? -14.613 -3.141 8.203 1.00 93.69 391 SER A N 1
ATOM 3110 C CA . SER A 1 391 ? -15.781 -2.832 7.369 1.00 93.69 391 SER A CA 1
ATOM 3111 C C . SER A 1 391 ? -16.515 -1.583 7.855 1.00 93.69 391 SER A C 1
ATOM 3113 O O . SER A 1 391 ? -16.935 -0.767 7.040 1.00 93.69 391 SER A O 1
ATOM 3115 N N . GLY A 1 392 ? -16.579 -1.382 9.175 1.00 90.69 392 GLY A N 1
ATOM 3116 C CA . GLY A 1 392 ? -17.144 -0.171 9.760 1.00 90.69 392 GLY A CA 1
ATOM 3117 C C . GLY A 1 392 ? -16.319 1.083 9.454 1.00 90.69 392 GLY A C 1
ATOM 3118 O O . GLY A 1 392 ? -16.901 2.123 9.165 1.00 90.69 392 GLY A O 1
ATOM 3119 N N . LEU A 1 393 ? -14.982 0.985 9.469 1.00 90.38 393 LEU A N 1
ATOM 3120 C CA . LEU A 1 393 ? -14.100 2.086 9.041 1.00 90.38 393 LEU A CA 1
ATOM 3121 C C . LEU A 1 393 ? -14.315 2.414 7.559 1.00 90.38 393 LEU A C 1
ATOM 3123 O O . LEU A 1 393 ? -14.384 3.577 7.171 1.00 90.38 393 LEU A O 1
ATOM 3127 N N . MET A 1 394 ? -14.426 1.378 6.726 1.00 90.62 394 MET A N 1
ATOM 3128 C CA . MET A 1 394 ? -14.643 1.544 5.293 1.00 90.62 394 MET A CA 1
ATOM 3129 C C . MET A 1 394 ? -16.002 2.189 5.002 1.00 90.62 394 MET A C 1
ATOM 3131 O O . MET A 1 394 ? -16.097 3.005 4.092 1.00 90.62 394 MET A O 1
ATOM 3135 N N . GLU A 1 395 ? -17.040 1.861 5.776 1.00 90.44 395 GLU A N 1
ATOM 3136 C CA . GLU A 1 395 ? -18.361 2.488 5.664 1.00 90.44 395 GLU A CA 1
ATOM 3137 C C . GLU A 1 395 ? -18.298 4.001 5.924 1.00 90.44 395 GLU A C 1
ATOM 3139 O O . GLU A 1 395 ? -18.889 4.759 5.160 1.00 90.44 395 GLU A O 1
ATOM 3144 N N . GLU A 1 396 ? -17.547 4.445 6.937 1.00 87.81 396 GLU A N 1
ATOM 3145 C CA . GLU A 1 396 ? -17.348 5.873 7.239 1.00 87.81 396 GLU A CA 1
ATOM 3146 C C . GLU A 1 396 ? -16.650 6.598 6.088 1.00 87.81 396 GLU A C 1
ATOM 3148 O O . GLU A 1 396 ? -17.180 7.575 5.566 1.00 87.81 396 GLU A O 1
ATOM 3153 N N . VAL A 1 397 ? -15.530 6.057 5.599 1.00 88.06 397 VAL A N 1
ATOM 3154 C CA . VAL A 1 397 ? -14.826 6.615 4.430 1.00 88.06 397 VAL A CA 1
ATOM 3155 C C . VAL A 1 397 ? -15.743 6.656 3.204 1.00 88.06 397 VAL A C 1
ATOM 3157 O O . VAL A 1 397 ? -15.709 7.600 2.415 1.00 88.06 397 VAL A O 1
ATOM 3160 N N . TRP A 1 398 ? -16.587 5.640 3.030 1.00 86.06 398 TRP A N 1
ATOM 3161 C CA . TRP A 1 398 ? -17.521 5.573 1.911 1.00 86.06 398 TRP A CA 1
ATOM 3162 C C . TRP A 1 398 ? -18.658 6.598 2.012 1.00 86.06 398 TRP A C 1
ATOM 3164 O O . TRP A 1 398 ? -19.147 7.065 0.978 1.00 86.06 398 TRP A O 1
ATOM 3174 N N . GLN A 1 399 ? -19.085 6.932 3.232 1.00 85.75 399 GLN A N 1
ATOM 3175 C CA . GLN A 1 399 ? -20.094 7.955 3.513 1.00 85.75 399 GLN A CA 1
ATOM 3176 C C . GLN A 1 399 ? -19.521 9.369 3.379 1.00 85.75 399 GLN A C 1
ATOM 3178 O O . GLN A 1 399 ? -20.170 10.203 2.757 1.00 85.75 399 GLN A O 1
ATOM 3183 N N . ASP A 1 400 ? -18.298 9.614 3.852 1.00 81.31 400 ASP A N 1
ATOM 3184 C CA . ASP A 1 400 ? -17.637 10.928 3.793 1.00 81.31 400 ASP A CA 1
ATOM 3185 C C . ASP A 1 400 ? -17.352 11.408 2.357 1.00 81.31 400 ASP A C 1
ATOM 3187 O O . ASP A 1 400 ? -17.177 12.598 2.103 1.00 81.31 400 ASP A O 1
ATOM 3191 N N . ILE A 1 401 ? -17.284 10.474 1.405 1.00 75.88 401 ILE A N 1
ATOM 3192 C CA . ILE A 1 401 ? -16.930 10.722 -0.004 1.00 75.88 401 ILE A CA 1
ATOM 3193 C C . ILE A 1 401 ? -18.169 10.753 -0.917 1.00 75.88 401 ILE A C 1
ATOM 3195 O O . ILE A 1 401 ? -18.062 11.073 -2.110 1.00 75.88 401 ILE A O 1
ATOM 3199 N N . ALA A 1 402 ? -19.334 10.376 -0.378 1.00 58.44 402 ALA A N 1
ATOM 3200 C CA . ALA A 1 402 ? -20.616 10.391 -1.079 1.00 58.44 402 ALA A CA 1
ATOM 3201 C C . ALA A 1 402 ? -21.112 11.821 -1.301 1.00 58.44 402 ALA A C 1
ATOM 3203 O O . ALA A 1 402 ? -21.593 12.045 -2.438 1.00 58.44 402 ALA A O 1
#

Radius of gyration: 30.63 Å; chains: 1; bounding box: 80×63×82 Å

Organism: NCBI:txid1237068